Protein AF-A0A7K2D8E0-F1 (afdb_monomer)

Mean predicted aligned error: 11.56 Å

Sequence (394 aa):
MEWSEFSDLEVPSVHTKPTLLSQLGIDHLDCWTKNYVSATRFSSDRERFVIASQWPTYLDTWDGRSASDAAWLDQLLENPPSISLSITTNLVDWETIDIPIPRPEGLHASLHAAPRLVGMSLSEPGWLLELRTVTYMNLFSLMPTDIRESAHTIEPRRDGPWHDESTGESGMTVEWWTDEASRDLHTRFVSWEELGTTEELYDDYGFVDGRIDHPSSRISGSIIAASWGESSKQFDLPDGYTCCNTVWTESGYVRLSDRSAGGYKIWAFGPSNIFLSSDGGTTWDVLGPITQENAPITSIRAVNSGVVAFRDLREEYAWALEDDPDLAPPTIYWLGDPDGSNWREIELPEGTALIEWLMARDRAPIDWPHMAVNGNIVLRLGDNGSIERYVVPE

Foldseek 3Di:
DDDFFLVVLVPPCVQPDDVLCVVVVPPPPPVPPPDPRFLWWWFFFQFKTKIKGKPPQDPPPDDPDFLQVVLVVVVRDVDAIWIWMWMDRPSHDIDIDIGGDDFDPPPQPQKDKRWGFDFKADDLFWIKTKIKIFIAGNPLVLDDPVCNVQFPDKDFDLPFDQADPVPRAGFTKMWGDNDPPPPPIDIDTDGCVNSVHDPVRCVQHNDRPPPSDRPQVRIWMKMWIDTVPDDIDIATDDRRFNAEDWYQFPQEIKTWGDQCVVVAPPPGGAAIWIWFDNPHRPDIDTPGGLDPPSQYWRYWFAWVQWIKIKGQCCVVCVVVCVVPVVCRDDIWMWIGGRRRDDIDTDDDDPPDDPQLVCVVVNRHTRTDTQWYDHNQKIWGADPNRGIDIDGRDD

Nearest PDB structures (foldseek):
  4uf7-assembly1_B  TM=4.558E-01  e=5.397E-03  Ghana virus
  7zm5-assembly1_B  TM=4.299E-01  e=6.364E-03  Narmovirus mossmanense
  7zm6-assembly1_A  TM=4.205E-01  e=1.808E-02  Narmovirus narivaense
  4uf7-assembly2_A  TM=2.528E-01  e=2.500E-03  Ghana virus
  8jzb-assembly1_H  TM=2.655E-01  e=8.851E-03  Henipavirus

Solvent-accessible surface area (backbone atoms only — not comparable to full-atom values): 22265 Å² total; per-residue (Å²): 134,88,66,65,41,53,81,72,46,70,66,65,69,85,72,49,78,79,60,60,58,70,74,68,69,62,81,79,50,74,90,62,68,78,70,84,61,60,38,62,44,42,34,13,35,74,62,39,44,38,42,38,28,33,40,69,64,58,72,75,76,66,84,94,55,63,58,65,59,61,34,55,48,63,73,72,53,93,58,76,40,30,33,43,38,35,39,22,69,75,63,73,62,72,51,75,47,79,42,78,52,77,79,70,83,90,61,55,87,59,51,45,75,42,56,32,65,75,42,64,20,31,40,96,68,26,42,37,37,29,32,41,30,40,46,33,35,34,66,60,79,43,45,58,65,77,55,49,77,50,40,71,46,78,44,74,40,92,89,46,56,52,45,42,89,88,79,70,47,55,32,42,27,38,31,34,25,60,40,94,86,71,71,52,73,45,76,48,80,46,41,25,73,81,45,62,51,47,68,68,56,40,73,65,31,38,82,59,93,86,62,87,73,75,59,68,87,32,47,48,30,32,37,41,36,25,44,77,96,52,80,69,47,75,33,67,49,71,91,68,42,88,38,51,39,63,26,39,41,96,50,24,37,29,31,42,37,14,43,41,63,59,80,32,54,97,90,36,82,22,33,23,33,29,32,28,10,72,71,75,49,77,52,75,48,80,76,43,48,82,50,94,54,78,54,63,58,63,38,55,31,25,24,46,82,19,29,38,36,34,25,61,39,53,75,82,36,50,79,53,36,75,80,36,78,81,63,73,58,70,70,48,40,31,43,23,36,38,60,60,42,82,60,38,76,58,86,70,58,90,95,54,54,68,64,60,61,26,46,78,66,68,29,38,67,22,25,35,77,40,31,37,36,47,89,53,35,38,39,38,50,45,98,88,34,38,49,46,80,47,73,57,84,132

Secondary structure (DSSP, 8-state):
----BGGGG---GGGSPP-HHHHTT----TTT-S-----EEEEE-SS-EEEEEEES------SS--THHHHHHHHHH-S--EEEEEEESSSSS-EEEEEE-PPPTT--TTEEEEEEEEEEEEETTEEEEEEEEEEEE-HHHHS-HHHHHH-SEEEE-TT--SB-TTT--BEEEEEEES-TTT--EEEEEEETTTTTS-HHHHHHHS--TT-----GGGEEEEEEEEETTSPPEEEEPPTT--SS-EEEETTEEEEEPPTTTTT--TTS--PPEEEEETTSSS--EEEEES-SS-----EEEEETTEEEEEEETTTTTHHHHTT-TT--PPEEEEEE-TTS-S-EE--PPTT--HHHHHHTTT--BSS-TTEEEETTEEEEE-TTSBEEEEE---

pLDDT: mean 72.3, std 17.08, range [31.12, 95.25]

Radius of gyration: 23.71 Å; Cα contacts (8 Å, |Δi|>4): 802; chains: 1; bounding box: 58×45×67 Å

Structure (mmCIF, N/CA/C/O backbone):
data_AF-A0A7K2D8E0-F1
#
_entry.id   AF-A0A7K2D8E0-F1
#
loop_
_atom_site.group_PDB
_atom_site.id
_atom_site.type_symbol
_atom_site.label_atom_id
_atom_site.label_alt_id
_atom_site.label_comp_id
_atom_site.label_asym_id
_atom_site.label_entity_id
_atom_site.label_seq_id
_atom_site.pdbx_PDB_ins_code
_atom_site.Cartn_x
_atom_site.Cartn_y
_atom_site.Cartn_z
_atom_site.occupancy
_atom_site.B_iso_or_equiv
_atom_site.auth_seq_id
_atom_site.auth_comp_id
_atom_site.auth_asym_id
_atom_site.auth_atom_id
_atom_site.pdbx_PDB_model_num
ATOM 1 N N . MET A 1 1 ? -24.677 -21.317 12.155 1.00 46.38 1 MET A N 1
ATOM 2 C CA . MET A 1 1 ? -23.736 -21.799 11.131 1.00 46.38 1 MET A CA 1
ATOM 3 C C . MET A 1 1 ? -22.365 -21.551 11.735 1.00 46.38 1 MET A C 1
ATOM 5 O O . MET A 1 1 ? -22.127 -20.418 12.130 1.00 46.38 1 MET A O 1
ATOM 9 N N . GLU A 1 2 ? -21.582 -22.591 12.014 1.00 49.22 2 GLU A N 1
ATOM 10 C CA . GLU A 1 2 ? -20.207 -22.420 12.511 1.00 49.22 2 GLU A CA 1
ATOM 11 C C . GLU A 1 2 ? -19.318 -22.253 11.287 1.00 49.22 2 GLU A C 1
ATOM 13 O O . GLU A 1 2 ? -19.386 -23.074 10.379 1.00 49.22 2 GLU A O 1
ATOM 18 N N . TRP A 1 3 ? -18.598 -21.140 11.220 1.00 52.94 3 TRP A N 1
ATOM 19 C CA . TRP A 1 3 ? -17.680 -20.836 10.128 1.00 52.94 3 TRP A CA 1
ATOM 20 C C . TRP A 1 3 ? -16.325 -21.353 10.565 1.00 52.94 3 TRP A C 1
ATOM 22 O O . TRP A 1 3 ? -15.814 -20.907 11.593 1.00 52.94 3 TRP A O 1
ATOM 32 N N . SER A 1 4 ? -15.804 -22.348 9.857 1.00 50.56 4 SER A N 1
ATOM 33 C CA . SER A 1 4 ? -14.534 -22.991 10.207 1.00 50.56 4 SER A CA 1
ATOM 34 C C . SER A 1 4 ? -13.412 -22.612 9.248 1.00 50.56 4 SER A C 1
ATOM 36 O O . SER A 1 4 ? -12.246 -22.659 9.639 1.00 50.56 4 SER A O 1
ATOM 38 N N . GLU A 1 5 ? -13.752 -22.194 8.026 1.00 51.50 5 GLU A N 1
ATOM 39 C CA . GLU A 1 5 ? -12.798 -21.864 6.970 1.00 51.50 5 GLU A CA 1
ATOM 40 C C . GLU A 1 5 ? -13.210 -20.592 6.207 1.00 51.50 5 GLU A C 1
ATOM 42 O O . GLU A 1 5 ? -14.383 -20.251 6.096 1.00 51.50 5 GLU A O 1
ATOM 47 N N . PHE A 1 6 ? -12.240 -19.875 5.639 1.00 50.50 6 PHE A N 1
ATOM 48 C CA . PHE A 1 6 ? -12.451 -18.675 4.816 1.00 50.50 6 PHE A CA 1
ATOM 49 C C . PHE A 1 6 ? -13.244 -18.973 3.534 1.00 50.50 6 PHE A C 1
ATOM 51 O O . PHE A 1 6 ? -13.951 -18.111 3.019 1.00 50.50 6 PHE A O 1
ATOM 58 N N . SER A 1 7 ? -13.160 -20.206 3.033 1.00 55.97 7 SER A N 1
ATOM 59 C CA . SER A 1 7 ? -13.989 -20.733 1.942 1.00 55.97 7 SER A CA 1
ATOM 60 C C . SER A 1 7 ? -15.489 -20.705 2.266 1.00 55.97 7 SER A C 1
ATOM 62 O O . SER A 1 7 ? -16.292 -20.628 1.337 1.00 55.97 7 SER A O 1
ATOM 64 N N . ASP A 1 8 ? -15.869 -20.697 3.550 1.00 59.88 8 ASP A N 1
ATOM 65 C CA . ASP A 1 8 ? -17.265 -20.620 4.000 1.00 59.88 8 ASP A CA 1
ATOM 66 C C . ASP A 1 8 ? -17.866 -19.209 3.838 1.00 59.88 8 ASP A C 1
ATOM 68 O O . ASP A 1 8 ? -19.081 -19.047 3.918 1.00 59.88 8 ASP A O 1
ATOM 72 N N . LEU A 1 9 ? -17.035 -18.182 3.610 1.00 60.72 9 LEU A N 1
ATOM 73 C CA . LEU A 1 9 ? -17.459 -16.779 3.486 1.00 60.72 9 LEU A CA 1
ATOM 74 C C . LEU A 1 9 ? -18.095 -16.439 2.127 1.00 60.72 9 LEU A C 1
ATOM 76 O O . LEU A 1 9 ? -18.490 -15.292 1.914 1.00 60.72 9 LEU A O 1
ATOM 80 N N . GLU A 1 10 ? -18.110 -17.399 1.192 1.00 67.56 10 GLU A N 1
ATOM 81 C CA . GLU A 1 10 ? -18.559 -17.224 -0.200 1.00 67.56 10 GLU A CA 1
ATOM 82 C C . GLU A 1 10 ? -17.992 -15.946 -0.859 1.00 67.56 10 GLU A C 1
ATOM 84 O O . GLU A 1 10 ? -18.647 -15.309 -1.685 1.00 67.56 10 GLU A O 1
ATOM 89 N N . VAL A 1 11 ? -16.761 -15.556 -0.482 1.00 66.44 11 VAL A N 1
ATOM 90 C CA . VAL A 1 11 ? -16.103 -14.333 -0.969 1.00 66.44 11 VAL A CA 1
ATOM 91 C C . VAL A 1 11 ? -16.124 -14.305 -2.500 1.00 66.44 11 VAL A C 1
ATOM 93 O O . VAL A 1 11 ? -15.814 -15.329 -3.123 1.00 66.44 11 VAL A O 1
ATOM 96 N N . PRO A 1 12 ? -16.425 -13.151 -3.131 1.00 71.38 12 PRO A N 1
ATOM 97 C CA . PRO A 1 12 ? -16.430 -13.041 -4.581 1.00 71.38 12 PRO A CA 1
ATOM 98 C C . PRO A 1 12 ? -15.147 -13.594 -5.212 1.00 71.38 12 PRO A C 1
ATOM 100 O O . PRO A 1 12 ? -14.034 -13.300 -4.771 1.00 71.38 12 PRO A O 1
ATOM 103 N N . SER A 1 13 ? -15.292 -14.360 -6.298 1.00 69.06 13 SER A N 1
ATOM 104 C CA . SER A 1 13 ? -14.170 -15.048 -6.951 1.00 69.06 13 SER A CA 1
ATOM 105 C C . SER A 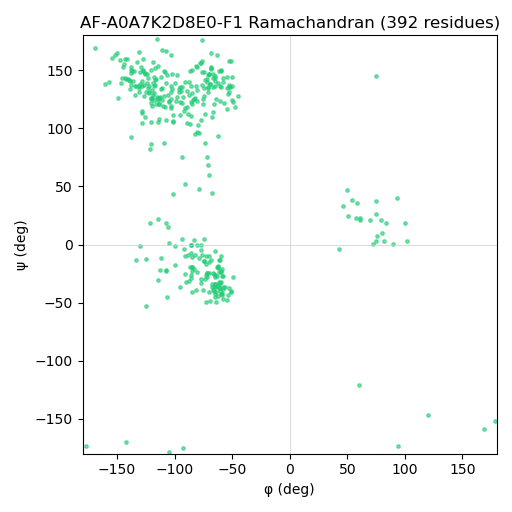1 13 ? -13.093 -14.104 -7.493 1.00 69.06 13 SER A C 1
ATOM 107 O O . SER A 1 13 ? -12.003 -14.557 -7.820 1.00 69.06 13 SER A O 1
ATOM 109 N N . VAL A 1 14 ? -13.362 -12.801 -7.583 1.00 64.06 14 VAL A N 1
ATOM 110 C CA . VAL A 1 14 ? -12.371 -11.780 -7.958 1.00 64.06 14 VAL A CA 1
ATOM 111 C C . VAL A 1 14 ? -11.166 -11.743 -7.005 1.00 64.06 14 VAL A C 1
ATOM 113 O O . VAL A 1 14 ? -10.062 -11.427 -7.431 1.00 64.06 14 VAL A O 1
ATOM 116 N N . HIS A 1 15 ? -11.354 -12.158 -5.745 1.00 64.00 15 HIS A N 1
ATOM 117 C CA . HIS A 1 15 ? -10.278 -12.289 -4.752 1.00 64.00 15 HIS A CA 1
ATOM 118 C C . HIS A 1 15 ? -9.505 -13.603 -4.873 1.00 64.00 15 HIS A C 1
ATOM 120 O O . HIS A 1 15 ? -8.493 -13.800 -4.200 1.00 64.00 15 HIS A O 1
ATOM 126 N N . THR A 1 16 ? -9.979 -14.533 -5.706 1.00 56.34 16 THR A N 1
ATOM 127 C CA . THR A 1 16 ? -9.264 -15.782 -5.966 1.00 56.34 16 THR A CA 1
ATOM 128 C C . THR A 1 16 ? -8.176 -15.534 -7.002 1.00 56.34 16 THR A C 1
ATOM 130 O O . THR A 1 16 ? -8.393 -14.840 -7.993 1.00 56.34 16 THR A O 1
ATOM 133 N N . LYS A 1 17 ? -6.984 -16.094 -6.764 1.00 50.19 17 LYS A N 1
ATOM 134 C CA . LYS A 1 17 ? -5.814 -15.959 -7.639 1.00 50.19 17 LYS A CA 1
ATOM 135 C C . LYS A 1 17 ? -6.207 -16.220 -9.103 1.00 50.19 17 LYS A C 1
ATOM 137 O O . LYS A 1 17 ? -6.579 -17.355 -9.420 1.00 50.19 17 LYS A O 1
ATOM 142 N N . PRO A 1 18 ? -6.063 -15.244 -10.016 1.00 46.47 18 PRO A N 1
ATOM 143 C CA . PRO A 1 18 ? -6.202 -15.523 -11.433 1.00 46.47 18 PRO A CA 1
ATOM 144 C C . PRO A 1 18 ? -5.140 -16.543 -11.823 1.00 46.47 18 PRO A C 1
ATOM 146 O O . PRO A 1 18 ? -3.940 -16.372 -11.589 1.00 46.47 18 PRO A O 1
ATOM 149 N N . THR A 1 19 ? -5.595 -17.655 -12.380 1.00 45.53 19 THR A N 1
ATOM 150 C CA . THR A 1 19 ? -4.777 -18.817 -12.724 1.00 45.53 19 THR A CA 1
ATOM 151 C C . THR A 1 19 ? -4.022 -18.578 -14.035 1.00 45.53 19 THR A C 1
ATOM 153 O O . THR A 1 19 ? -4.026 -19.413 -14.928 1.00 45.53 19 THR A O 1
ATOM 156 N N . LEU A 1 20 ? -3.363 -17.424 -14.177 1.00 44.28 20 LEU A N 1
ATOM 157 C CA . LEU A 1 20 ? -2.624 -17.093 -15.395 1.00 44.28 20 LEU A CA 1
ATOM 158 C C . LEU A 1 20 ? -1.443 -18.063 -15.588 1.00 44.28 20 LEU A C 1
ATOM 160 O O . LEU A 1 20 ? -1.258 -18.616 -16.664 1.00 44.28 20 LEU A O 1
ATOM 164 N N . LEU A 1 21 ? -0.719 -18.378 -14.508 1.00 44.28 21 LEU A N 1
ATOM 165 C CA . LEU A 1 21 ? 0.444 -19.278 -14.544 1.00 44.28 21 LEU A CA 1
ATOM 166 C C . LEU A 1 21 ? 0.081 -20.738 -14.877 1.00 44.28 21 LEU A C 1
ATOM 168 O O . LEU A 1 21 ? 0.787 -21.382 -15.648 1.00 44.28 21 LEU A O 1
ATOM 172 N N . SER A 1 22 ? -1.040 -21.252 -14.356 1.00 41.25 22 SER A N 1
ATOM 173 C CA . SER A 1 22 ? -1.494 -22.618 -14.667 1.00 41.25 22 SER A CA 1
ATOM 174 C C . SER A 1 22 ? -2.144 -22.723 -16.048 1.00 41.25 22 SER A C 1
ATOM 176 O O . SER A 1 22 ? -2.091 -23.776 -16.672 1.00 41.25 22 SER A O 1
ATOM 178 N N . GLN A 1 23 ? -2.769 -21.648 -16.543 1.00 39.78 23 GLN A N 1
ATOM 179 C CA . GLN A 1 23 ? -3.340 -21.612 -17.895 1.00 39.78 23 GLN A CA 1
ATOM 180 C C . GLN A 1 23 ? -2.255 -21.563 -18.980 1.00 39.78 23 GLN A C 1
ATOM 182 O O . GLN A 1 23 ? -2.492 -22.031 -20.091 1.00 39.78 23 GLN A O 1
ATOM 187 N N . LEU A 1 24 ? -1.059 -21.065 -18.647 1.00 43.53 24 LEU A N 1
ATOM 188 C CA . LEU A 1 24 ? 0.113 -21.048 -19.528 1.00 43.53 24 LEU A CA 1
ATOM 189 C C . LEU A 1 24 ? 0.939 -22.350 -19.489 1.00 43.53 24 LEU A C 1
ATOM 191 O O . LEU A 1 24 ? 1.928 -22.458 -20.207 1.00 43.53 24 LEU A O 1
ATOM 195 N N . GLY A 1 25 ? 0.543 -23.351 -18.689 1.00 37.59 25 GLY A N 1
ATOM 196 C CA . GLY A 1 25 ? 1.203 -24.665 -18.642 1.00 37.59 25 GLY A CA 1
ATOM 197 C C . GLY A 1 25 ? 2.604 -24.662 -18.017 1.00 37.59 25 GLY A C 1
ATOM 198 O O . GLY A 1 25 ? 3.393 -25.570 -18.277 1.00 37.59 25 GLY 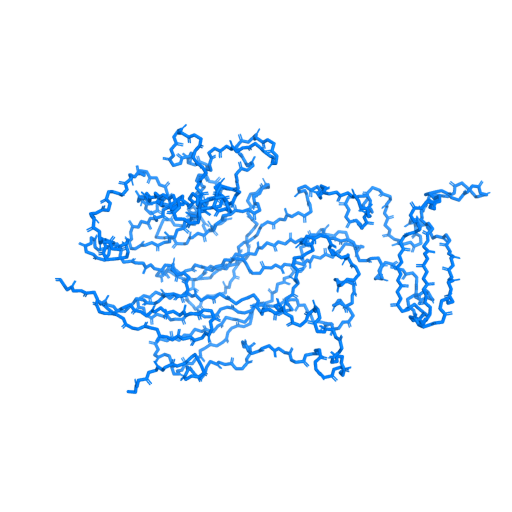A O 1
ATOM 199 N N . ILE A 1 26 ? 2.930 -23.650 -17.208 1.00 43.81 26 ILE A N 1
ATOM 200 C CA . ILE A 1 26 ? 4.245 -23.498 -16.575 1.00 43.81 26 ILE A CA 1
ATOM 201 C C . ILE A 1 26 ? 4.200 -24.135 -15.175 1.00 43.81 26 ILE A C 1
ATOM 203 O O . ILE A 1 26 ? 4.138 -23.450 -14.158 1.00 43.81 26 ILE A O 1
ATOM 207 N N . ASP A 1 27 ? 4.219 -25.470 -15.131 1.00 36.69 27 ASP A N 1
ATOM 208 C CA . ASP A 1 27 ? 4.170 -26.275 -13.892 1.00 36.69 27 ASP A CA 1
ATOM 209 C C . ASP A 1 27 ? 5.555 -26.496 -13.242 1.00 36.69 27 ASP A C 1
ATOM 211 O O . ASP A 1 27 ? 5.667 -27.158 -12.213 1.00 36.69 27 ASP A O 1
ATOM 215 N N . HIS A 1 28 ? 6.640 -25.982 -13.831 1.00 37.72 28 HIS A N 1
ATOM 216 C CA . HIS A 1 28 ? 8.012 -26.352 -13.440 1.00 37.72 28 HIS A CA 1
ATOM 217 C C . HIS A 1 28 ? 8.769 -25.308 -12.617 1.00 37.72 28 HIS A C 1
ATOM 219 O O . HIS A 1 28 ? 9.903 -25.549 -12.206 1.00 37.72 28 HIS A O 1
ATOM 225 N N . LEU A 1 29 ? 8.145 -24.177 -12.298 1.00 41.16 29 LEU A N 1
ATOM 226 C CA . LEU A 1 29 ? 8.737 -23.175 -11.416 1.00 41.16 29 LEU A CA 1
ATOM 227 C C . LEU A 1 29 ? 8.350 -23.428 -9.951 1.00 41.16 29 LEU A C 1
ATOM 229 O O . LEU A 1 29 ? 7.904 -22.525 -9.251 1.00 41.16 29 LEU A O 1
ATOM 233 N N . ASP A 1 30 ? 8.560 -24.648 -9.450 1.00 32.50 30 ASP A N 1
ATOM 234 C CA . ASP A 1 30 ? 8.298 -25.021 -8.045 1.00 32.50 30 ASP A CA 1
ATOM 235 C C . ASP A 1 30 ? 9.131 -24.211 -7.022 1.00 32.50 30 ASP A C 1
ATOM 237 O O . ASP A 1 30 ? 8.821 -24.163 -5.829 1.00 32.50 30 ASP A O 1
ATOM 241 N N . CYS A 1 31 ? 10.163 -23.498 -7.487 1.00 32.06 31 CYS A N 1
ATOM 242 C CA . CYS A 1 31 ? 10.923 -22.521 -6.697 1.00 32.06 31 CYS A CA 1
ATOM 243 C C . CYS A 1 31 ? 10.294 -21.103 -6.688 1.00 32.06 31 CYS A C 1
ATOM 245 O O . CYS A 1 31 ? 10.781 -20.224 -5.974 1.00 32.06 31 CYS A O 1
ATOM 247 N N . TRP A 1 32 ? 9.245 -20.873 -7.488 1.00 34.53 32 TRP A N 1
ATOM 248 C CA . TRP A 1 32 ? 8.574 -19.585 -7.739 1.00 34.53 32 TRP A CA 1
ATOM 249 C C . TRP A 1 32 ? 7.058 -19.646 -7.458 1.00 34.53 32 TRP A C 1
ATOM 251 O O . TRP A 1 32 ? 6.395 -18.616 -7.370 1.00 34.53 32 TRP A O 1
ATOM 261 N N . THR A 1 33 ? 6.493 -20.845 -7.278 1.00 33.16 33 THR A N 1
ATOM 262 C CA . THR A 1 33 ? 5.084 -21.074 -6.907 1.00 33.16 33 THR A CA 1
ATOM 263 C C . THR A 1 33 ? 4.782 -20.757 -5.442 1.00 33.16 33 THR A C 1
ATOM 265 O O . THR A 1 33 ? 3.614 -20.588 -5.079 1.00 33.16 33 THR A O 1
ATOM 268 N N . LYS A 1 34 ? 5.805 -20.604 -4.594 1.00 31.91 34 LYS A N 1
ATOM 269 C CA . LYS A 1 34 ? 5.631 -20.134 -3.218 1.00 31.91 34 LYS A CA 1
ATOM 270 C C . LYS A 1 34 ? 5.506 -18.608 -3.200 1.00 31.91 34 LYS A C 1
ATOM 272 O O . LYS A 1 34 ? 6.501 -17.898 -3.147 1.00 31.91 34 LYS A O 1
ATOM 277 N N . ASN A 1 35 ? 4.254 -18.151 -3.169 1.00 35.12 35 ASN A N 1
ATOM 278 C CA . ASN A 1 35 ? 3.815 -16.844 -2.661 1.00 35.12 35 ASN A CA 1
ATOM 279 C C . ASN A 1 35 ? 3.679 -15.671 -3.652 1.00 35.12 35 ASN A C 1
ATOM 281 O O . ASN A 1 35 ? 3.859 -14.524 -3.258 1.00 35.12 35 ASN A O 1
ATOM 285 N N . TYR A 1 36 ? 3.172 -15.901 -4.870 1.00 36.22 36 TYR A N 1
ATOM 286 C CA . TYR A 1 36 ? 2.266 -14.903 -5.475 1.00 36.22 36 TYR A CA 1
ATOM 287 C C . TYR A 1 36 ? 0.930 -14.946 -4.716 1.00 36.22 36 TYR A C 1
ATOM 289 O O . TYR A 1 36 ? -0.067 -15.479 -5.210 1.00 36.22 36 TYR A O 1
ATOM 297 N N . VAL A 1 37 ? 0.950 -14.509 -3.457 1.00 45.16 37 VAL A N 1
ATOM 298 C CA . VAL A 1 37 ? -0.265 -14.218 -2.699 1.00 45.16 37 VAL A CA 1
ATOM 299 C C . VAL A 1 37 ? -0.755 -12.896 -3.269 1.00 45.16 37 VAL A C 1
ATOM 301 O O . VAL A 1 37 ? 0.005 -11.926 -3.275 1.00 45.16 37 VAL A O 1
ATOM 304 N N . SER A 1 38 ? -1.979 -12.865 -3.805 1.00 52.81 38 SER A N 1
ATOM 305 C CA . SER A 1 38 ? -2.643 -11.606 -4.148 1.00 52.81 38 SER A CA 1
ATOM 306 C C . SER A 1 38 ? -2.435 -10.648 -2.979 1.00 52.81 38 SER A C 1
ATOM 308 O O . SER A 1 38 ? -2.675 -11.052 -1.840 1.00 52.81 38 SER A O 1
ATOM 310 N N . ALA A 1 39 ? -1.938 -9.428 -3.215 1.00 64.12 39 ALA A N 1
ATOM 311 C CA . ALA A 1 39 ? -1.820 -8.438 -2.153 1.00 64.12 39 ALA A CA 1
ATOM 312 C C . ALA A 1 39 ? -3.246 -8.156 -1.676 1.00 64.12 39 ALA A C 1
ATOM 314 O O . ALA A 1 39 ? -3.986 -7.405 -2.307 1.00 64.12 39 ALA A O 1
ATOM 315 N N . THR A 1 40 ? -3.648 -8.888 -0.640 1.00 72.44 40 THR A N 1
ATOM 316 C CA . THR A 1 40 ? -5.016 -8.964 -0.154 1.00 72.44 40 THR A CA 1
ATOM 317 C C . THR A 1 40 ? -4.998 -8.422 1.252 1.00 72.44 40 THR A C 1
ATOM 319 O O . THR A 1 40 ? -4.207 -8.863 2.090 1.00 72.44 40 THR A O 1
ATOM 322 N N . ARG A 1 41 ? -5.826 -7.417 1.498 1.00 79.56 41 ARG A N 1
ATOM 323 C CA . ARG A 1 41 ? -5.969 -6.786 2.802 1.00 79.56 41 ARG A CA 1
ATOM 324 C C . ARG A 1 41 ? -7.376 -7.018 3.313 1.00 79.56 41 ARG A C 1
ATOM 326 O O . ARG A 1 41 ? -8.335 -6.991 2.548 1.00 79.56 41 ARG A O 1
ATOM 333 N N . PHE A 1 42 ? -7.458 -7.233 4.617 1.00 80.12 42 PHE A N 1
ATOM 334 C CA .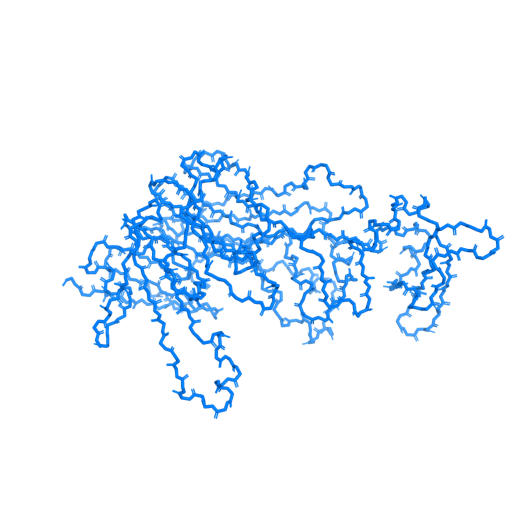 PHE A 1 42 ? -8.691 -7.468 5.351 1.00 80.12 42 PHE A CA 1
ATOM 335 C C . PHE A 1 42 ? -8.758 -6.445 6.467 1.00 80.12 42 PHE A C 1
ATOM 337 O O . PHE A 1 42 ? -7.777 -6.268 7.190 1.00 80.12 42 PHE A O 1
ATOM 344 N N . SER A 1 43 ? -9.895 -5.788 6.594 1.00 82.12 43 SER A N 1
ATOM 345 C CA . SER A 1 43 ? -10.182 -4.853 7.673 1.00 82.12 43 SER A CA 1
ATOM 346 C C . SER A 1 43 ? -11.691 -4.807 7.843 1.00 82.12 43 SER A C 1
ATOM 348 O O . SER A 1 43 ? -12.449 -5.225 6.962 1.00 82.12 43 SER A O 1
ATOM 350 N N . SER A 1 44 ? -12.141 -4.340 8.990 1.00 79.31 44 SER A N 1
ATOM 351 C CA . SER A 1 44 ? -13.565 -4.284 9.291 1.00 79.31 44 SER A CA 1
ATOM 352 C C . SER A 1 44 ? -13.833 -3.307 10.408 1.00 79.31 44 SER A C 1
ATOM 354 O O . SER A 1 44 ? -13.140 -3.344 11.420 1.00 79.31 44 SER A O 1
ATOM 356 N N . ASP A 1 45 ? -14.889 -2.527 10.249 1.00 78.44 45 ASP A N 1
ATOM 357 C CA . ASP A 1 45 ? -15.451 -1.737 11.327 1.00 78.44 45 ASP A CA 1
ATOM 358 C C . ASP A 1 45 ? -16.578 -2.534 12.023 1.00 78.44 45 ASP A C 1
ATOM 360 O O . ASP A 1 45 ? -16.825 -3.708 11.732 1.00 78.44 45 ASP A O 1
ATOM 364 N N . ARG A 1 46 ? -17.272 -1.903 12.976 1.00 72.25 46 ARG A N 1
ATOM 365 C CA . ARG A 1 46 ? -18.382 -2.525 13.721 1.00 72.25 46 ARG A CA 1
ATOM 366 C C . ARG A 1 46 ? -19.546 -3.005 12.842 1.00 72.25 46 ARG A C 1
ATOM 368 O O . ARG A 1 46 ? -20.347 -3.815 13.305 1.00 72.25 46 ARG A O 1
ATOM 375 N N . GLU A 1 47 ? -19.677 -2.477 11.630 1.00 80.12 47 GLU A N 1
ATOM 376 C CA . GLU A 1 47 ? -20.796 -2.696 10.714 1.00 80.12 47 GLU A CA 1
ATOM 377 C C . GLU A 1 47 ? -20.397 -3.450 9.441 1.00 80.12 47 GLU A C 1
ATOM 379 O O . GLU A 1 47 ? -21.234 -4.140 8.861 1.00 80.12 47 GLU A O 1
ATOM 384 N N . ARG A 1 48 ? -19.154 -3.294 8.978 1.00 85.06 48 ARG A N 1
ATOM 385 C CA . ARG A 1 48 ? -18.680 -3.705 7.655 1.00 85.06 48 ARG A CA 1
ATOM 386 C C . ARG A 1 48 ? -17.432 -4.554 7.765 1.00 85.06 48 ARG A C 1
ATOM 388 O O . ARG A 1 48 ? -16.508 -4.232 8.501 1.00 85.06 48 ARG A O 1
ATOM 395 N N . PHE A 1 49 ? -17.363 -5.574 6.927 1.00 82.88 49 PHE A N 1
ATOM 396 C CA . PHE A 1 49 ? -16.154 -6.320 6.631 1.00 82.88 49 PHE A CA 1
ATOM 397 C C . PHE A 1 49 ? -15.730 -6.044 5.192 1.00 82.88 49 PHE A C 1
ATOM 399 O O . PHE A 1 49 ? -16.563 -6.050 4.282 1.00 82.88 49 PHE A O 1
ATOM 406 N N . VAL A 1 50 ? -14.441 -5.777 4.995 1.00 86.81 50 VAL A N 1
ATOM 407 C CA . VAL A 1 50 ? -13.901 -5.333 3.713 1.00 86.81 50 VAL A CA 1
ATOM 408 C C . VAL A 1 50 ? -12.678 -6.153 3.332 1.00 86.81 50 VAL A C 1
ATOM 410 O O . VAL A 1 50 ? -11.773 -6.375 4.140 1.00 86.81 50 VAL A O 1
ATOM 413 N N . ILE A 1 51 ? -12.650 -6.574 2.070 1.00 85.06 51 ILE A N 1
ATOM 414 C CA . ILE A 1 51 ? -11.531 -7.259 1.432 1.00 85.06 51 ILE A CA 1
ATOM 415 C C . ILE A 1 51 ? -11.079 -6.421 0.246 1.00 85.06 51 ILE A C 1
ATOM 417 O O . ILE A 1 51 ? -11.877 -6.122 -0.636 1.00 85.06 51 ILE A O 1
ATOM 421 N N . ALA A 1 52 ? -9.800 -6.077 0.194 1.00 86.81 52 ALA A N 1
ATOM 422 C CA . ALA A 1 52 ? -9.194 -5.437 -0.965 1.00 86.81 52 ALA A CA 1
ATOM 423 C C . ALA A 1 52 ? -8.167 -6.382 -1.580 1.00 86.81 52 ALA A C 1
ATOM 425 O O . ALA A 1 52 ? -7.243 -6.788 -0.880 1.00 86.81 52 ALA A O 1
ATOM 426 N N . SER A 1 53 ? -8.292 -6.698 -2.867 1.00 81.38 53 SER A N 1
ATOM 427 C CA . SER A 1 53 ? -7.305 -7.479 -3.617 1.00 81.38 53 SER A CA 1
ATOM 428 C C . SER A 1 53 ? -6.809 -6.697 -4.818 1.00 81.38 53 SER A C 1
ATOM 430 O O . SER A 1 53 ? -7.610 -6.213 -5.618 1.00 81.38 53 SER A O 1
ATOM 432 N N . GLN A 1 54 ? -5.496 -6.609 -4.983 1.00 78.69 54 GLN A N 1
ATOM 433 C CA . GLN A 1 54 ? -4.910 -5.993 -6.166 1.00 78.69 54 GLN A CA 1
ATOM 434 C C . GLN A 1 54 ? -4.649 -7.009 -7.282 1.00 78.69 54 GLN A C 1
ATOM 436 O O . GLN A 1 54 ? -4.120 -8.097 -7.030 1.00 78.69 54 GLN A O 1
ATOM 441 N N . TRP A 1 55 ? -4.926 -6.600 -8.520 1.00 71.75 55 TRP A N 1
ATOM 442 C CA . TRP A 1 55 ? -4.516 -7.298 -9.730 1.00 71.75 55 TRP A CA 1
ATOM 443 C C . TRP A 1 55 ? -3.917 -6.333 -10.771 1.00 71.75 55 TRP A C 1
ATOM 445 O O . TRP A 1 55 ? -4.487 -5.271 -11.002 1.00 71.75 55 TRP A O 1
ATOM 455 N N . PRO A 1 56 ? -2.798 -6.675 -11.428 1.00 65.38 56 PRO A N 1
ATOM 456 C CA . PRO A 1 56 ? -1.871 -7.740 -11.053 1.00 65.38 56 PRO A CA 1
ATOM 457 C C . PRO A 1 56 ? -1.211 -7.485 -9.696 1.00 65.38 56 PRO A C 1
ATOM 459 O O . PRO A 1 56 ? -1.141 -6.358 -9.206 1.00 65.38 56 PRO A O 1
ATOM 462 N N . THR A 1 57 ? -0.639 -8.538 -9.124 1.00 57.62 57 THR A N 1
ATOM 463 C CA . THR A 1 57 ? 0.379 -8.374 -8.090 1.00 57.62 57 THR A CA 1
ATOM 464 C C . THR A 1 57 ? 1.741 -8.197 -8.723 1.00 57.62 57 THR A C 1
ATOM 466 O O . THR A 1 57 ? 2.311 -9.157 -9.244 1.00 57.62 57 THR A O 1
ATOM 469 N N . TYR A 1 58 ? 2.288 -6.996 -8.610 1.00 55.47 58 TYR A N 1
ATOM 470 C CA . TYR A 1 58 ? 3.711 -6.791 -8.810 1.00 55.47 58 TYR A CA 1
ATOM 471 C C . TYR A 1 58 ? 4.414 -7.276 -7.537 1.00 55.47 58 TYR A C 1
ATOM 473 O O . TYR A 1 58 ? 4.261 -6.683 -6.467 1.00 55.47 58 TYR A O 1
ATOM 481 N N . LEU A 1 59 ? 5.087 -8.428 -7.614 1.00 48.66 59 LEU A N 1
ATOM 482 C CA . LEU A 1 59 ? 5.970 -8.868 -6.536 1.00 48.66 59 LEU A CA 1
ATOM 483 C C . LEU A 1 59 ? 7.069 -7.819 -6.366 1.00 48.66 59 LEU A C 1
ATOM 485 O O . LEU A 1 59 ? 7.631 -7.348 -7.354 1.00 48.66 59 LEU A O 1
ATOM 489 N N . ASP A 1 60 ? 7.371 -7.477 -5.115 1.00 39.56 60 ASP A N 1
ATOM 490 C CA . ASP A 1 60 ? 8.553 -6.688 -4.788 1.00 39.56 60 ASP A CA 1
ATOM 491 C C . ASP A 1 60 ? 9.777 -7.315 -5.465 1.00 39.56 60 ASP A C 1
ATOM 493 O O . ASP A 1 60 ? 10.120 -8.478 -5.252 1.00 39.56 60 ASP A O 1
ATOM 497 N N . THR A 1 61 ? 10.462 -6.489 -6.240 1.00 39.25 61 THR A N 1
ATOM 498 C CA . THR A 1 61 ? 11.813 -6.666 -6.766 1.00 39.25 61 THR A CA 1
ATOM 499 C C . THR A 1 61 ? 12.881 -6.623 -5.653 1.00 39.25 61 THR A C 1
ATOM 501 O O . THR A 1 61 ? 13.905 -5.969 -5.813 1.00 39.25 61 THR A O 1
ATOM 504 N N . TRP A 1 62 ? 12.675 -7.288 -4.510 1.00 34.38 62 TRP A N 1
ATOM 505 C CA . TRP A 1 62 ? 13.675 -7.428 -3.434 1.00 34.38 62 TRP A CA 1
ATOM 506 C C . TRP A 1 62 ? 13.466 -8.767 -2.717 1.00 34.38 62 TRP A C 1
ATOM 508 O O . TRP A 1 62 ? 12.352 -9.082 -2.323 1.00 34.38 62 TRP A O 1
ATOM 518 N N . ASP A 1 63 ? 14.436 -9.665 -2.558 1.00 31.12 63 ASP A N 1
ATOM 519 C CA . ASP A 1 63 ? 15.876 -9.541 -2.324 1.00 31.12 63 ASP A CA 1
ATOM 520 C C . ASP A 1 63 ? 16.627 -10.410 -3.364 1.00 31.12 63 ASP A C 1
ATOM 522 O O . ASP A 1 63 ? 16.435 -11.629 -3.429 1.00 31.12 63 ASP A O 1
ATOM 526 N N . GLY A 1 64 ? 17.408 -9.790 -4.257 1.00 34.34 64 GLY A N 1
ATOM 527 C CA . GLY A 1 64 ? 18.222 -10.512 -5.249 1.00 34.34 64 GLY A CA 1
ATOM 528 C C . GLY A 1 64 ? 17.492 -11.141 -6.451 1.00 34.34 64 GLY A C 1
ATOM 529 O O . GLY A 1 64 ? 18.008 -12.109 -7.010 1.00 34.34 64 GLY A O 1
ATOM 530 N N . ARG A 1 65 ? 16.322 -10.632 -6.875 1.00 39.75 65 ARG A N 1
ATOM 531 C CA . ARG A 1 65 ? 15.610 -11.117 -8.084 1.00 39.75 65 ARG A CA 1
ATOM 532 C C . ARG A 1 65 ? 15.328 -10.005 -9.100 1.00 39.75 65 ARG A C 1
ATOM 534 O O . ARG A 1 65 ? 15.188 -8.840 -8.740 1.00 39.75 65 ARG A O 1
ATOM 541 N N . SER A 1 66 ? 15.353 -10.378 -10.376 1.00 39.00 66 SER A N 1
ATOM 542 C CA . SER A 1 66 ? 15.656 -9.525 -11.528 1.00 39.00 66 SER A CA 1
ATOM 543 C C . SER A 1 66 ? 14.455 -8.763 -12.098 1.00 39.00 66 SER A C 1
ATOM 545 O O . SER A 1 66 ? 13.327 -9.247 -12.122 1.00 39.00 66 SER A O 1
ATOM 547 N N . ALA A 1 67 ? 14.719 -7.579 -12.663 1.00 36.59 67 ALA A N 1
ATOM 548 C CA . ALA A 1 67 ? 13.743 -6.767 -13.404 1.00 36.59 67 ALA A CA 1
ATOM 549 C C . ALA A 1 67 ? 13.141 -7.476 -14.641 1.00 36.59 67 ALA A C 1
ATOM 551 O O . ALA A 1 67 ? 12.175 -6.986 -15.226 1.00 36.59 67 ALA A O 1
ATOM 552 N N . SER A 1 68 ? 13.689 -8.631 -15.032 1.00 40.06 68 SER A N 1
ATOM 553 C CA . SER A 1 68 ? 13.142 -9.510 -16.069 1.00 40.06 68 SER A CA 1
ATOM 554 C C . SER A 1 68 ? 11.788 -10.131 -15.693 1.00 40.06 68 SER A C 1
ATOM 556 O O . SER A 1 68 ? 10.987 -10.391 -16.587 1.00 40.06 68 SER A O 1
ATOM 558 N N . ASP A 1 69 ? 11.465 -10.276 -14.403 1.00 46.06 69 ASP A N 1
ATOM 559 C CA . ASP A 1 69 ? 10.171 -10.830 -13.968 1.00 46.06 69 ASP A CA 1
ATOM 560 C C . ASP A 1 69 ? 9.028 -9.815 -14.140 1.00 46.06 69 ASP A C 1
ATOM 562 O O . ASP A 1 69 ? 7.937 -10.150 -14.607 1.00 46.06 69 ASP A O 1
ATOM 566 N N . ALA A 1 70 ? 9.299 -8.539 -13.839 1.00 45.34 70 ALA A N 1
ATOM 567 C CA . ALA A 1 70 ? 8.379 -7.432 -14.104 1.00 45.34 70 ALA A CA 1
ATOM 568 C C . ALA A 1 70 ? 8.167 -7.233 -15.616 1.00 45.34 70 ALA A C 1
ATOM 570 O O . ALA A 1 70 ? 7.059 -6.942 -16.069 1.00 45.34 70 ALA A O 1
ATOM 571 N N . ALA A 1 71 ? 9.220 -7.486 -16.401 1.00 45.97 71 ALA A N 1
ATOM 572 C CA . ALA A 1 71 ? 9.190 -7.413 -17.850 1.00 45.97 71 ALA A CA 1
ATOM 573 C C . ALA A 1 71 ? 8.259 -8.433 -18.515 1.00 45.97 71 ALA A C 1
ATOM 575 O O . ALA A 1 71 ? 7.592 -8.119 -19.504 1.00 45.97 71 ALA A O 1
ATOM 576 N N . TRP A 1 72 ? 8.199 -9.633 -17.943 1.00 48.25 72 TRP A N 1
ATOM 577 C CA . TRP A 1 72 ? 7.328 -10.717 -18.381 1.00 48.25 72 TRP A CA 1
ATOM 578 C C . TRP A 1 72 ? 5.865 -10.513 -17.948 1.00 48.25 72 TRP A C 1
ATOM 580 O O . TRP A 1 72 ? 4.945 -10.851 -18.690 1.00 48.25 72 TRP A O 1
ATOM 590 N N . LEU A 1 73 ? 5.624 -9.888 -16.788 1.00 49.72 73 LEU A N 1
ATOM 591 C CA . LEU A 1 73 ? 4.271 -9.540 -16.334 1.00 49.72 73 LEU A CA 1
ATOM 592 C C . LEU A 1 73 ? 3.606 -8.484 -17.235 1.00 49.72 73 LEU A C 1
ATOM 594 O O . LEU A 1 73 ? 2.424 -8.608 -17.553 1.00 49.72 73 LEU A O 1
ATOM 598 N N . ASP A 1 74 ? 4.358 -7.476 -17.686 1.00 51.84 74 ASP A N 1
ATOM 599 C CA . ASP A 1 74 ? 3.845 -6.425 -18.580 1.00 51.84 74 ASP A CA 1
ATOM 600 C C . ASP A 1 74 ? 3.344 -6.979 -19.929 1.00 51.84 74 ASP A C 1
ATOM 602 O O . ASP A 1 74 ? 2.374 -6.456 -20.479 1.00 51.84 74 ASP A O 1
ATOM 606 N N . GLN A 1 75 ? 3.947 -8.063 -20.441 1.00 50.50 75 GLN A N 1
ATOM 607 C CA . GLN A 1 75 ? 3.445 -8.782 -21.625 1.00 50.50 75 GLN A CA 1
ATOM 608 C C . GLN A 1 75 ? 2.083 -9.437 -21.388 1.00 50.50 75 GLN A C 1
ATOM 610 O O . GLN A 1 75 ? 1.284 -9.566 -22.311 1.00 50.50 75 GLN A O 1
ATOM 615 N N . LEU A 1 76 ? 1.842 -9.905 -20.167 1.00 46.69 76 LEU A N 1
ATOM 616 C CA . LEU A 1 76 ? 0.708 -10.763 -19.851 1.00 46.69 76 LEU A CA 1
ATOM 617 C C . LEU A 1 76 ? -0.572 -10.002 -19.554 1.00 46.69 76 LEU A C 1
ATOM 619 O O . LEU A 1 76 ? -1.658 -10.579 -19.626 1.00 46.69 76 LEU A O 1
ATOM 623 N N . LEU A 1 77 ? -0.452 -8.742 -19.152 1.00 52.91 77 LEU A N 1
ATOM 624 C CA . LEU A 1 77 ? -1.557 -8.113 -18.463 1.00 52.91 77 LEU A CA 1
ATOM 625 C C . LEU A 1 77 ? -2.457 -7.308 -19.369 1.00 52.91 77 LEU A C 1
ATOM 627 O O . LEU A 1 77 ? -3.648 -7.368 -19.091 1.00 52.91 77 LEU A O 1
ATOM 631 N N . GLU A 1 78 ? -1.958 -6.611 -20.402 1.00 54.53 78 GLU A N 1
ATOM 632 C CA . GLU A 1 78 ? -2.694 -5.693 -21.320 1.00 54.53 78 GLU A CA 1
ATOM 633 C C . GLU A 1 78 ? -3.714 -4.725 -20.656 1.00 54.53 78 GLU A C 1
ATOM 635 O O . GLU A 1 78 ? -4.293 -3.859 -21.308 1.00 54.53 78 GLU A O 1
ATOM 640 N N . ASN A 1 79 ? -3.909 -4.828 -19.346 1.00 57.88 79 ASN A N 1
ATOM 641 C CA . ASN A 1 79 ? -4.939 -4.248 -18.519 1.00 57.88 79 ASN A CA 1
ATOM 642 C C . ASN A 1 79 ? -4.225 -3.440 -17.437 1.00 57.88 79 ASN A C 1
ATOM 644 O O . ASN A 1 79 ? -3.259 -3.929 -16.837 1.00 57.88 79 ASN A O 1
ATOM 648 N N . PRO A 1 80 ? -4.684 -2.210 -17.178 1.00 68.31 80 PRO A N 1
ATOM 649 C CA . PRO A 1 80 ? -4.120 -1.392 -16.122 1.00 68.31 80 PRO A CA 1
ATOM 650 C C . PRO A 1 80 ? -4.312 -2.078 -14.763 1.00 68.31 80 PRO A C 1
ATOM 652 O O . PRO A 1 80 ? -5.309 -2.783 -14.572 1.00 68.31 80 PRO A O 1
ATOM 655 N N . PRO A 1 81 ? -3.396 -1.859 -13.807 1.00 77.12 81 PRO A N 1
ATOM 656 C CA . PRO A 1 81 ? -3.587 -2.359 -12.462 1.00 77.12 81 PRO A CA 1
ATOM 657 C C . PRO A 1 81 ? -4.874 -1.825 -11.841 1.00 77.12 81 PRO A C 1
ATOM 659 O O . PRO A 1 81 ? -5.248 -0.669 -12.033 1.00 77.12 81 PRO A O 1
ATOM 662 N N . SER A 1 82 ? -5.538 -2.673 -11.068 1.00 83.56 82 SER A N 1
ATOM 663 C CA . SER A 1 82 ? -6.763 -2.356 -10.352 1.00 83.56 82 SER A CA 1
ATOM 664 C C . SER A 1 82 ? -6.778 -2.995 -8.969 1.00 83.56 82 SER A C 1
ATOM 666 O O . SER A 1 82 ? -6.070 -3.965 -8.689 1.00 83.56 82 SER A O 1
ATOM 668 N N . ILE A 1 83 ? -7.612 -2.452 -8.089 1.00 87.75 83 ILE A N 1
ATOM 669 C CA . ILE A 1 83 ? -7.969 -3.075 -6.818 1.00 87.75 83 ILE A CA 1
ATOM 670 C C . ILE A 1 83 ? -9.451 -3.399 -6.840 1.00 87.75 83 ILE A C 1
ATOM 672 O O . ILE A 1 83 ? -10.271 -2.514 -7.055 1.00 87.75 83 ILE A O 1
ATOM 676 N N . SER A 1 84 ? -9.788 -4.649 -6.560 1.00 88.06 84 SER A N 1
ATOM 677 C CA . SER A 1 84 ? -11.157 -5.052 -6.279 1.00 88.06 84 SER A CA 1
ATOM 678 C C . SER A 1 84 ? -11.394 -4.948 -4.778 1.00 88.06 84 SER A C 1
ATOM 680 O O . SER A 1 84 ? -10.745 -5.624 -3.980 1.00 88.06 84 SER A O 1
ATOM 682 N N . LEU A 1 85 ? -12.317 -4.076 -4.391 1.00 91.31 85 LEU A N 1
ATOM 683 C CA . LEU A 1 85 ? -12.758 -3.862 -3.020 1.00 91.31 85 LEU A CA 1
ATOM 684 C C . LEU A 1 85 ? -14.110 -4.550 -2.843 1.00 91.31 85 LEU A C 1
ATOM 686 O O . LEU A 1 85 ? -15.063 -4.206 -3.532 1.00 91.31 85 LEU A O 1
ATOM 690 N N . SER A 1 86 ? -14.213 -5.542 -1.963 1.00 88.75 86 SER A N 1
ATOM 691 C CA . SER A 1 86 ? -15.482 -6.189 -1.623 1.00 88.75 86 SER A CA 1
ATOM 692 C C . SER A 1 86 ? -15.895 -5.902 -0.196 1.00 88.75 86 SER A C 1
ATOM 694 O O . SER A 1 86 ? -15.117 -6.105 0.731 1.00 88.75 86 SER A O 1
ATOM 696 N N . ILE A 1 87 ? -17.122 -5.420 -0.045 1.00 90.00 87 ILE A N 1
ATOM 697 C CA . ILE A 1 87 ? -17.688 -4.893 1.192 1.00 90.00 87 ILE A CA 1
ATOM 698 C C . ILE A 1 87 ? -18.937 -5.701 1.524 1.00 90.00 87 ILE A C 1
ATOM 700 O O . ILE A 1 87 ? -19.770 -5.967 0.659 1.00 90.00 87 ILE A O 1
ATOM 704 N N . THR A 1 88 ? -19.093 -6.068 2.789 1.00 85.38 88 THR A N 1
ATOM 705 C CA . THR A 1 88 ? -20.295 -6.739 3.288 1.00 85.38 88 THR A CA 1
ATOM 706 C C . THR A 1 88 ? -20.610 -6.288 4.707 1.00 85.38 88 THR A C 1
ATOM 708 O O . THR A 1 88 ? -19.716 -5.911 5.457 1.00 85.38 88 THR A O 1
ATOM 711 N N . THR A 1 89 ? -21.882 -6.341 5.095 1.00 84.38 89 THR A N 1
ATOM 712 C CA . THR A 1 89 ? -22.348 -6.070 6.470 1.00 84.38 89 THR A CA 1
ATOM 713 C C . THR A 1 89 ? -22.879 -7.317 7.174 1.00 84.38 89 THR A C 1
ATOM 715 O O . THR A 1 89 ? -23.116 -7.317 8.380 1.00 84.38 89 THR A O 1
ATOM 718 N N . ASN A 1 90 ? -23.081 -8.399 6.422 1.00 76.06 90 ASN A N 1
ATOM 719 C CA . ASN A 1 90 ? -23.665 -9.647 6.908 1.00 76.06 90 ASN A CA 1
ATOM 720 C C . ASN A 1 90 ? -22.834 -10.879 6.531 1.00 76.06 90 ASN A C 1
ATOM 722 O O . ASN A 1 90 ? -23.206 -11.984 6.922 1.00 76.06 90 ASN A O 1
ATOM 726 N N . LEU A 1 91 ? -21.725 -10.678 5.805 1.00 72.25 91 LEU A N 1
ATOM 727 C CA . LEU A 1 91 ? -20.822 -11.714 5.314 1.00 72.25 91 LEU A CA 1
ATOM 728 C C . LEU A 1 91 ? -21.512 -12.722 4.364 1.00 72.25 91 LEU A C 1
ATOM 730 O O . LEU A 1 91 ? -21.048 -13.844 4.199 1.00 72.25 91 LEU A O 1
ATOM 734 N N . VAL A 1 92 ? -22.625 -12.313 3.743 1.00 73.38 92 VAL A N 1
ATOM 735 C CA . VAL A 1 92 ? -23.412 -13.096 2.775 1.00 73.38 92 VAL A CA 1
ATOM 736 C C . VAL A 1 92 ? -23.566 -12.314 1.473 1.00 73.38 92 VAL A C 1
ATOM 738 O O . VAL A 1 92 ? -23.228 -12.802 0.401 1.00 73.38 92 VAL A O 1
ATOM 741 N N . ASP A 1 93 ? -24.046 -11.076 1.567 1.00 82.44 93 ASP A N 1
ATOM 742 C CA . ASP A 1 93 ? -24.205 -10.185 0.427 1.00 82.44 93 ASP A CA 1
ATOM 743 C C . ASP A 1 93 ? -22.956 -9.314 0.300 1.00 82.44 93 ASP A C 1
ATOM 745 O O . ASP A 1 93 ? -22.596 -8.588 1.233 1.00 82.44 93 ASP A O 1
ATOM 749 N N . TRP A 1 94 ? -22.302 -9.386 -0.857 1.00 85.88 94 TRP A N 1
ATOM 750 C CA . TRP A 1 94 ? -21.078 -8.648 -1.146 1.00 85.88 94 TRP A CA 1
ATOM 751 C C . TRP A 1 94 ? -21.318 -7.613 -2.243 1.00 85.88 94 TRP A C 1
ATOM 753 O O . TRP A 1 94 ? -21.764 -7.940 -3.342 1.00 85.88 94 TRP A O 1
ATOM 763 N N . GLU A 1 95 ? -20.978 -6.364 -1.951 1.00 91.12 95 GLU A N 1
ATOM 764 C CA . GLU A 1 95 ? -20.786 -5.326 -2.957 1.00 91.12 95 GLU A CA 1
ATOM 765 C C . GLU A 1 95 ? -19.322 -5.349 -3.397 1.00 91.12 95 GLU A C 1
ATOM 767 O O . GLU A 1 95 ? -18.436 -5.363 -2.547 1.00 91.12 95 GLU A O 1
ATOM 772 N N . THR A 1 96 ? -19.055 -5.341 -4.704 1.00 89.81 96 THR A N 1
ATOM 773 C CA . THR A 1 96 ? -17.692 -5.275 -5.248 1.00 89.81 96 THR A CA 1
ATOM 774 C C . THR A 1 96 ? -17.514 -4.006 -6.072 1.00 89.81 96 THR A C 1
ATOM 776 O O . THR A 1 96 ? -18.317 -3.717 -6.958 1.00 89.81 96 THR A O 1
ATOM 779 N N . ILE A 1 97 ? -16.439 -3.274 -5.791 1.00 91.38 97 ILE A N 1
ATOM 780 C CA . ILE A 1 97 ? -16.031 -2.049 -6.474 1.00 91.38 97 ILE A CA 1
ATOM 781 C C . ILE A 1 97 ? -14.648 -2.285 -7.076 1.00 91.38 97 ILE A C 1
ATOM 783 O O . ILE A 1 97 ? -13.717 -2.637 -6.353 1.00 91.38 97 ILE A O 1
ATOM 787 N N . ASP A 1 98 ? -14.500 -2.052 -8.377 1.00 89.31 98 ASP A N 1
ATOM 788 C CA . ASP A 1 98 ? -13.198 -2.086 -9.041 1.00 89.31 98 ASP A CA 1
ATOM 789 C C . ASP A 1 98 ? -12.618 -0.672 -9.135 1.00 89.31 98 ASP A C 1
ATOM 791 O O . ASP A 1 98 ? -13.221 0.243 -9.699 1.00 89.31 98 ASP A O 1
ATOM 795 N N . ILE A 1 99 ? -11.429 -0.500 -8.570 1.00 90.69 99 ILE A N 1
ATOM 796 C CA . ILE A 1 99 ? -10.711 0.766 -8.477 1.00 90.69 99 ILE A CA 1
ATOM 797 C C . ILE A 1 99 ? -9.539 0.706 -9.460 1.00 90.69 99 ILE A C 1
ATOM 799 O O . ILE A 1 99 ? -8.571 -0.012 -9.196 1.00 90.69 99 ILE A O 1
ATOM 803 N N . PRO A 1 100 ? -9.585 1.428 -10.591 1.00 87.75 100 PRO A N 1
ATOM 804 C CA . PRO A 1 100 ? -8.445 1.501 -11.494 1.00 87.75 100 PRO A CA 1
ATOM 805 C C . PRO A 1 100 ? -7.307 2.289 -10.837 1.00 87.75 100 PRO A C 1
ATOM 807 O O . PRO A 1 100 ? -7.540 3.339 -10.240 1.00 87.75 100 PRO A O 1
ATOM 810 N N . ILE A 1 101 ? -6.074 1.808 -10.985 1.00 84.50 101 ILE A N 1
ATOM 811 C CA . ILE A 1 101 ? -4.873 2.520 -10.551 1.00 84.50 101 ILE A CA 1
ATOM 812 C C . ILE A 1 101 ? -4.240 3.165 -11.791 1.00 84.50 101 ILE A C 1
ATOM 814 O O . ILE A 1 101 ? -3.680 2.457 -12.636 1.00 84.50 101 ILE A O 1
ATOM 818 N N . PRO A 1 102 ? -4.341 4.495 -11.952 1.00 80.31 102 PRO A N 1
ATOM 819 C CA . PRO A 1 102 ? -3.759 5.168 -13.101 1.00 80.31 102 PRO A CA 1
ATOM 820 C C . PRO A 1 102 ? -2.227 5.128 -13.044 1.00 80.31 102 PRO A C 1
ATOM 822 O O . PRO A 1 102 ? -1.615 5.116 -11.975 1.00 80.31 102 PRO A O 1
ATOM 825 N N . ARG A 1 103 ? -1.594 5.162 -14.222 1.00 78.94 103 ARG A N 1
ATOM 826 C CA . ARG A 1 103 ? -0.157 5.440 -14.325 1.00 78.94 103 ARG A CA 1
ATOM 827 C C . ARG A 1 103 ? 0.117 6.830 -13.725 1.00 78.94 103 ARG A C 1
ATOM 829 O O . ARG A 1 103 ? -0.623 7.754 -14.068 1.00 78.94 103 ARG A O 1
ATOM 836 N N . PRO A 1 104 ? 1.172 7.000 -12.907 1.00 77.50 104 PRO A N 1
ATOM 837 C CA . PRO A 1 104 ? 1.554 8.308 -12.385 1.00 77.50 104 PRO A CA 1
ATOM 838 C C . PRO A 1 104 ? 1.710 9.351 -13.497 1.00 77.50 104 PRO A C 1
ATOM 840 O O . PRO A 1 104 ? 2.303 9.073 -14.547 1.00 77.50 104 PRO A O 1
ATOM 843 N N . GLU A 1 105 ? 1.175 10.550 -13.272 1.00 80.62 105 GLU A N 1
ATOM 844 C CA . GLU A 1 105 ? 1.295 11.653 -14.225 1.00 80.62 105 GLU A CA 1
ATOM 845 C C . GLU A 1 105 ? 2.758 12.091 -14.380 1.00 80.62 105 GLU A C 1
ATOM 847 O O . GLU A 1 105 ? 3.545 12.058 -13.438 1.00 80.62 105 GLU A O 1
ATOM 852 N N . GLY A 1 106 ? 3.145 12.494 -15.593 1.00 81.38 106 GLY A N 1
ATOM 853 C CA . GLY A 1 106 ? 4.503 12.978 -15.870 1.00 81.38 106 GLY A CA 1
ATOM 854 C C . GLY A 1 106 ? 5.592 11.899 -15.881 1.00 81.38 106 GLY A C 1
ATOM 855 O O . GLY A 1 106 ? 6.751 12.221 -16.141 1.00 81.38 106 GLY A O 1
ATOM 856 N N . LEU A 1 107 ? 5.243 10.627 -15.660 1.00 82.81 107 LEU A N 1
ATOM 857 C CA . LEU A 1 107 ? 6.195 9.527 -15.745 1.00 82.81 107 LEU A CA 1
ATOM 858 C C . LEU A 1 107 ? 6.729 9.385 -17.178 1.00 82.81 107 LEU A C 1
ATOM 860 O O . LEU A 1 107 ? 5.950 9.226 -18.122 1.00 82.81 107 LEU A O 1
ATOM 864 N N . HIS A 1 108 ? 8.056 9.405 -17.338 1.00 86.94 108 HIS A N 1
ATOM 865 C CA . HIS A 1 108 ? 8.705 9.268 -18.644 1.00 86.94 108 HIS A CA 1
ATOM 866 C C . HIS A 1 108 ? 8.244 7.994 -19.371 1.00 86.94 108 HIS A C 1
ATOM 868 O O . HIS A 1 108 ? 8.013 6.968 -18.734 1.00 86.94 108 HIS A O 1
ATOM 874 N N . ALA A 1 109 ? 8.117 8.045 -20.702 1.00 84.19 109 ALA A N 1
ATOM 875 C CA . ALA A 1 109 ? 7.503 6.978 -21.498 1.00 84.19 109 ALA A CA 1
ATOM 876 C C . ALA A 1 109 ? 8.193 5.612 -21.330 1.00 84.19 109 ALA A C 1
ATOM 878 O O . ALA A 1 109 ? 7.492 4.605 -21.264 1.00 84.19 109 ALA A O 1
ATOM 879 N N . SER A 1 110 ? 9.525 5.603 -21.192 1.00 81.81 110 SER A N 1
ATOM 880 C CA . SER A 1 110 ? 10.347 4.401 -20.963 1.00 81.81 110 SER A CA 1
ATOM 881 C C . SER A 1 110 ? 10.231 3.801 -19.555 1.00 81.81 110 SER A C 1
ATOM 883 O O . SER A 1 110 ? 10.737 2.707 -19.313 1.00 81.81 110 SER A O 1
ATOM 885 N N . LEU A 1 111 ? 9.591 4.504 -18.617 1.00 80.81 111 LEU A N 1
ATOM 886 C CA . LEU A 1 111 ? 9.428 4.057 -17.239 1.00 80.81 111 LEU A CA 1
ATOM 887 C C . LEU A 1 111 ? 8.060 3.423 -17.011 1.00 80.81 111 LEU A C 1
ATOM 889 O O . LEU A 1 111 ? 7.038 3.855 -17.545 1.00 80.81 111 LEU A O 1
ATOM 893 N N . HIS A 1 112 ? 8.059 2.428 -16.142 1.00 77.88 112 HIS A N 1
ATOM 894 C CA . HIS A 1 112 ? 6.896 1.685 -15.698 1.00 77.88 112 HIS A CA 1
ATOM 895 C C . HIS A 1 112 ? 6.664 1.954 -14.214 1.00 77.88 112 HIS A C 1
ATOM 897 O O . HIS A 1 112 ? 7.595 2.270 -13.472 1.00 77.88 112 HIS A O 1
ATOM 903 N N . ALA A 1 113 ? 5.409 1.828 -13.792 1.00 78.62 113 ALA A N 1
ATOM 904 C CA . ALA A 1 113 ? 5.006 1.946 -12.402 1.00 78.62 113 ALA A CA 1
ATOM 905 C C . ALA A 1 113 ? 4.349 0.639 -11.962 1.00 78.62 113 ALA A C 1
ATOM 907 O O . ALA A 1 113 ? 3.387 0.182 -12.576 1.00 78.62 113 ALA A O 1
ATOM 908 N N . ALA A 1 114 ? 4.873 0.063 -10.889 1.00 76.88 114 ALA A N 1
ATOM 909 C CA . ALA A 1 114 ? 4.348 -1.114 -10.220 1.00 76.88 114 ALA A CA 1
ATOM 910 C C . ALA A 1 114 ? 3.766 -0.682 -8.866 1.00 76.88 114 ALA A C 1
ATOM 912 O O . ALA A 1 114 ? 4.492 -0.662 -7.866 1.00 76.88 114 ALA A O 1
ATOM 913 N N . PRO A 1 115 ? 2.488 -0.263 -8.810 1.00 79.38 115 PRO A N 1
ATOM 914 C CA . PRO A 1 115 ? 1.814 -0.023 -7.541 1.00 79.38 115 PRO A CA 1
ATOM 915 C C . PRO A 1 115 ? 1.634 -1.344 -6.791 1.00 79.38 115 PRO A C 1
ATOM 917 O O . PRO A 1 115 ? 1.398 -2.383 -7.401 1.00 79.38 115 PRO A O 1
ATOM 920 N N . ARG A 1 116 ? 1.686 -1.309 -5.464 1.00 79.38 116 ARG A N 1
ATOM 921 C CA . ARG A 1 116 ? 1.416 -2.443 -4.582 1.00 79.38 116 ARG A CA 1
ATOM 922 C C . ARG A 1 116 ? 0.504 -2.013 -3.446 1.00 79.38 116 ARG A C 1
ATOM 924 O O . ARG A 1 116 ? 0.828 -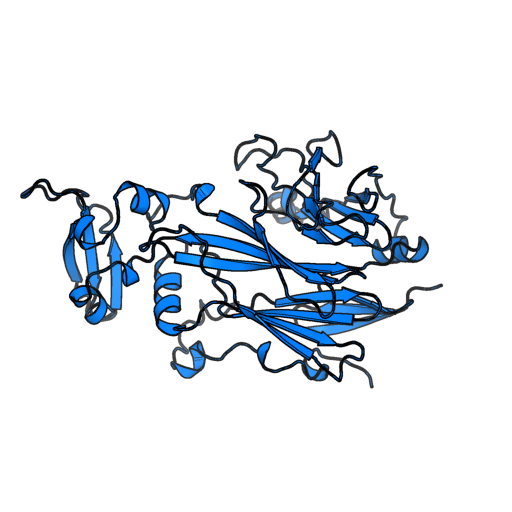1.072 -2.729 1.00 79.38 116 ARG A O 1
ATOM 931 N N . LEU A 1 117 ? -0.586 -2.742 -3.230 1.00 80.94 117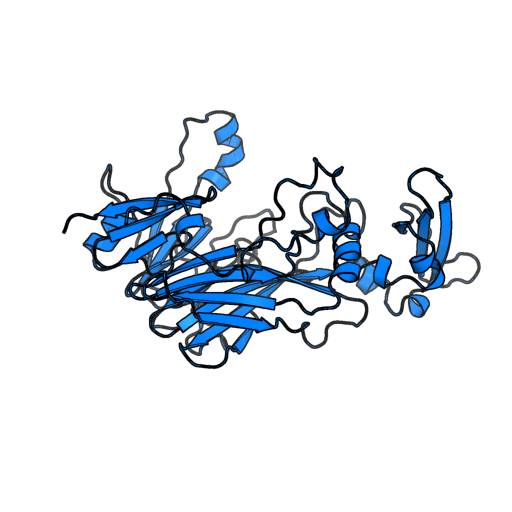 LEU A N 1
ATOM 932 C CA . LEU A 1 117 ? -1.448 -2.584 -2.065 1.00 80.94 117 LEU A CA 1
ATOM 933 C C . LEU A 1 117 ? -0.696 -3.019 -0.804 1.00 80.94 117 LEU A C 1
ATOM 935 O O . LEU A 1 117 ? -0.423 -4.203 -0.592 1.00 80.94 117 LEU A O 1
ATOM 939 N N . VAL A 1 118 ? -0.359 -2.051 0.044 1.00 79.81 118 VAL A N 1
ATOM 940 C CA . VAL A 1 118 ? 0.421 -2.269 1.270 1.00 79.81 118 VAL A CA 1
ATOM 941 C C . VAL A 1 118 ? -0.386 -2.035 2.537 1.00 79.81 118 VAL A C 1
ATOM 943 O O . VAL A 1 118 ? -0.057 -2.643 3.554 1.00 79.81 118 VAL A O 1
ATOM 946 N N . GLY A 1 119 ? -1.480 -1.279 2.478 1.00 82.38 119 GLY A N 1
ATOM 947 C CA . GLY A 1 119 ? -2.324 -0.999 3.637 1.00 82.38 119 GLY A CA 1
ATOM 948 C C . GLY A 1 119 ? -3.793 -0.844 3.272 1.00 82.38 119 GLY A C 1
ATOM 949 O O . GLY A 1 119 ? -4.143 -0.585 2.124 1.00 82.38 119 GLY A O 1
ATOM 950 N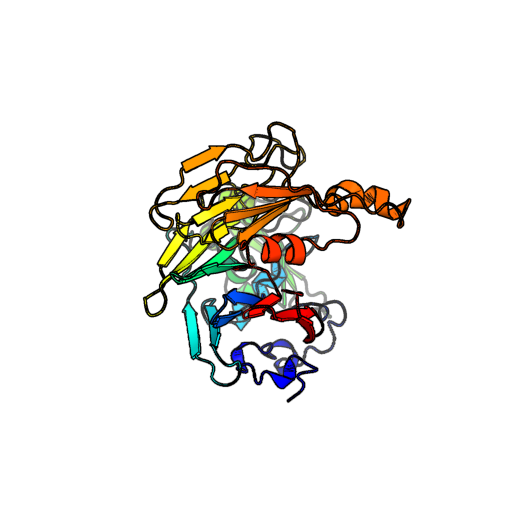 N . MET A 1 120 ? -4.649 -1.026 4.268 1.00 87.88 120 MET A N 1
ATOM 951 C CA . MET A 1 120 ? -6.065 -0.695 4.216 1.00 87.88 120 MET A CA 1
ATOM 952 C C . MET A 1 120 ? -6.455 -0.179 5.590 1.00 87.88 120 MET A C 1
ATOM 954 O O . MET A 1 120 ? -5.940 -0.698 6.576 1.00 87.88 120 MET A O 1
ATOM 958 N N . SER A 1 121 ? -7.334 0.816 5.621 1.00 89.38 121 SER A N 1
ATOM 959 C CA . SER A 1 121 ? -7.911 1.372 6.831 1.00 89.38 121 SER A CA 1
ATOM 960 C C . SER A 1 121 ? -9.388 1.658 6.647 1.00 89.38 121 SER A C 1
ATOM 962 O O . SER A 1 121 ? -9.800 2.111 5.580 1.00 89.38 121 SER A O 1
ATOM 964 N N . LEU A 1 122 ? -10.184 1.392 7.677 1.00 88.69 122 LEU A N 1
ATOM 965 C CA . LEU A 1 122 ? -11.605 1.717 7.705 1.00 88.69 122 LEU A CA 1
ATOM 966 C C . LEU A 1 122 ? -11.886 2.723 8.809 1.00 88.69 122 LEU A C 1
ATOM 968 O O . LEU A 1 122 ? -11.194 2.773 9.824 1.00 88.69 122 LEU A O 1
ATOM 972 N N . SER A 1 123 ? -12.929 3.509 8.600 1.00 85.88 123 SER A N 1
ATOM 973 C CA . SER A 1 123 ? -13.446 4.460 9.565 1.00 85.88 123 SER A CA 1
ATOM 974 C C . SER A 1 123 ? -14.944 4.646 9.334 1.00 85.88 123 SER A C 1
ATOM 976 O O . SER A 1 123 ? -15.462 4.317 8.265 1.00 85.88 123 SER A O 1
ATOM 978 N N . GLU A 1 124 ? -15.657 5.208 10.311 1.00 83.19 124 GLU A N 1
ATOM 979 C CA . GLU A 1 124 ? -17.081 5.529 10.140 1.00 83.19 124 GLU A CA 1
ATOM 980 C C . GLU A 1 124 ? -17.344 6.347 8.857 1.00 83.19 124 GLU A C 1
ATOM 982 O O . GLU A 1 124 ? -18.291 6.022 8.138 1.00 83.19 124 GLU A O 1
ATOM 987 N N . PRO A 1 125 ? -16.501 7.333 8.478 1.00 85.44 125 PRO A N 1
ATOM 988 C CA . PRO A 1 125 ? -16.708 8.083 7.247 1.00 85.44 125 PRO A CA 1
ATOM 989 C C . PRO A 1 125 ? -16.463 7.293 5.956 1.00 85.44 125 PRO A C 1
ATOM 991 O O . PRO A 1 125 ? -17.004 7.697 4.926 1.00 85.44 125 PRO A O 1
ATOM 994 N N . GLY A 1 126 ? -15.651 6.227 5.957 1.00 91.75 126 GLY A N 1
ATOM 995 C CA . GLY A 1 126 ? -15.220 5.589 4.712 1.00 91.75 126 GLY A CA 1
ATOM 996 C C . GLY A 1 126 ? -14.089 4.567 4.824 1.00 91.75 126 GLY A C 1
ATOM 997 O O . GLY A 1 126 ? -13.803 4.008 5.881 1.00 91.75 126 GLY A O 1
ATOM 998 N N . TRP A 1 127 ? -13.429 4.337 3.692 1.00 92.81 127 TRP A N 1
ATOM 999 C CA . TRP A 1 127 ? -12.300 3.421 3.551 1.00 92.81 127 TRP A CA 1
ATOM 1000 C C . TRP A 1 127 ? -11.097 4.107 2.901 1.00 92.81 127 TRP A C 1
ATOM 1002 O O . TRP A 1 127 ? -11.231 5.001 2.067 1.00 92.81 127 TRP A O 1
ATOM 1012 N N . LEU A 1 128 ? -9.904 3.649 3.264 1.00 93.69 128 LEU A N 1
ATOM 1013 C CA . LEU A 1 128 ? -8.620 4.098 2.741 1.00 93.69 128 LEU A CA 1
ATOM 1014 C C . LEU A 1 128 ? -7.784 2.878 2.352 1.00 93.69 128 LEU A C 1
ATOM 1016 O O . LEU A 1 128 ? -7.704 1.900 3.088 1.00 93.69 128 LEU A O 1
ATOM 1020 N N . LEU A 1 129 ? -7.139 2.944 1.197 1.00 92.12 129 LEU A N 1
ATOM 1021 C CA . LEU A 1 129 ? -6.180 1.973 0.687 1.00 92.12 129 LEU A CA 1
ATOM 1022 C C . LEU A 1 129 ? -4.835 2.673 0.546 1.00 92.12 129 LEU A C 1
ATOM 1024 O O . LEU A 1 129 ? -4.772 3.798 0.058 1.00 92.12 129 LEU A O 1
ATOM 1028 N N . GLU A 1 130 ? -3.761 2.011 0.949 1.00 88.81 130 GLU A N 1
ATOM 1029 C CA . GLU A 1 130 ? -2.405 2.538 0.823 1.00 88.81 130 GLU A CA 1
ATOM 1030 C C . GLU A 1 130 ? -1.641 1.757 -0.240 1.00 88.81 130 GLU A C 1
ATOM 1032 O O . GLU A 1 130 ? -1.567 0.523 -0.202 1.00 88.81 130 GLU A O 1
ATOM 1037 N N . LEU A 1 131 ? -1.059 2.497 -1.178 1.00 84.94 131 LEU A N 1
ATOM 1038 C CA . LEU A 1 131 ? -0.242 1.995 -2.264 1.00 84.94 131 LEU A CA 1
ATOM 1039 C C . LEU A 1 131 ? 1.217 2.400 -2.067 1.00 84.94 131 LEU A C 1
ATOM 1041 O O . LEU A 1 131 ? 1.528 3.568 -1.832 1.00 84.94 131 LEU A O 1
ATOM 1045 N N . ARG A 1 132 ? 2.121 1.444 -2.267 1.00 80.81 132 ARG A N 1
ATOM 1046 C CA . ARG A 1 132 ? 3.542 1.698 -2.506 1.00 80.81 132 ARG A CA 1
ATOM 1047 C C . ARG A 1 132 ? 3.822 1.466 -3.980 1.00 80.81 132 ARG A C 1
ATOM 1049 O O . ARG A 1 132 ? 3.572 0.372 -4.469 1.00 80.81 132 ARG A O 1
ATOM 1056 N N . THR A 1 133 ? 4.355 2.456 -4.676 1.00 78.88 133 THR A N 1
ATOM 1057 C CA . THR A 1 133 ? 4.624 2.374 -6.111 1.00 78.88 133 THR A CA 1
ATOM 1058 C C . THR A 1 133 ? 6.116 2.348 -6.360 1.00 78.88 133 THR A C 1
ATOM 1060 O O . THR A 1 133 ? 6.839 3.243 -5.928 1.00 78.88 133 THR A O 1
ATOM 1063 N N . VAL A 1 134 ? 6.574 1.320 -7.072 1.00 76.69 134 VAL A N 1
ATOM 1064 C CA . VAL A 1 134 ? 7.949 1.235 -7.563 1.00 76.69 134 VAL A CA 1
ATOM 1065 C C . VAL A 1 134 ? 7.981 1.684 -9.015 1.00 76.69 134 VAL A C 1
ATOM 1067 O O . VAL A 1 134 ? 7.252 1.161 -9.856 1.00 76.69 134 VAL A O 1
ATOM 1070 N N . THR A 1 135 ? 8.849 2.640 -9.308 1.00 78.81 135 THR A N 1
ATOM 1071 C CA . THR A 1 135 ? 9.166 3.073 -10.662 1.00 78.81 135 THR A CA 1
ATOM 1072 C C . THR A 1 135 ? 10.403 2.333 -11.150 1.00 78.81 135 THR A C 1
ATOM 1074 O O . THR A 1 135 ? 11.413 2.262 -10.446 1.00 78.81 135 THR A O 1
ATOM 1077 N N . TYR A 1 136 ? 10.339 1.783 -12.358 1.00 74.75 136 TYR A N 1
ATOM 1078 C CA . TYR A 1 136 ? 11.421 0.983 -12.926 1.00 74.75 136 TYR A CA 1
ATOM 1079 C C . TYR A 1 136 ? 11.459 1.084 -14.450 1.00 74.75 136 TYR A C 1
ATOM 1081 O O . TYR A 1 136 ? 10.501 1.523 -15.086 1.00 74.75 136 TYR A O 1
ATOM 1089 N N . MET A 1 137 ? 12.575 0.661 -15.039 1.00 77.56 137 MET A N 1
ATOM 1090 C CA . MET A 1 137 ? 12.706 0.501 -16.482 1.00 77.56 137 MET A CA 1
ATOM 1091 C C . MET A 1 137 ? 12.655 -0.979 -16.847 1.00 77.56 137 MET A C 1
ATOM 1093 O O . MET A 1 137 ? 13.452 -1.787 -16.370 1.00 77.56 137 MET A O 1
ATOM 1097 N N . ASN A 1 138 ? 11.704 -1.329 -17.705 1.00 73.69 138 ASN A N 1
ATOM 1098 C CA . ASN A 1 138 ? 11.551 -2.672 -18.235 1.00 73.69 138 ASN A CA 1
ATOM 1099 C C . ASN A 1 138 ? 12.443 -2.817 -19.477 1.00 73.69 138 ASN A C 1
ATOM 1101 O O . ASN A 1 138 ? 12.099 -2.318 -20.549 1.00 73.69 138 ASN A O 1
ATOM 1105 N N . LEU A 1 139 ? 13.584 -3.502 -19.335 1.00 72.88 139 LEU A N 1
ATOM 1106 C CA . LEU A 1 139 ? 14.541 -3.677 -20.431 1.00 72.88 139 LEU A CA 1
ATOM 1107 C C . LEU A 1 139 ? 13.899 -4.348 -21.651 1.00 72.88 139 LEU A C 1
ATOM 1109 O O . LEU A 1 139 ? 14.170 -3.942 -22.775 1.00 72.88 139 LEU A O 1
ATOM 1113 N N . PHE A 1 140 ? 13.015 -5.327 -21.437 1.00 72.19 140 PHE A N 1
ATOM 1114 C CA . PHE A 1 140 ? 12.338 -6.008 -22.533 1.00 72.19 140 PHE A CA 1
ATOM 1115 C C . PHE A 1 140 ? 11.443 -5.045 -23.307 1.00 72.19 140 PHE A C 1
ATOM 1117 O O . PHE A 1 140 ? 11.560 -4.978 -24.521 1.00 72.19 140 PHE A O 1
ATOM 1124 N N . SER A 1 141 ? 10.591 -4.269 -22.631 1.00 74.19 141 SER A N 1
ATOM 1125 C CA . SER A 1 141 ? 9.705 -3.286 -23.282 1.00 74.19 141 SER A CA 1
ATOM 1126 C C . SER A 1 141 ? 10.462 -2.154 -23.972 1.00 74.19 141 SER A C 1
ATOM 1128 O O . SER A 1 141 ? 9.970 -1.600 -24.953 1.00 74.19 141 SER A O 1
ATOM 1130 N N . LEU A 1 142 ? 11.658 -1.834 -23.479 1.00 79.06 142 LEU A N 1
ATOM 1131 C CA . LEU A 1 142 ? 12.540 -0.823 -24.050 1.00 79.06 142 LEU A CA 1
ATOM 1132 C C . LEU A 1 142 ? 13.193 -1.277 -25.365 1.00 79.06 142 LEU A C 1
ATOM 1134 O O . LEU A 1 142 ? 13.581 -0.440 -26.176 1.00 79.06 142 LEU A O 1
ATOM 1138 N N . MET A 1 143 ? 13.355 -2.588 -25.577 1.00 83.06 143 MET A N 1
ATOM 1139 C CA . MET A 1 143 ? 14.110 -3.085 -26.724 1.00 83.06 143 MET A CA 1
ATOM 1140 C C . MET A 1 143 ? 13.388 -2.870 -28.064 1.00 83.06 143 MET A C 1
ATOM 1142 O O . MET A 1 143 ? 12.161 -3.010 -28.156 1.00 83.06 143 MET A O 1
ATOM 1146 N N . PRO A 1 144 ? 14.154 -2.636 -29.148 1.00 85.62 144 PRO A N 1
ATOM 1147 C CA . PRO A 1 144 ? 13.645 -2.689 -30.512 1.00 85.62 144 PRO A CA 1
ATOM 1148 C C . PRO A 1 144 ? 12.857 -3.975 -30.792 1.00 85.62 144 PRO A C 1
ATOM 1150 O O . PRO A 1 144 ? 13.176 -5.054 -30.286 1.00 85.62 144 PRO A O 1
ATOM 1153 N N . THR A 1 145 ? 11.801 -3.863 -31.600 1.00 82.88 145 THR A N 1
ATOM 1154 C CA . THR A 1 145 ? 10.873 -4.972 -31.882 1.00 82.88 145 THR A CA 1
ATOM 1155 C C . THR A 1 145 ? 11.574 -6.215 -32.436 1.00 82.88 145 THR A C 1
ATOM 1157 O O . THR A 1 145 ? 11.214 -7.320 -32.051 1.00 82.88 145 THR A O 1
ATOM 1160 N N . ASP A 1 146 ? 12.607 -6.057 -33.265 1.00 82.19 146 ASP A N 1
ATOM 1161 C CA . ASP A 1 146 ? 13.389 -7.169 -33.821 1.00 82.19 146 ASP A CA 1
ATOM 1162 C C . ASP A 1 146 ? 14.121 -7.991 -32.746 1.00 82.19 146 ASP A C 1
ATOM 1164 O O . ASP A 1 146 ? 14.206 -9.219 -32.842 1.00 82.19 146 ASP A O 1
ATOM 1168 N N . ILE A 1 147 ? 14.600 -7.334 -31.686 1.00 83.56 147 ILE A N 1
ATOM 1169 C CA . ILE A 1 147 ? 15.193 -8.013 -30.530 1.00 83.56 147 ILE A CA 1
ATOM 1170 C C . ILE A 1 147 ? 14.084 -8.681 -29.711 1.00 83.56 147 ILE A C 1
ATOM 1172 O O . ILE A 1 147 ? 14.170 -9.872 -29.428 1.00 83.56 147 ILE A O 1
ATOM 1176 N N . ARG A 1 148 ? 13.003 -7.956 -29.386 1.00 79.56 148 ARG A N 1
ATOM 1177 C CA . ARG A 1 148 ? 11.893 -8.476 -28.560 1.00 79.56 148 ARG A CA 1
ATOM 1178 C C . ARG A 1 148 ? 11.225 -9.716 -29.149 1.00 79.56 148 ARG A C 1
ATOM 1180 O O . ARG A 1 148 ? 10.902 -10.635 -28.411 1.00 79.56 148 ARG A O 1
ATOM 1187 N N . GLU A 1 149 ? 11.006 -9.746 -30.460 1.00 78.75 149 GLU A N 1
ATOM 1188 C CA . GLU A 1 149 ? 10.337 -10.869 -31.131 1.00 78.75 149 GLU A CA 1
ATOM 1189 C C . GLU A 1 149 ? 11.204 -12.132 -31.202 1.00 78.75 149 GLU A C 1
ATOM 1191 O O . GLU A 1 149 ? 10.672 -13.235 -31.318 1.00 78.75 149 GLU A O 1
ATOM 1196 N N . SER A 1 150 ? 12.530 -11.981 -31.147 1.00 78.75 150 SER A N 1
ATOM 1197 C CA . SER A 1 150 ? 13.470 -13.103 -31.217 1.00 78.75 150 SER A CA 1
ATOM 1198 C C . SER A 1 150 ? 13.995 -13.546 -29.853 1.00 78.75 150 SER A C 1
ATOM 1200 O O . SER A 1 150 ? 14.519 -14.652 -29.743 1.00 78.75 150 SER A O 1
ATOM 1202 N N . ALA A 1 151 ? 13.864 -12.715 -28.821 1.00 72.19 151 ALA A N 1
ATOM 1203 C CA . ALA A 1 151 ? 14.420 -12.975 -27.506 1.00 72.19 151 ALA A CA 1
ATOM 1204 C C . ALA A 1 151 ? 13.490 -13.790 -26.603 1.00 72.19 151 ALA A C 1
ATOM 1206 O O . ALA A 1 151 ? 12.350 -13.417 -26.337 1.00 72.19 151 ALA A O 1
ATOM 1207 N N . HIS A 1 152 ? 14.041 -14.858 -26.036 1.00 71.00 152 HIS A N 1
ATOM 1208 C CA . HIS A 1 152 ? 13.516 -15.523 -24.851 1.00 71.00 152 HIS A CA 1
ATOM 1209 C C . HIS A 1 152 ? 13.938 -14.793 -23.564 1.00 71.00 152 HIS A C 1
ATOM 1211 O O . HIS A 1 152 ? 13.150 -14.637 -22.635 1.00 71.00 152 HIS A O 1
ATOM 1217 N N . THR A 1 153 ? 15.180 -14.306 -23.515 1.00 70.31 153 THR A N 1
ATOM 1218 C CA . THR A 1 153 ? 15.744 -13.559 -22.379 1.00 70.31 153 THR A CA 1
ATOM 1219 C C . THR A 1 153 ? 16.636 -12.442 -22.905 1.00 70.31 153 THR A C 1
ATOM 1221 O O . THR A 1 153 ? 17.327 -12.654 -23.900 1.00 70.31 153 THR A O 1
ATOM 1224 N N . ILE A 1 154 ? 16.617 -11.272 -22.256 1.00 74.19 154 ILE A N 1
ATOM 1225 C CA . ILE A 1 154 ? 17.398 -10.079 -22.622 1.00 74.19 154 ILE A CA 1
ATOM 1226 C C . ILE A 1 154 ? 18.101 -9.557 -21.373 1.00 74.19 154 ILE A C 1
ATOM 1228 O O . ILE A 1 154 ? 17.453 -9.349 -20.346 1.00 74.19 154 ILE A O 1
ATOM 1232 N N . GLU A 1 155 ? 19.399 -9.295 -21.475 1.00 74.94 155 GLU A N 1
ATOM 1233 C CA . GLU A 1 155 ? 20.214 -8.768 -20.385 1.00 74.94 155 GLU A CA 1
ATOM 1234 C C . GLU A 1 155 ? 21.153 -7.655 -20.878 1.00 74.94 155 GLU A C 1
ATOM 1236 O O . GLU A 1 155 ? 21.592 -7.660 -22.034 1.00 74.94 155 GLU A O 1
ATOM 1241 N N . PRO A 1 156 ? 21.487 -6.677 -20.018 1.00 77.19 156 PRO A N 1
ATOM 1242 C CA . PRO A 1 156 ? 22.569 -5.754 -20.311 1.00 77.19 156 PRO A CA 1
ATOM 1243 C C . PRO A 1 156 ? 23.902 -6.505 -20.216 1.00 77.19 156 PRO A C 1
ATOM 1245 O O . PRO A 1 156 ? 24.147 -7.243 -19.259 1.00 77.19 156 PRO A O 1
ATOM 1248 N N . ARG A 1 157 ? 24.805 -6.301 -21.177 1.00 76.19 157 ARG A N 1
ATOM 1249 C CA . ARG A 1 157 ? 26.128 -6.929 -21.130 1.00 76.19 157 ARG A CA 1
ATOM 1250 C C . ARG A 1 157 ? 26.925 -6.363 -19.952 1.00 76.19 157 ARG A C 1
ATOM 1252 O O . ARG A 1 157 ? 27.309 -5.197 -19.975 1.00 76.19 157 ARG A O 1
ATOM 1259 N N . ARG A 1 158 ? 27.227 -7.205 -18.957 1.00 65.88 158 ARG A N 1
ATOM 1260 C CA . ARG A 1 158 ? 27.860 -6.820 -17.675 1.00 65.88 158 ARG A CA 1
ATOM 1261 C C . ARG A 1 158 ? 29.141 -5.986 -17.814 1.00 65.88 158 ARG A C 1
ATOM 1263 O O . ARG A 1 158 ? 29.326 -5.032 -17.068 1.00 65.88 158 ARG A O 1
ATOM 1270 N N . ASP A 1 159 ? 29.988 -6.338 -18.780 1.00 64.50 159 ASP A N 1
ATOM 1271 C CA . ASP A 1 159 ? 31.250 -5.647 -19.093 1.00 64.50 159 ASP A CA 1
ATOM 1272 C C . ASP A 1 159 ? 31.208 -4.984 -20.487 1.00 64.50 159 ASP A C 1
ATOM 1274 O O . ASP A 1 159 ? 32.235 -4.796 -21.143 1.00 64.50 159 ASP A O 1
ATOM 1278 N N . GLY A 1 160 ? 30.004 -4.715 -21.002 1.00 59.03 160 GLY A N 1
ATOM 1279 C CA . GLY A 1 160 ? 29.803 -4.101 -22.309 1.00 59.03 160 GLY A CA 1
ATOM 1280 C C . GLY A 1 160 ? 30.095 -2.602 -22.277 1.00 59.03 160 GLY A C 1
ATOM 1281 O O . GLY A 1 160 ? 29.879 -1.956 -21.252 1.00 59.03 160 GLY A O 1
ATOM 1282 N N . PRO A 1 161 ? 30.580 -2.014 -23.382 1.00 58.50 161 PRO A N 1
ATOM 1283 C CA . PRO A 1 161 ? 30.810 -0.583 -23.413 1.00 58.50 161 PRO A CA 1
ATOM 1284 C C . PRO A 1 161 ? 29.465 0.171 -23.437 1.00 58.50 161 PRO A C 1
ATOM 1286 O O . PRO A 1 161 ? 28.558 -0.178 -24.197 1.00 58.50 161 PRO A O 1
ATOM 1289 N N . TRP A 1 162 ? 29.362 1.219 -22.613 1.00 66.81 162 TRP A N 1
ATOM 1290 C CA . TRP A 1 162 ? 28.256 2.199 -22.598 1.00 66.81 162 TRP A CA 1
ATOM 1291 C C . TRP A 1 162 ? 28.358 3.227 -23.738 1.00 66.81 162 TRP A C 1
ATOM 1293 O O . TRP A 1 162 ? 27.525 4.117 -23.900 1.00 66.81 162 TRP A O 1
ATOM 1303 N N . HIS A 1 163 ? 29.402 3.102 -24.556 1.00 70.31 163 HIS A N 1
ATOM 1304 C CA . HIS A 1 163 ? 29.638 3.921 -25.732 1.00 70.31 163 HIS A CA 1
ATOM 1305 C C . HIS A 1 163 ? 30.119 3.032 -26.876 1.00 70.31 163 HIS A C 1
ATOM 1307 O O . HIS A 1 163 ? 30.971 2.168 -26.679 1.00 70.31 163 HIS A O 1
ATOM 1313 N N . ASP A 1 164 ? 29.622 3.250 -28.084 1.00 69.19 164 ASP A N 1
ATOM 1314 C CA . ASP A 1 164 ? 30.183 2.613 -29.268 1.00 69.19 164 ASP A CA 1
ATOM 1315 C C . ASP A 1 164 ? 31.522 3.284 -29.602 1.00 69.19 164 ASP A C 1
ATOM 1317 O O . ASP A 1 164 ? 31.582 4.449 -29.991 1.00 69.19 164 ASP A O 1
ATOM 1321 N N . GLU A 1 165 ? 32.625 2.550 -29.450 1.00 67.00 165 GLU A N 1
ATOM 1322 C CA . GLU A 1 165 ? 33.979 3.064 -29.694 1.00 67.00 165 GLU A CA 1
ATOM 1323 C C . GLU A 1 165 ? 34.219 3.494 -31.155 1.00 67.00 165 GLU A C 1
ATOM 1325 O O . GLU A 1 165 ? 35.145 4.260 -31.431 1.00 67.00 165 GLU A O 1
ATOM 1330 N N . SER A 1 166 ? 33.411 3.001 -32.099 1.00 69.75 166 SER A N 1
ATOM 1331 C CA . SER A 1 166 ? 33.557 3.267 -33.532 1.00 69.75 166 SER A CA 1
ATOM 1332 C C . SER A 1 166 ? 32.780 4.496 -34.008 1.00 69.75 166 SER A C 1
ATOM 1334 O O . SER A 1 166 ? 33.239 5.192 -34.919 1.00 69.75 166 SER A O 1
ATOM 1336 N N . THR A 1 167 ? 31.637 4.785 -33.385 1.00 73.31 167 THR A N 1
ATOM 1337 C CA . THR A 1 167 ? 30.751 5.908 -33.740 1.00 73.31 167 THR A CA 1
ATOM 1338 C C . THR A 1 167 ? 30.793 7.043 -32.713 1.00 73.31 167 THR A C 1
ATOM 1340 O O . THR A 1 167 ? 30.508 8.190 -33.055 1.00 73.31 167 THR A O 1
ATOM 1343 N N . GLY A 1 168 ? 31.207 6.754 -31.477 1.00 75.75 168 GLY A N 1
ATOM 1344 C CA . GLY A 1 168 ? 31.161 7.668 -30.337 1.00 75.75 168 GLY A CA 1
ATOM 1345 C C . GLY A 1 168 ? 29.760 7.849 -29.744 1.00 75.75 168 GLY A C 1
ATOM 1346 O O . GLY A 1 168 ? 29.581 8.717 -28.891 1.00 75.75 168 GLY A O 1
ATOM 1347 N N . GLU A 1 169 ? 28.767 7.079 -30.198 1.00 81.69 169 GLU A N 1
ATOM 1348 C CA . GLU A 1 169 ? 27.396 7.149 -29.689 1.00 81.69 169 GLU A CA 1
ATOM 1349 C C . GLU A 1 169 ? 27.299 6.559 -28.277 1.00 81.69 169 GLU A C 1
ATOM 1351 O O . GLU A 1 169 ? 27.919 5.539 -27.980 1.00 81.69 169 GLU A O 1
ATOM 1356 N N . SER A 1 170 ? 26.511 7.193 -27.398 1.00 85.19 170 SER A N 1
ATOM 1357 C CA . SER A 1 170 ? 26.209 6.650 -26.066 1.00 85.19 170 SER A CA 1
ATOM 1358 C C . SER A 1 170 ? 24.986 5.731 -26.121 1.00 85.19 170 SER A C 1
ATOM 1360 O O . SER A 1 170 ? 24.006 6.014 -26.820 1.00 85.19 170 SER A O 1
ATOM 1362 N N . GLY A 1 171 ? 25.049 4.623 -25.393 1.00 86.62 171 GLY A N 1
ATOM 1363 C CA . GLY A 1 171 ? 24.036 3.580 -25.416 1.00 86.62 171 GLY A CA 1
ATOM 1364 C C . GLY A 1 171 ? 24.397 2.413 -24.513 1.00 86.62 171 GLY A C 1
ATOM 1365 O O . GLY A 1 171 ? 25.122 2.551 -23.532 1.00 86.62 171 GLY A O 1
ATOM 1366 N N . MET A 1 172 ? 23.904 1.234 -24.864 1.00 84.94 172 MET A N 1
ATOM 1367 C CA . MET A 1 172 ? 24.162 0.009 -24.125 1.00 84.94 172 MET A CA 1
ATOM 1368 C C . MET A 1 172 ? 24.367 -1.152 -25.087 1.00 84.94 172 MET A C 1
ATOM 1370 O O . MET A 1 172 ? 23.685 -1.281 -26.102 1.00 84.94 172 MET A O 1
ATOM 1374 N N . THR A 1 173 ? 25.297 -2.039 -24.746 1.00 85.38 173 THR A N 1
ATOM 1375 C CA . THR A 1 173 ? 25.373 -3.347 -25.396 1.00 8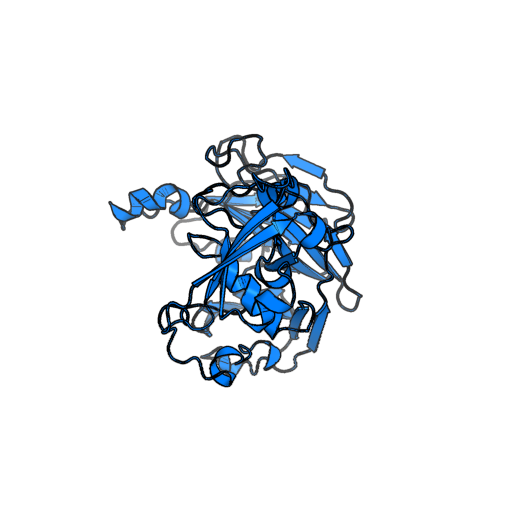5.38 173 THR A CA 1
ATOM 1376 C C . THR A 1 173 ? 24.421 -4.308 -24.694 1.00 85.38 173 THR A C 1
ATOM 1378 O O . THR A 1 173 ? 24.570 -4.554 -23.498 1.00 85.38 173 THR A O 1
ATOM 1381 N N . VAL A 1 174 ? 23.467 -4.863 -25.436 1.00 83.06 174 VAL A N 1
ATOM 1382 C CA . VAL A 1 174 ? 22.513 -5.862 -24.943 1.00 83.06 174 VAL A CA 1
ATOM 1383 C C . VAL A 1 174 ? 22.840 -7.243 -25.491 1.00 83.06 174 VAL A C 1
ATOM 1385 O O . VAL A 1 174 ? 23.315 -7.390 -26.621 1.00 83.06 174 VAL A O 1
ATOM 1388 N N . GLU A 1 175 ? 22.583 -8.249 -24.667 1.00 84.25 175 GLU A N 1
ATOM 1389 C CA . GLU A 1 175 ? 22.735 -9.666 -24.967 1.00 84.25 175 GLU A CA 1
ATOM 1390 C C . GLU A 1 175 ? 21.364 -10.338 -24.867 1.00 84.25 175 GLU A C 1
ATOM 1392 O O . GLU A 1 175 ? 20.588 -10.050 -23.955 1.00 84.25 175 GLU A O 1
ATOM 1397 N N . TRP A 1 176 ? 21.030 -11.203 -25.826 1.00 81.75 176 TRP A N 1
ATOM 1398 C CA . TRP A 1 176 ? 19.788 -11.971 -25.768 1.00 81.75 176 TRP A CA 1
ATOM 1399 C C . TRP A 1 176 ? 19.950 -13.373 -26.335 1.00 81.75 176 TRP A C 1
ATOM 1401 O O . TRP A 1 176 ? 20.815 -13.636 -27.172 1.00 81.75 176 TRP A O 1
ATOM 1411 N N . TRP A 1 177 ? 19.085 -14.273 -25.877 1.00 80.31 177 TRP A N 1
ATOM 1412 C CA . TRP A 1 177 ? 19.058 -15.674 -26.289 1.00 80.31 177 TRP A CA 1
ATOM 1413 C C . TRP A 1 177 ? 17.724 -16.000 -26.937 1.00 80.31 177 TRP A C 1
ATOM 1415 O O . TRP A 1 177 ? 16.683 -15.559 -26.453 1.00 80.31 177 TRP A O 1
ATOM 1425 N N . THR A 1 178 ? 17.747 -16.779 -28.016 1.00 77.44 178 THR A N 1
ATOM 1426 C CA . THR A 1 178 ? 16.535 -17.169 -28.762 1.00 77.44 178 THR A CA 1
ATOM 1427 C C . THR A 1 178 ? 15.830 -18.395 -28.173 1.00 77.44 178 THR A C 1
ATOM 1429 O O . THR A 1 178 ? 14.650 -18.613 -28.434 1.00 77.44 178 THR A O 1
ATOM 1432 N N . ASP A 1 179 ? 16.540 -19.186 -27.365 1.00 68.25 179 ASP A N 1
ATOM 1433 C CA . ASP A 1 179 ? 16.039 -20.367 -26.655 1.00 68.25 179 ASP A CA 1
ATOM 1434 C C . ASP A 1 179 ? 16.942 -20.649 -25.436 1.00 68.25 179 ASP A C 1
ATOM 1436 O O . ASP A 1 179 ? 18.170 -20.537 -25.521 1.00 68.25 179 ASP A O 1
ATOM 1440 N N . GLU A 1 180 ? 16.339 -21.035 -24.309 1.00 57.34 180 GLU A N 1
ATOM 1441 C CA . GLU A 1 180 ? 17.016 -21.393 -23.056 1.00 57.34 180 GLU A CA 1
ATOM 1442 C C . GLU A 1 180 ? 17.981 -22.583 -23.248 1.00 57.34 180 GLU A C 1
ATOM 1444 O O . GLU A 1 180 ? 19.052 -22.647 -22.637 1.00 57.34 180 GLU A O 1
ATOM 1449 N N . ALA A 1 181 ? 17.650 -23.513 -24.154 1.00 59.22 181 ALA A N 1
ATOM 1450 C CA . ALA A 1 181 ? 18.443 -24.717 -24.397 1.00 59.22 181 ALA A CA 1
ATOM 1451 C C . ALA A 1 181 ? 19.591 -24.524 -25.405 1.00 59.22 181 ALA A C 1
ATOM 1453 O O . ALA A 1 181 ? 20.601 -25.234 -25.337 1.00 59.22 181 ALA A O 1
ATOM 1454 N N . SER A 1 182 ? 19.449 -23.596 -26.357 1.00 61.22 182 SER A N 1
ATOM 1455 C CA . SER A 1 182 ? 20.323 -23.516 -27.538 1.00 61.22 182 SER A CA 1
ATOM 1456 C C . SER A 1 182 ? 21.635 -22.764 -27.291 1.00 61.22 182 SER A C 1
ATOM 1458 O O . SER A 1 182 ? 22.601 -22.975 -28.028 1.00 61.22 182 SER A O 1
ATOM 1460 N N . ARG A 1 183 ? 21.692 -21.912 -26.251 1.00 62.72 183 ARG A N 1
ATOM 1461 C CA . ARG A 1 183 ? 22.792 -20.955 -25.994 1.00 62.72 183 ARG A CA 1
ATOM 1462 C C . ARG A 1 183 ? 23.141 -20.085 -27.210 1.00 62.72 183 ARG A C 1
ATOM 1464 O O . ARG A 1 183 ? 24.274 -19.613 -27.316 1.00 62.72 183 ARG A O 1
ATOM 1471 N N . ASP A 1 184 ? 22.194 -19.885 -28.122 1.00 81.62 184 ASP A N 1
ATOM 1472 C CA . ASP A 1 184 ? 22.362 -19.015 -29.282 1.00 81.62 184 ASP A CA 1
ATOM 1473 C C . ASP A 1 184 ? 22.323 -17.556 -28.817 1.00 81.62 184 ASP A C 1
ATOM 1475 O O . ASP A 1 184 ? 21.260 -16.947 -28.702 1.00 81.62 184 ASP A O 1
ATOM 1479 N N . LEU A 1 185 ? 23.499 -17.059 -28.428 1.00 84.06 185 LEU A N 1
ATOM 1480 C CA . LEU A 1 185 ? 23.705 -15.721 -27.895 1.00 84.06 185 LEU A CA 1
ATOM 1481 C C . LEU A 1 185 ? 23.845 -14.720 -29.039 1.00 84.06 185 LEU A C 1
ATOM 1483 O O . LEU A 1 185 ? 24.753 -14.821 -29.868 1.00 84.06 185 LEU A O 1
ATOM 1487 N N . HIS A 1 186 ? 23.005 -13.697 -29.001 1.00 87.69 186 HIS A N 1
ATOM 1488 C CA . HIS A 1 186 ? 23.075 -12.532 -29.865 1.00 87.69 186 HIS A CA 1
ATOM 1489 C C . HIS A 1 186 ? 23.527 -11.322 -29.055 1.00 87.69 186 HIS A C 1
ATOM 1491 O O . HIS A 1 186 ? 23.244 -11.207 -27.863 1.00 87.69 186 HIS A O 1
ATOM 1497 N N . THR A 1 187 ? 24.242 -10.407 -29.703 1.00 88.06 187 THR A N 1
ATOM 1498 C CA . THR A 1 187 ? 24.750 -9.190 -29.063 1.00 88.06 187 THR A CA 1
ATOM 1499 C C . THR A 1 187 ? 24.590 -8.015 -30.008 1.00 88.06 187 THR A C 1
ATOM 1501 O O . THR A 1 187 ? 24.947 -8.108 -31.185 1.00 88.06 187 THR A O 1
ATOM 1504 N N . ARG A 1 188 ? 24.087 -6.892 -29.495 1.00 89.00 188 ARG A N 1
ATOM 1505 C CA . ARG A 1 188 ? 23.896 -5.668 -30.276 1.00 89.00 188 ARG A CA 1
ATOM 1506 C C . ARG A 1 188 ? 24.109 -4.436 -29.404 1.00 89.00 188 ARG A C 1
ATOM 1508 O O . ARG A 1 188 ? 23.661 -4.399 -28.264 1.00 89.00 188 ARG A O 1
ATOM 1515 N N . PHE A 1 189 ? 24.779 -3.426 -29.954 1.00 88.88 189 PHE A N 1
ATOM 1516 C CA . PHE A 1 189 ? 24.766 -2.085 -29.376 1.00 88.88 189 PHE A CA 1
ATOM 1517 C C . PHE A 1 189 ? 23.481 -1.362 -29.792 1.00 88.88 189 PHE A C 1
ATOM 1519 O O . PHE A 1 189 ? 23.113 -1.384 -30.969 1.00 88.88 189 PHE A O 1
ATOM 1526 N N . VAL A 1 190 ? 22.814 -0.744 -28.823 1.00 89.12 190 VAL A N 1
ATOM 1527 C CA . VAL A 1 190 ? 21.601 0.059 -28.999 1.00 89.12 190 VAL A CA 1
ATOM 1528 C C . VAL A 1 190 ? 21.832 1.430 -28.370 1.00 89.12 190 VAL A C 1
ATOM 1530 O O . VAL A 1 190 ? 22.269 1.526 -27.222 1.00 89.12 190 VAL A O 1
ATOM 1533 N N . SER A 1 191 ? 21.586 2.499 -29.128 1.00 90.44 191 SER A N 1
ATOM 1534 C CA . SER A 1 191 ? 21.791 3.866 -28.637 1.00 90.44 191 SER A CA 1
ATOM 1535 C C . SER A 1 191 ? 20.661 4.292 -27.698 1.00 90.44 191 SER A C 1
ATOM 1537 O O . SER A 1 191 ? 19.538 3.794 -27.789 1.00 90.44 191 SER A O 1
ATOM 1539 N N . TRP A 1 192 ? 20.919 5.255 -26.810 1.00 89.75 192 TRP A N 1
ATOM 1540 C CA . TRP A 1 192 ? 19.862 5.793 -25.940 1.00 89.75 192 TRP A CA 1
ATOM 1541 C C . TRP A 1 192 ? 18.705 6.424 -26.724 1.00 89.75 192 TRP A C 1
ATOM 1543 O O . TRP A 1 192 ? 17.551 6.321 -26.310 1.00 89.75 192 TRP A O 1
ATOM 1553 N N . GLU A 1 193 ? 19.010 7.019 -27.881 1.00 90.19 193 GLU A N 1
ATOM 1554 C CA . GLU A 1 193 ? 18.010 7.546 -28.811 1.00 90.19 193 GLU A CA 1
ATOM 1555 C C . GLU A 1 193 ? 17.139 6.427 -29.396 1.00 90.19 193 GLU A C 1
ATOM 1557 O O . GLU A 1 193 ? 15.916 6.559 -29.403 1.00 90.19 193 GLU A O 1
ATOM 1562 N N . GLU A 1 194 ? 17.740 5.310 -29.824 1.00 90.69 194 GLU A N 1
ATOM 1563 C CA . GLU A 1 194 ? 16.998 4.145 -30.321 1.00 90.69 194 GLU A CA 1
ATOM 1564 C C . GLU A 1 194 ? 16.075 3.557 -29.243 1.00 90.69 194 GLU A C 1
ATOM 1566 O O . GLU A 1 194 ? 14.943 3.171 -29.531 1.00 90.69 194 GLU A O 1
ATOM 1571 N N . LEU A 1 195 ? 16.536 3.548 -27.993 1.00 87.44 195 LEU A N 1
ATOM 1572 C CA . LEU A 1 195 ? 15.761 3.106 -26.835 1.00 87.44 195 LEU A CA 1
ATOM 1573 C C . LEU A 1 195 ? 14.711 4.133 -26.375 1.00 87.44 195 LEU A C 1
ATOM 1575 O O . LEU A 1 195 ? 13.906 3.835 -25.494 1.00 87.44 195 LEU A O 1
ATOM 1579 N N . GLY A 1 196 ? 14.719 5.352 -26.926 1.00 89.81 196 GLY A N 1
ATOM 1580 C CA . GLY A 1 196 ? 13.826 6.429 -26.504 1.00 89.81 196 GLY A CA 1
ATOM 1581 C C . GLY A 1 196 ? 1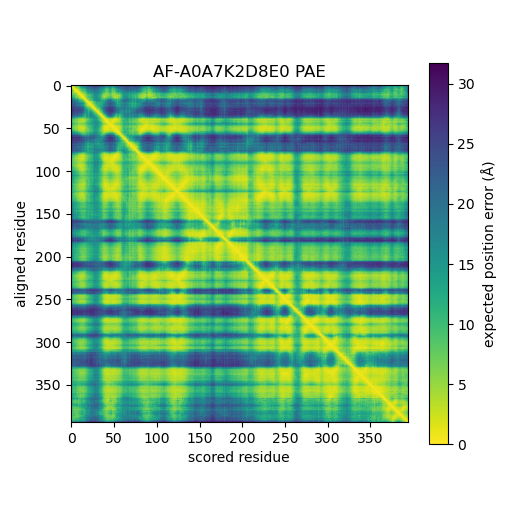3.969 6.779 -25.019 1.00 89.81 196 GLY A C 1
ATOM 1582 O O . GLY A 1 196 ? 12.970 7.067 -24.362 1.00 89.81 196 GLY A O 1
ATOM 1583 N N . THR A 1 197 ? 15.185 6.707 -24.468 1.00 90.00 197 THR A N 1
ATOM 1584 C CA . THR A 1 197 ? 15.492 6.981 -23.053 1.00 90.00 197 THR A CA 1
ATOM 1585 C C . THR A 1 197 ? 16.837 7.709 -22.915 1.00 90.00 197 THR A C 1
ATOM 1587 O O . THR A 1 197 ? 17.398 8.172 -23.905 1.00 90.00 197 THR A O 1
ATOM 1590 N N . THR A 1 198 ? 17.360 7.858 -21.697 1.00 88.12 198 THR A N 1
ATOM 1591 C CA . THR A 1 198 ? 18.697 8.416 -21.436 1.00 88.12 198 THR A CA 1
ATOM 1592 C C . THR A 1 198 ? 19.525 7.491 -20.548 1.00 88.12 198 THR A C 1
ATOM 1594 O O . THR A 1 198 ? 18.973 6.668 -19.817 1.00 88.12 198 THR A O 1
ATOM 1597 N N . GLU A 1 199 ? 20.847 7.668 -20.589 1.00 83.44 199 GLU A N 1
ATOM 1598 C CA . GLU A 1 199 ? 21.798 7.003 -19.688 1.00 83.44 199 GLU A CA 1
ATOM 1599 C C . GLU A 1 199 ? 21.444 7.250 -18.219 1.00 83.44 199 GLU A C 1
ATOM 1601 O O . GLU A 1 199 ? 21.306 6.303 -17.457 1.00 83.44 199 GLU A O 1
ATOM 1606 N N . GLU A 1 200 ? 21.180 8.510 -17.859 1.00 83.00 200 GLU A N 1
ATOM 1607 C CA . GLU A 1 200 ? 20.786 8.921 -16.505 1.00 83.00 200 GLU A CA 1
ATOM 1608 C C . GLU A 1 200 ? 19.519 8.194 -16.036 1.00 83.00 200 GLU A C 1
ATOM 1610 O O . GLU A 1 200 ? 19.501 7.626 -14.949 1.00 83.00 200 GLU A O 1
ATOM 1615 N N . LEU A 1 201 ? 18.477 8.124 -16.875 1.00 82.75 201 LEU A N 1
ATOM 1616 C CA . LEU A 1 201 ? 17.254 7.395 -16.532 1.00 82.75 201 LEU A CA 1
ATOM 1617 C C . LEU A 1 201 ? 17.494 5.888 -16.410 1.00 82.75 201 LEU A C 1
ATOM 1619 O O . LEU A 1 201 ? 16.870 5.236 -15.575 1.00 82.75 201 LEU A O 1
ATOM 1623 N N . TYR A 1 202 ? 18.360 5.308 -17.242 1.00 79.88 202 TYR A N 1
ATOM 1624 C CA . TYR A 1 202 ? 18.688 3.888 -17.143 1.00 79.88 202 TYR A CA 1
ATOM 1625 C C . TYR A 1 202 ? 19.511 3.586 -15.884 1.00 79.88 202 TYR A C 1
ATOM 1627 O O . TYR A 1 202 ? 19.223 2.618 -15.186 1.00 79.88 202 TYR A O 1
ATOM 1635 N N . ASP A 1 203 ? 20.477 4.431 -15.533 1.00 76.62 203 ASP A N 1
ATOM 1636 C CA . ASP A 1 203 ? 21.217 4.336 -14.273 1.00 76.62 203 ASP A CA 1
ATOM 1637 C C . ASP A 1 203 ? 20.282 4.451 -13.061 1.00 76.62 203 ASP A C 1
ATOM 1639 O O . ASP A 1 203 ? 20.387 3.683 -12.094 1.00 76.62 203 ASP A O 1
ATOM 1643 N N . ASP A 1 204 ? 19.330 5.381 -13.139 1.00 74.25 204 ASP A N 1
ATOM 1644 C CA . ASP A 1 204 ? 18.414 5.695 -12.054 1.00 74.25 204 ASP A CA 1
ATOM 1645 C C . ASP A 1 204 ? 17.243 4.739 -11.934 1.00 74.25 204 ASP A C 1
ATOM 1647 O O . ASP A 1 204 ? 16.756 4.623 -10.819 1.00 74.25 204 ASP A O 1
ATOM 1651 N N . TYR A 1 205 ? 16.815 4.025 -12.986 1.00 74.50 205 TYR A N 1
ATOM 1652 C CA . TYR A 1 205 ? 15.616 3.157 -12.970 1.00 74.50 205 TYR A CA 1
ATOM 1653 C C . TYR A 1 205 ? 15.801 1.755 -13.573 1.00 74.50 205 TYR A C 1
ATOM 1655 O O . TYR A 1 205 ? 14.954 0.883 -13.367 1.00 74.50 205 TYR A O 1
ATOM 1663 N N . GLY A 1 206 ? 16.896 1.507 -14.287 1.00 71.88 206 GLY A N 1
ATOM 1664 C CA . GLY A 1 206 ? 17.235 0.214 -14.878 1.00 71.88 206 GLY A CA 1
ATOM 1665 C C . GLY A 1 206 ? 17.765 -0.807 -13.871 1.00 71.88 206 GLY A C 1
ATOM 1666 O O . GLY A 1 206 ? 17.937 -0.529 -12.674 1.00 71.88 206 GLY A O 1
ATOM 1667 N N . PHE A 1 207 ? 18.006 -2.019 -14.374 1.00 62.47 207 PHE A N 1
ATOM 1668 C CA . PHE A 1 207 ? 18.626 -3.118 -13.639 1.00 62.47 207 PHE A CA 1
ATOM 1669 C C . PHE A 1 207 ? 20.146 -3.052 -13.801 1.00 62.47 207 PHE A C 1
ATOM 1671 O O . PHE A 1 207 ? 20.661 -3.173 -14.912 1.00 62.47 207 PHE A O 1
ATOM 1678 N N . VAL A 1 208 ? 20.861 -2.880 -12.690 1.00 51.88 208 VAL A N 1
ATOM 1679 C CA . VAL A 1 208 ? 22.320 -3.004 -12.639 1.00 51.88 208 VAL A CA 1
ATOM 1680 C C . VAL A 1 208 ? 22.638 -4.105 -11.634 1.00 51.88 208 VAL A C 1
ATOM 1682 O O . VAL A 1 208 ? 22.492 -3.899 -10.428 1.00 51.88 208 VAL A O 1
ATOM 1685 N N . ASP A 1 209 ? 23.030 -5.281 -12.135 1.00 41.91 209 ASP A N 1
ATOM 1686 C CA . ASP A 1 209 ? 23.485 -6.407 -11.310 1.00 41.91 209 ASP A CA 1
ATOM 1687 C C . ASP A 1 209 ? 24.542 -5.917 -10.299 1.00 41.91 209 ASP A C 1
ATOM 1689 O O . ASP A 1 209 ? 25.553 -5.318 -10.672 1.00 41.91 209 ASP A O 1
ATOM 1693 N N . GLY A 1 210 ? 24.283 -6.120 -9.006 1.00 36.38 210 GLY A N 1
ATOM 1694 C CA . GLY A 1 210 ? 25.188 -5.735 -7.920 1.00 36.38 210 GLY A CA 1
ATOM 1695 C C . GLY A 1 210 ? 25.030 -4.322 -7.337 1.00 36.38 210 GLY A C 1
ATOM 1696 O O . GLY A 1 210 ? 25.752 -4.003 -6.389 1.00 36.38 210 GLY A O 1
ATOM 1697 N N . ARG A 1 211 ? 24.095 -3.477 -7.805 1.00 41.16 211 ARG A N 1
ATOM 1698 C CA . ARG A 1 211 ? 23.695 -2.276 -7.040 1.00 41.16 211 ARG A CA 1
ATOM 1699 C C . ARG A 1 211 ? 22.672 -2.682 -5.974 1.00 41.16 211 ARG A C 1
ATOM 1701 O O . ARG A 1 211 ? 21.484 -2.784 -6.251 1.00 41.16 211 ARG A O 1
ATOM 1708 N N . ILE A 1 212 ? 23.163 -2.931 -4.760 1.00 36.97 212 ILE A N 1
ATOM 1709 C CA . ILE A 1 212 ? 22.347 -3.288 -3.581 1.00 36.97 212 ILE A CA 1
ATOM 1710 C C . ILE A 1 212 ? 21.415 -2.126 -3.177 1.00 36.97 212 ILE A C 1
ATOM 1712 O O . ILE A 1 212 ? 20.330 -2.355 -2.648 1.00 36.97 212 ILE A O 1
ATOM 1716 N N . ASP A 1 213 ? 21.793 -0.886 -3.500 1.00 45.56 213 ASP A N 1
ATOM 1717 C CA . ASP A 1 213 ? 21.044 0.315 -3.138 1.00 45.56 213 ASP A CA 1
ATOM 1718 C C . ASP A 1 213 ? 20.236 0.841 -4.338 1.00 45.56 213 ASP A C 1
ATOM 1720 O O . ASP A 1 213 ? 20.783 1.449 -5.262 1.00 45.56 213 ASP A O 1
ATOM 1724 N N . HIS A 1 214 ? 18.916 0.635 -4.329 1.00 49.59 214 HIS A N 1
ATOM 1725 C CA . HIS A 1 214 ? 18.017 1.377 -5.216 1.00 49.59 214 HIS A CA 1
ATOM 1726 C C . HIS A 1 214 ? 17.859 2.817 -4.697 1.00 49.59 214 HIS A C 1
ATOM 1728 O O . HIS A 1 214 ? 17.647 3.001 -3.495 1.00 49.59 214 HIS A O 1
ATOM 1734 N N . PRO A 1 215 ? 17.933 3.851 -5.557 1.00 55.94 215 PRO A N 1
ATOM 1735 C CA . PRO A 1 215 ? 17.713 5.220 -5.115 1.00 55.94 215 PRO A CA 1
ATOM 1736 C C . PRO A 1 215 ? 16.285 5.385 -4.581 1.00 55.94 215 PRO A C 1
ATOM 1738 O O . PRO A 1 215 ? 15.326 4.859 -5.151 1.00 55.94 215 PRO A O 1
ATOM 1741 N N . SER A 1 216 ? 16.135 6.131 -3.483 1.00 54.56 216 SER A N 1
ATOM 1742 C CA . SER A 1 216 ? 14.841 6.358 -2.821 1.00 54.56 216 SER A CA 1
ATOM 1743 C C . SER A 1 216 ? 13.807 7.021 -3.735 1.00 54.56 216 SER A C 1
ATOM 1745 O O . SER A 1 216 ? 12.613 6.847 -3.520 1.00 54.56 216 SER A O 1
ATOM 1747 N N . SER A 1 217 ? 14.252 7.720 -4.785 1.00 58.84 217 SER A N 1
ATOM 1748 C CA . SER A 1 217 ? 13.405 8.300 -5.834 1.00 58.84 217 SER A CA 1
ATOM 1749 C C . SER A 1 217 ? 12.613 7.265 -6.641 1.00 58.84 217 SER A C 1
ATOM 1751 O O . SER A 1 217 ? 11.613 7.626 -7.255 1.00 58.84 217 SER A O 1
ATOM 1753 N N . ARG A 1 218 ? 13.003 5.979 -6.634 1.00 69.38 218 ARG A N 1
ATOM 1754 C CA . ARG A 1 218 ? 12.237 4.917 -7.311 1.00 69.38 218 ARG A CA 1
ATOM 1755 C C . ARG A 1 218 ? 10.945 4.555 -6.591 1.00 69.38 218 ARG A C 1
ATOM 1757 O O . ARG A 1 218 ? 10.120 3.871 -7.187 1.00 69.38 218 ARG A O 1
ATOM 1764 N N . ILE A 1 219 ? 10.774 4.928 -5.325 1.00 73.12 219 ILE A N 1
ATOM 1765 C CA . ILE A 1 219 ? 9.652 4.458 -4.514 1.00 73.12 219 ILE A CA 1
ATOM 1766 C C . ILE A 1 219 ? 8.830 5.653 -4.048 1.00 73.12 219 ILE A C 1
ATOM 1768 O O . ILE A 1 219 ? 9.330 6.514 -3.328 1.00 73.12 219 ILE A O 1
ATOM 1772 N N . SER A 1 220 ? 7.548 5.660 -4.398 1.00 77.56 220 SER A N 1
ATOM 1773 C CA . SER A 1 220 ? 6.573 6.625 -3.895 1.00 77.56 220 SER A CA 1
ATOM 1774 C C . SER A 1 220 ? 5.453 5.931 -3.123 1.00 77.56 220 SER A C 1
ATOM 1776 O O . SER A 1 220 ? 5.202 4.733 -3.282 1.00 77.56 220 SER A O 1
ATOM 1778 N N . GLY A 1 221 ? 4.795 6.683 -2.244 1.00 81.81 221 GLY A N 1
ATOM 1779 C CA . GLY A 1 221 ? 3.593 6.252 -1.541 1.00 81.81 221 GLY A CA 1
ATOM 1780 C C . GLY A 1 221 ? 2.390 7.057 -2.018 1.00 81.81 221 GLY A C 1
ATOM 1781 O O . GLY A 1 221 ? 2.512 8.249 -2.276 1.00 81.81 221 GLY A O 1
ATOM 1782 N N . SER A 1 222 ? 1.223 6.428 -2.105 1.00 87.31 222 SER A N 1
ATOM 1783 C CA . SER A 1 222 ? -0.047 7.129 -2.309 1.00 87.31 222 SER A CA 1
ATOM 1784 C C . SER A 1 222 ? -1.162 6.458 -1.516 1.00 87.31 222 SER A C 1
ATOM 1786 O O . SER A 1 222 ? -1.056 5.295 -1.128 1.00 87.31 222 SER A O 1
ATOM 1788 N N . ILE A 1 223 ? -2.237 7.193 -1.266 1.00 90.62 223 ILE A N 1
ATOM 1789 C CA . ILE A 1 223 ? -3.468 6.666 -0.684 1.00 90.62 223 ILE A CA 1
ATOM 1790 C C . ILE A 1 223 ? -4.616 6.834 -1.670 1.00 90.62 223 ILE A C 1
ATOM 1792 O O . ILE A 1 223 ? -4.694 7.836 -2.376 1.00 90.62 223 ILE A O 1
ATOM 1796 N N . ILE A 1 224 ? -5.523 5.864 -1.698 1.00 93.50 224 ILE A N 1
ATOM 1797 C CA . ILE A 1 224 ? -6.813 5.956 -2.377 1.00 93.50 224 ILE A CA 1
ATOM 1798 C C . ILE A 1 224 ? -7.886 5.867 -1.302 1.00 93.50 224 ILE A C 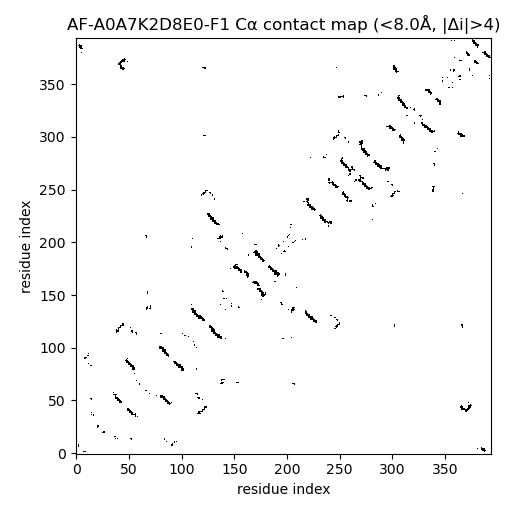1
ATOM 1800 O O . ILE A 1 224 ? -7.941 4.876 -0.583 1.00 93.50 224 ILE A O 1
ATOM 1804 N N . ALA A 1 225 ? -8.734 6.881 -1.179 1.00 94.00 225 ALA A N 1
ATOM 1805 C CA . ALA A 1 225 ? -9.756 6.925 -0.141 1.00 94.00 225 ALA A CA 1
ATOM 1806 C C . ALA A 1 225 ? -11.107 7.373 -0.695 1.00 94.00 225 ALA A C 1
ATOM 1808 O O . ALA A 1 225 ? -11.173 8.173 -1.634 1.00 94.00 225 ALA A O 1
ATOM 1809 N N . ALA A 1 226 ? -12.184 6.873 -0.097 1.00 94.19 226 ALA A N 1
ATOM 1810 C CA . ALA A 1 226 ? -13.541 7.316 -0.385 1.00 94.19 226 ALA A CA 1
ATOM 1811 C C . ALA A 1 226 ? -14.405 7.268 0.870 1.00 94.19 226 ALA A C 1
ATOM 1813 O O . ALA A 1 226 ? -14.317 6.328 1.663 1.00 94.19 226 ALA A O 1
ATOM 1814 N N . SER A 1 227 ? -15.300 8.245 0.999 1.00 92.94 227 SER A N 1
ATOM 1815 C CA . SER A 1 227 ? -16.431 8.097 1.904 1.00 92.94 227 SER A CA 1
ATOM 1816 C C . SER A 1 227 ? -17.403 7.039 1.387 1.00 92.94 227 SER A C 1
ATOM 1818 O O . SER A 1 227 ? -17.487 6.791 0.181 1.00 92.94 227 SER A O 1
ATOM 1820 N N . TRP A 1 228 ? -18.142 6.396 2.291 1.00 91.06 228 TRP A N 1
ATOM 1821 C CA . TRP A 1 228 ? -19.100 5.357 1.907 1.00 91.06 228 TRP A CA 1
ATOM 1822 C C . TRP A 1 228 ? -20.129 5.891 0.896 1.00 91.06 228 TRP A C 1
ATOM 1824 O O . TRP A 1 228 ? -20.850 6.846 1.174 1.00 91.06 228 TRP A O 1
ATOM 1834 N N . GLY A 1 229 ? -20.203 5.257 -0.279 1.00 87.94 229 GLY A N 1
ATOM 1835 C CA . GLY A 1 229 ? -21.104 5.652 -1.368 1.00 87.94 229 GLY A CA 1
ATOM 1836 C C . GLY A 1 229 ? -20.607 6.804 -2.253 1.00 87.94 229 GLY A C 1
ATOM 1837 O O . GLY A 1 229 ? -21.330 7.213 -3.162 1.00 87.94 229 GLY A O 1
ATOM 1838 N N . GLU A 1 230 ? -19.397 7.321 -2.027 1.00 92.19 230 GLU A N 1
ATOM 1839 C CA . GLU A 1 230 ? -18.780 8.358 -2.858 1.00 92.19 230 GLU A CA 1
ATOM 1840 C C . GLU A 1 230 ? -17.698 7.797 -3.795 1.00 92.19 230 GLU A C 1
ATOM 1842 O O . GLU A 1 230 ? -17.190 6.689 -3.623 1.00 92.19 230 GLU A O 1
ATOM 1847 N N . SER A 1 231 ? -17.327 8.578 -4.813 1.00 91.25 231 SER A N 1
ATOM 1848 C CA . SER A 1 231 ? -16.182 8.259 -5.671 1.00 91.25 231 SER A CA 1
ATOM 1849 C C . SER A 1 231 ? -14.864 8.398 -4.915 1.00 91.25 231 SER A C 1
ATOM 1851 O O . SER A 1 231 ? -14.641 9.383 -4.209 1.00 91.25 231 SER A O 1
ATOM 1853 N N . SER A 1 232 ? -13.958 7.448 -5.137 1.00 93.25 232 SER A N 1
ATOM 1854 C CA . SER A 1 232 ? -12.619 7.488 -4.564 1.00 93.25 232 SER A CA 1
ATOM 1855 C C . SER A 1 232 ? -11.761 8.608 -5.141 1.00 93.25 232 SER A C 1
ATOM 1857 O O . SER A 1 232 ? -11.888 8.977 -6.311 1.00 93.25 232 SER A O 1
ATOM 1859 N N . LYS A 1 233 ? -10.830 9.095 -4.326 1.00 92.19 233 LYS A N 1
ATOM 1860 C CA . LYS A 1 233 ? -9.780 10.040 -4.710 1.00 92.19 233 LYS A CA 1
ATOM 1861 C C . LYS A 1 233 ? -8.420 9.474 -4.334 1.00 92.19 233 LYS A C 1
ATOM 1863 O O . LYS A 1 233 ? -8.304 8.784 -3.323 1.00 92.19 233 LYS A O 1
ATOM 1868 N N . GLN A 1 234 ? -7.414 9.783 -5.143 1.00 90.44 234 GLN A N 1
ATOM 1869 C CA . GLN A 1 234 ? -6.028 9.408 -4.893 1.00 90.44 234 GLN A CA 1
ATOM 1870 C C . GLN A 1 234 ? -5.220 10.636 -4.474 1.00 90.44 234 GLN A C 1
ATOM 1872 O O . GLN A 1 234 ? -5.398 11.713 -5.044 1.00 90.44 234 GLN A O 1
ATOM 1877 N N . PHE A 1 235 ? -4.340 10.454 -3.495 1.00 88.38 235 PHE A N 1
ATOM 1878 C CA . PHE A 1 235 ? -3.439 11.482 -2.988 1.00 88.38 235 PHE A CA 1
ATOM 1879 C C . PHE A 1 235 ? -2.042 10.900 -2.839 1.00 88.38 235 PHE A C 1
ATOM 1881 O O . PHE A 1 235 ? -1.885 9.789 -2.326 1.00 88.38 235 PHE A O 1
ATOM 1888 N N . ASP A 1 236 ? -1.035 11.655 -3.253 1.00 85.25 236 ASP A N 1
ATOM 1889 C CA . ASP A 1 236 ? 0.348 11.283 -2.998 1.00 85.25 236 ASP A CA 1
ATOM 1890 C C . ASP A 1 236 ? 0.685 11.515 -1.526 1.00 85.25 236 ASP A C 1
ATOM 1892 O O . ASP A 1 236 ? 0.240 12.474 -0.885 1.00 85.25 236 ASP A O 1
ATOM 1896 N N . LEU A 1 237 ? 1.462 10.593 -0.974 1.00 81.88 237 LEU A N 1
ATOM 1897 C CA . LEU A 1 237 ? 2.046 10.765 0.342 1.00 81.88 237 LEU A CA 1
ATOM 1898 C C . LEU A 1 237 ? 3.258 11.706 0.226 1.00 81.88 237 LEU A C 1
ATOM 1900 O O . LEU A 1 237 ? 3.845 11.806 -0.851 1.00 81.88 237 LEU A O 1
ATOM 1904 N N . PRO A 1 238 ? 3.659 12.389 1.313 1.00 72.69 238 PRO A N 1
ATOM 1905 C CA . PRO A 1 238 ? 4.882 13.195 1.323 1.00 72.69 238 PRO A CA 1
ATOM 1906 C C . PRO A 1 238 ? 6.110 12.405 0.805 1.00 72.69 238 PRO A C 1
ATOM 1908 O O . PRO A 1 238 ? 6.101 11.173 0.831 1.00 72.69 238 PRO A O 1
ATOM 1911 N N . ASP A 1 239 ? 7.165 13.090 0.336 1.00 58.31 239 ASP A N 1
ATOM 1912 C CA . ASP A 1 239 ? 8.353 12.480 -0.305 1.00 58.31 239 ASP A CA 1
ATOM 1913 C C . ASP A 1 239 ? 9.309 11.772 0.678 1.00 58.31 239 ASP A C 1
ATOM 1915 O O . ASP A 1 239 ? 9.795 12.383 1.627 1.00 58.31 239 ASP A O 1
ATOM 1919 N N . GLY A 1 240 ? 9.672 10.509 0.411 1.00 53.97 240 GLY A N 1
ATOM 1920 C CA . GLY A 1 240 ? 10.675 9.756 1.193 1.00 53.97 240 GLY A CA 1
ATOM 1921 C C . GLY A 1 240 ? 10.121 8.764 2.225 1.00 53.97 240 GLY A C 1
ATOM 1922 O O . GLY A 1 240 ? 10.842 8.351 3.131 1.00 53.97 240 GLY A O 1
ATOM 1923 N N . TYR A 1 241 ? 8.853 8.365 2.103 1.00 54.06 241 TYR A N 1
ATOM 1924 C CA . TYR A 1 241 ? 8.143 7.610 3.138 1.00 54.06 241 TYR A CA 1
ATOM 1925 C C . TYR A 1 241 ? 7.636 6.274 2.593 1.00 54.06 241 TYR A C 1
ATOM 1927 O O . TYR A 1 241 ? 6.475 6.149 2.210 1.00 54.06 241 TYR A O 1
ATOM 1935 N N . THR A 1 242 ? 8.505 5.265 2.554 1.00 52.09 242 THR A N 1
ATOM 1936 C CA . THR A 1 242 ? 8.177 3.951 1.970 1.00 52.09 242 THR A CA 1
ATOM 1937 C C . THR A 1 242 ? 7.614 2.954 2.977 1.00 52.09 242 THR A C 1
ATOM 1939 O O . THR A 1 242 ? 7.129 1.889 2.588 1.00 52.09 242 THR A O 1
ATOM 1942 N N . CYS A 1 243 ? 7.666 3.298 4.266 1.00 52.81 243 CYS A N 1
ATOM 1943 C CA . CYS A 1 243 ? 7.237 2.438 5.354 1.00 52.81 243 CYS A CA 1
ATOM 1944 C C . CYS A 1 243 ? 6.335 3.160 6.371 1.00 52.81 243 CYS A C 1
ATOM 1946 O O . CYS A 1 243 ? 6.374 4.383 6.517 1.00 52.81 243 CYS A O 1
ATOM 1948 N N . CYS A 1 244 ? 5.566 2.307 7.056 1.00 63.62 244 CYS A N 1
ATOM 1949 C CA . CYS A 1 244 ? 4.478 2.512 8.011 1.00 63.62 244 CYS A CA 1
ATOM 1950 C C . CYS A 1 244 ? 3.111 2.957 7.456 1.00 63.62 244 CYS A C 1
ATOM 1952 O O . CYS A 1 244 ? 3.006 3.686 6.478 1.00 63.62 244 CYS A O 1
ATOM 1954 N N . ASN A 1 245 ? 2.060 2.457 8.118 1.00 79.50 245 ASN A N 1
ATOM 1955 C CA . ASN A 1 245 ? 0.661 2.571 7.713 1.00 79.50 245 ASN A CA 1
ATOM 1956 C C . ASN A 1 245 ? 0.113 4.000 7.846 1.00 79.50 245 ASN A C 1
ATOM 1958 O O . ASN A 1 245 ? 0.421 4.713 8.806 1.00 79.50 245 ASN A O 1
ATOM 1962 N N . THR A 1 246 ? -0.789 4.361 6.938 1.00 88.38 246 THR A N 1
ATOM 1963 C CA . THR A 1 246 ? -1.756 5.448 7.115 1.00 88.38 246 THR A CA 1
ATOM 1964 C C . THR A 1 246 ? -3.089 4.888 7.605 1.00 88.38 246 THR A C 1
ATOM 1966 O O . THR A 1 246 ? -3.590 3.902 7.068 1.00 88.38 246 THR A O 1
ATOM 1969 N N . VAL A 1 247 ? -3.674 5.528 8.616 1.00 90.44 247 VAL A N 1
ATOM 1970 C CA . VAL A 1 247 ? -4.975 5.162 9.188 1.00 90.44 247 VAL A CA 1
ATOM 1971 C C . VAL A 1 247 ? -5.964 6.315 9.073 1.00 90.44 247 VAL A C 1
ATOM 1973 O O . VAL A 1 247 ? -5.564 7.480 9.103 1.00 90.44 247 VAL A O 1
ATOM 1976 N N . TRP A 1 248 ? -7.255 5.999 8.960 1.00 91.81 248 TRP A N 1
ATOM 1977 C CA . TRP A 1 248 ? -8.325 6.998 8.905 1.00 91.81 248 TRP A CA 1
ATOM 1978 C C . TRP A 1 248 ? -9.058 7.087 10.254 1.00 91.81 248 TRP A C 1
ATOM 1980 O O . TRP A 1 248 ? -9.657 6.121 10.721 1.00 91.81 248 TRP A O 1
ATOM 1990 N N . THR A 1 249 ? -9.028 8.261 10.884 1.00 91.56 249 THR A N 1
ATOM 1991 C CA . THR A 1 249 ? -9.760 8.587 12.118 1.00 91.56 249 THR A CA 1
ATOM 1992 C C . THR A 1 249 ? -10.806 9.682 11.885 1.00 91.56 249 THR A C 1
ATOM 1994 O O . THR A 1 249 ? -10.895 10.272 10.807 1.00 91.56 249 THR A O 1
ATOM 1997 N N . GLU A 1 250 ? -11.577 10.028 12.916 1.00 89.75 250 GLU A N 1
ATOM 1998 C CA . GLU A 1 250 ? -12.498 11.168 12.856 1.00 89.75 250 GLU A CA 1
ATOM 1999 C C . GLU A 1 250 ? -11.801 12.529 12.645 1.00 89.75 250 GLU A C 1
ATOM 2001 O O . GLU A 1 250 ? -12.452 13.486 12.231 1.00 89.75 250 GLU A O 1
ATOM 2006 N N . SER A 1 251 ? -10.491 12.621 12.906 1.00 92.50 251 SER A N 1
ATOM 2007 C CA . SER A 1 251 ? -9.691 13.841 12.715 1.00 92.50 251 SER A CA 1
ATOM 2008 C C . SER A 1 251 ? -9.030 13.930 11.336 1.00 92.50 251 SER A C 1
ATOM 2010 O O . SER A 1 251 ? -8.392 14.939 11.036 1.00 92.50 251 SER A O 1
ATOM 2012 N N . GLY A 1 252 ? -9.166 12.895 10.501 1.00 92.81 252 GLY A N 1
ATOM 2013 C CA . GLY A 1 252 ? -8.555 12.816 9.177 1.00 92.81 252 GLY A CA 1
ATOM 2014 C C . GLY A 1 252 ? -7.609 11.626 9.043 1.00 92.81 252 GLY A C 1
ATOM 2015 O O . GLY A 1 252 ? -7.853 10.555 9.599 1.00 92.81 252 GLY A O 1
ATOM 2016 N N . TYR A 1 253 ? -6.542 11.789 8.264 1.00 92.75 253 TYR A N 1
ATOM 2017 C CA . TYR A 1 253 ? -5.571 10.722 8.028 1.00 92.75 253 TYR A CA 1
ATOM 2018 C C . TYR A 1 253 ? -4.355 10.904 8.922 1.00 92.75 253 TYR A C 1
ATOM 2020 O O . TYR A 1 253 ? -3.686 11.934 8.864 1.00 92.75 253 TYR A O 1
ATOM 2028 N N . VAL A 1 254 ? -4.042 9.883 9.712 1.00 92.12 254 VAL A N 1
ATOM 2029 C CA . VAL A 1 254 ? -2.839 9.847 10.544 1.00 92.12 254 VAL A CA 1
ATOM 2030 C C . VAL A 1 254 ? -1.853 8.886 9.905 1.00 92.12 254 VAL A C 1
ATOM 2032 O O . VAL A 1 254 ? -2.199 7.749 9.589 1.00 92.12 254 VAL A O 1
ATOM 2035 N N . ARG A 1 255 ? -0.618 9.331 9.698 1.00 88.50 255 ARG A N 1
ATOM 2036 C CA . ARG A 1 255 ? 0.447 8.527 9.098 1.00 88.50 255 ARG A CA 1
ATOM 2037 C C . ARG A 1 255 ? 1.645 8.460 10.022 1.00 88.50 255 ARG A C 1
ATOM 2039 O O . ARG A 1 255 ? 2.059 9.464 10.594 1.00 88.50 255 ARG A O 1
ATOM 2046 N N . LEU A 1 256 ? 2.230 7.275 10.103 1.00 83.94 256 LEU A N 1
ATOM 2047 C CA . LEU A 1 256 ? 3.538 7.074 10.699 1.00 83.94 256 LEU A CA 1
ATOM 2048 C C . LEU A 1 256 ? 4.608 7.143 9.605 1.00 83.94 256 LEU A C 1
ATOM 2050 O O . LEU A 1 256 ? 4.434 6.593 8.521 1.00 83.94 256 LEU A O 1
ATOM 2054 N N . SER A 1 257 ? 5.700 7.846 9.876 1.00 75.00 257 SER A N 1
ATOM 2055 C CA . SER A 1 257 ? 6.796 7.998 8.928 1.00 75.00 257 SER A CA 1
ATOM 2056 C C . SER A 1 257 ? 7.665 6.756 8.832 1.00 75.00 257 SER A C 1
ATOM 2058 O O . SER A 1 257 ? 7.823 6.009 9.801 1.00 75.00 257 SER A O 1
ATOM 2060 N N . ASP A 1 258 ? 8.361 6.642 7.704 1.00 65.25 258 ASP A N 1
ATOM 2061 C CA . ASP A 1 258 ? 9.479 5.720 7.578 1.00 65.25 258 ASP A CA 1
ATOM 2062 C C . ASP A 1 258 ? 10.579 6.052 8.605 1.00 65.25 258 ASP A C 1
ATOM 2064 O O . ASP A 1 258 ? 10.760 7.211 8.997 1.00 65.25 258 ASP A O 1
ATOM 2068 N N . ARG A 1 259 ? 11.323 5.027 9.030 1.00 58.88 259 ARG A N 1
ATOM 2069 C CA . ARG A 1 259 ? 12.433 5.092 9.994 1.00 58.88 259 ARG A CA 1
ATOM 2070 C C . ARG A 1 259 ? 13.583 5.982 9.490 1.00 58.88 259 ARG A C 1
ATOM 2072 O O . ARG A 1 259 ? 14.348 6.513 10.294 1.00 58.88 259 ARG A O 1
ATOM 2079 N N . SER A 1 260 ? 13.689 6.164 8.171 1.00 48.62 260 SER A N 1
ATOM 2080 C CA . SER A 1 260 ? 14.689 6.997 7.481 1.00 48.62 260 SER A CA 1
ATOM 2081 C C . SER A 1 260 ? 14.304 8.485 7.386 1.00 48.62 260 SER A C 1
ATOM 2083 O O . SER A 1 260 ? 15.176 9.347 7.244 1.00 48.62 260 SER A O 1
ATOM 2085 N N . ALA A 1 261 ? 13.020 8.825 7.548 1.00 42.03 261 ALA A N 1
ATOM 2086 C CA . ALA A 1 261 ? 12.506 10.189 7.389 1.00 42.03 261 ALA A CA 1
ATOM 2087 C C . ALA A 1 261 ? 12.942 11.168 8.500 1.00 42.03 261 ALA A C 1
ATOM 2089 O O . ALA A 1 261 ? 12.767 12.378 8.370 1.00 42.03 261 ALA A O 1
ATOM 2090 N N . GLY A 1 262 ? 13.556 10.674 9.580 1.00 42.62 262 GLY A N 1
ATOM 2091 C CA . GLY A 1 262 ? 14.173 11.500 10.624 1.00 42.62 262 GLY A CA 1
ATOM 2092 C C . GLY A 1 262 ? 15.509 12.150 10.226 1.00 42.62 262 GLY A C 1
ATOM 2093 O O . GLY A 1 262 ? 16.152 12.763 11.075 1.00 42.62 262 GLY A O 1
ATOM 2094 N N . GLY A 1 263 ? 15.962 12.008 8.972 1.00 38.22 263 GLY A N 1
ATOM 2095 C CA . GLY A 1 263 ? 17.263 12.515 8.510 1.00 38.22 263 GLY A CA 1
ATOM 2096 C C . GLY A 1 263 ? 18.437 11.573 8.803 1.00 38.22 263 GLY A C 1
ATOM 2097 O O . GLY A 1 263 ? 19.596 11.993 8.797 1.00 38.22 263 GLY A O 1
ATOM 2098 N N . TYR A 1 264 ? 18.147 10.298 9.061 1.00 37.66 264 TYR A N 1
ATOM 2099 C CA . TYR A 1 264 ? 19.138 9.269 9.355 1.00 37.66 264 TYR A CA 1
ATOM 2100 C C . TYR A 1 264 ? 19.370 8.398 8.108 1.00 37.66 264 TYR A C 1
ATOM 2102 O O . TYR A 1 264 ? 18.476 8.213 7.286 1.00 37.66 264 TYR A O 1
ATOM 2110 N N . LYS A 1 265 ? 20.604 7.907 7.915 1.00 34.56 265 LYS A N 1
ATOM 2111 C CA . LYS A 1 265 ? 20.959 7.007 6.796 1.00 34.56 265 LYS A CA 1
ATOM 2112 C C . LYS A 1 265 ? 20.011 5.795 6.752 1.00 34.56 265 LYS A C 1
ATOM 2114 O O . LYS A 1 265 ? 19.499 5.412 7.789 1.00 34.56 265 LYS A O 1
ATOM 2119 N N . ILE A 1 266 ? 19.881 5.124 5.603 1.00 38.69 266 ILE A N 1
ATOM 2120 C CA . ILE A 1 266 ? 19.082 3.883 5.430 1.00 38.69 266 ILE A CA 1
ATOM 2121 C C . ILE A 1 266 ? 19.387 2.817 6.515 1.00 38.69 266 ILE A C 1
ATOM 2123 O O . ILE A 1 266 ? 18.515 2.048 6.898 1.00 38.69 266 ILE A O 1
ATOM 2127 N N . TRP A 1 267 ? 20.606 2.832 7.070 1.00 33.97 267 TRP A N 1
ATOM 2128 C CA . TRP A 1 267 ? 21.092 1.936 8.134 1.00 33.97 267 TRP A CA 1
ATOM 2129 C C . TRP A 1 267 ? 21.071 2.541 9.552 1.00 33.97 267 TRP A C 1
ATOM 2131 O O . TRP A 1 267 ? 21.534 1.913 10.501 1.00 33.97 267 TRP A O 1
ATOM 2141 N N . ALA A 1 268 ? 20.647 3.795 9.696 1.00 38.25 268 ALA A N 1
ATOM 2142 C CA . ALA A 1 268 ? 20.614 4.531 10.951 1.00 38.25 268 ALA A CA 1
ATOM 2143 C C . ALA A 1 268 ? 19.157 4.811 11.330 1.00 38.25 268 ALA A C 1
ATOM 2145 O O . ALA A 1 268 ? 18.409 5.440 10.590 1.00 38.25 268 ALA A O 1
ATOM 2146 N N . PHE A 1 269 ? 18.763 4.316 12.497 1.00 51.75 269 PHE A N 1
ATOM 2147 C CA . PHE A 1 269 ? 17.395 4.396 12.990 1.00 51.75 269 PHE A CA 1
ATOM 2148 C C . PHE A 1 269 ? 17.157 5.745 13.680 1.00 51.75 269 PHE A C 1
ATOM 2150 O O . PHE A 1 269 ? 17.889 6.109 14.603 1.00 51.75 269 PHE A O 1
ATOM 2157 N N . GLY A 1 270 ? 16.142 6.482 13.225 1.00 52.50 270 GLY A N 1
ATOM 2158 C CA . GLY A 1 270 ? 15.596 7.657 13.907 1.00 52.50 270 GLY A CA 1
ATOM 2159 C C . GLY A 1 270 ? 14.194 7.394 14.457 1.00 52.50 270 GLY A C 1
ATOM 2160 O O . GLY A 1 270 ? 13.573 6.394 14.087 1.00 52.50 270 GLY A O 1
ATOM 2161 N N . PRO A 1 271 ? 13.671 8.273 15.329 1.00 61.84 271 PRO A N 1
ATOM 2162 C CA . PRO A 1 271 ? 12.291 8.166 15.775 1.00 61.84 271 PRO A CA 1
ATOM 2163 C C . PRO A 1 271 ? 11.338 8.433 14.600 1.00 61.84 271 PRO A C 1
ATOM 2165 O O . PRO A 1 271 ? 11.537 9.370 13.823 1.00 61.84 271 PRO A O 1
ATOM 2168 N N . SER A 1 272 ? 10.301 7.605 14.469 1.00 73.31 272 SER A N 1
ATOM 2169 C CA . SER A 1 272 ? 9.257 7.793 13.460 1.00 73.31 272 SER A CA 1
ATOM 2170 C C . SER A 1 272 ? 8.387 9.001 13.820 1.00 73.31 272 SER A C 1
ATOM 2172 O O . SER A 1 272 ? 7.917 9.116 14.953 1.00 73.31 272 SER A O 1
ATOM 2174 N N . ASN A 1 273 ? 8.154 9.889 12.856 1.00 80.31 273 ASN A N 1
ATOM 2175 C CA . ASN A 1 273 ? 7.272 11.044 13.003 1.00 80.31 273 ASN A CA 1
ATOM 2176 C C . ASN A 1 273 ? 5.815 10.667 12.727 1.00 80.31 273 ASN A C 1
ATOM 2178 O O . ASN A 1 273 ? 5.533 9.809 11.890 1.00 80.31 273 ASN A O 1
ATOM 2182 N N . ILE A 1 274 ? 4.895 11.368 13.381 1.00 86.69 274 ILE A N 1
ATOM 2183 C CA . ILE A 1 274 ? 3.476 11.357 13.050 1.00 86.69 274 ILE A CA 1
ATOM 2184 C C . ILE A 1 274 ? 3.158 12.533 12.133 1.00 86.69 274 ILE A C 1
ATOM 2186 O O . ILE A 1 274 ? 3.595 13.664 12.364 1.00 86.69 274 ILE A O 1
ATOM 2190 N N . PHE A 1 275 ? 2.386 12.237 11.097 1.00 88.75 275 PHE A N 1
ATOM 2191 C CA . PHE A 1 275 ? 1.826 13.199 10.168 1.00 88.75 275 PHE A CA 1
ATOM 2192 C C . PHE A 1 275 ? 0.306 13.162 10.260 1.00 88.75 275 PHE A C 1
ATOM 2194 O O . PHE A 1 275 ? -0.278 12.082 10.375 1.00 88.75 275 PHE A O 1
ATOM 2201 N N . LEU A 1 276 ? -0.323 14.327 10.161 1.00 92.25 276 LEU A N 1
ATOM 2202 C CA . LEU A 1 276 ? -1.772 14.474 10.141 1.00 92.25 276 LEU A CA 1
ATOM 2203 C C . LEU A 1 276 ? -2.203 15.191 8.868 1.00 92.25 276 LEU A C 1
ATOM 2205 O O . LEU A 1 276 ? -1.701 16.267 8.561 1.00 92.25 276 LEU A O 1
ATOM 2209 N N . SER A 1 277 ? -3.187 14.631 8.177 1.00 93.06 277 SER A N 1
ATOM 2210 C CA . SER A 1 277 ? -3.931 15.332 7.142 1.00 93.06 277 SER A CA 1
ATOM 2211 C C . SER A 1 277 ? -5.380 15.512 7.574 1.00 93.06 277 SER A C 1
ATOM 2213 O O . SER A 1 277 ? -6.165 14.564 7.564 1.00 93.06 277 SER A O 1
ATOM 2215 N N . SER A 1 278 ? -5.737 16.738 7.954 1.00 93.00 278 SER A N 1
ATOM 2216 C CA . SER A 1 278 ? -7.100 17.097 8.377 1.00 93.00 278 SER A CA 1
ATOM 2217 C C . SER A 1 278 ? -8.033 17.434 7.205 1.00 93.00 278 SER A C 1
ATOM 2219 O O . SER A 1 278 ? -9.246 17.535 7.382 1.00 93.00 278 SER A O 1
ATOM 2221 N N . ASP A 1 279 ? -7.485 17.582 5.995 1.00 89.50 279 ASP A N 1
ATOM 2222 C CA . ASP A 1 279 ? -8.201 17.953 4.768 1.00 89.50 279 ASP A CA 1
ATOM 2223 C C . ASP A 1 279 ? -8.356 16.786 3.777 1.00 89.50 279 ASP A C 1
ATOM 2225 O O . ASP A 1 279 ? -8.640 16.988 2.593 1.00 89.50 279 ASP A O 1
ATOM 2229 N N . GLY A 1 280 ? -8.196 15.553 4.266 1.00 82.56 280 GLY A N 1
ATOM 2230 C CA . GLY A 1 280 ? -8.419 14.346 3.477 1.00 82.56 280 GLY A CA 1
ATOM 2231 C C . GLY A 1 280 ? -7.309 14.059 2.470 1.00 82.56 280 GLY A C 1
ATOM 2232 O O . GLY A 1 280 ? -7.601 13.574 1.382 1.00 82.56 280 GLY A O 1
ATOM 2233 N N . GLY A 1 281 ? -6.052 14.319 2.832 1.00 83.38 281 GLY A N 1
ATOM 2234 C CA . GLY A 1 281 ? -4.854 13.921 2.089 1.00 83.38 281 GLY A CA 1
ATOM 2235 C C . GLY A 1 281 ? -4.214 15.035 1.263 1.00 83.38 281 GLY A C 1
ATOM 2236 O O . GLY A 1 281 ? -3.240 14.766 0.566 1.00 83.38 281 GLY A O 1
ATOM 2237 N N . THR A 1 282 ? -4.732 16.267 1.318 1.00 86.19 282 THR A N 1
ATOM 2238 C CA . THR A 1 282 ? -4.244 17.373 0.474 1.00 86.19 282 THR A CA 1
ATOM 2239 C C . THR A 1 282 ? -3.030 18.056 1.101 1.00 86.19 282 THR A C 1
ATOM 2241 O O . THR A 1 282 ? -2.069 18.378 0.404 1.00 86.19 282 THR A O 1
ATOM 2244 N N . THR A 1 283 ? -3.049 18.263 2.417 1.00 89.31 283 THR A N 1
ATOM 2245 C CA . THR A 1 283 ? -1.921 18.796 3.187 1.00 89.31 283 THR A CA 1
ATOM 2246 C C . THR A 1 283 ? -1.594 17.886 4.365 1.00 89.31 283 THR A C 1
ATOM 2248 O O . THR A 1 283 ? -2.468 17.204 4.897 1.00 89.31 283 THR A O 1
ATOM 2251 N N . TRP A 1 284 ? -0.314 17.847 4.744 1.00 88.38 284 TRP A N 1
ATOM 2252 C CA . TRP A 1 284 ? 0.205 16.991 5.812 1.00 88.38 284 TRP A CA 1
ATOM 2253 C C . TRP A 1 284 ? 1.010 17.818 6.817 1.00 88.38 284 TRP A C 1
ATOM 2255 O O . TRP A 1 284 ? 2.091 18.317 6.498 1.00 88.38 284 TRP A O 1
ATOM 2265 N N . ASP A 1 285 ? 0.495 17.930 8.037 1.00 89.81 285 ASP A N 1
ATOM 2266 C CA . ASP A 1 285 ? 1.161 18.573 9.165 1.00 89.81 285 ASP A CA 1
ATOM 2267 C C . ASP A 1 285 ? 2.077 17.580 9.885 1.00 89.81 285 ASP A C 1
ATOM 2269 O O . ASP A 1 285 ? 1.693 16.441 10.156 1.00 89.81 285 ASP A O 1
ATOM 2273 N N . VAL A 1 286 ? 3.290 18.014 10.238 1.00 88.12 286 VAL A N 1
ATOM 2274 C CA . VAL A 1 286 ? 4.241 17.201 11.013 1.00 88.12 286 VAL A CA 1
ATOM 2275 C C . VAL A 1 286 ? 3.998 17.423 12.501 1.00 88.12 286 VAL A C 1
ATOM 2277 O O . VAL A 1 286 ? 4.280 18.503 13.021 1.00 88.12 286 VAL A O 1
ATOM 2280 N N . LEU A 1 287 ? 3.518 16.396 13.202 1.00 86.94 287 LEU A N 1
ATOM 2281 C CA . LEU A 1 287 ? 3.275 16.453 14.650 1.00 86.94 287 LEU A CA 1
ATOM 2282 C C . LEU A 1 287 ? 4.523 16.108 15.474 1.00 86.94 287 LEU A C 1
ATOM 2284 O O . LEU A 1 287 ? 4.625 16.483 16.642 1.00 86.94 287 LEU A O 1
ATOM 2288 N N . GLY A 1 288 ? 5.493 15.434 14.854 1.00 83.00 288 GLY A N 1
ATOM 2289 C CA . GLY A 1 288 ? 6.719 14.970 15.499 1.00 83.00 288 GLY A CA 1
ATOM 2290 C C . GLY A 1 288 ? 6.613 13.528 16.001 1.00 83.00 288 GLY A C 1
ATOM 2291 O O . GLY A 1 288 ? 5.647 12.829 15.684 1.00 83.00 288 GLY A O 1
ATOM 2292 N N . PRO A 1 289 ? 7.622 13.036 16.731 1.00 82.50 289 PRO A N 1
ATOM 2293 C CA . PRO A 1 289 ? 7.681 11.635 17.115 1.00 82.50 289 PRO A CA 1
ATOM 2294 C C . PRO A 1 289 ? 6.802 11.311 18.328 1.00 82.50 289 PRO A C 1
ATOM 2296 O O . PRO A 1 289 ? 6.590 12.152 19.201 1.00 82.50 289 PRO A O 1
ATOM 2299 N N . ILE A 1 290 ? 6.350 10.054 18.411 1.00 81.25 290 ILE A N 1
ATOM 2300 C CA . ILE A 1 290 ? 5.570 9.520 19.549 1.00 81.25 290 ILE A CA 1
ATOM 2301 C C . ILE A 1 290 ? 6.371 9.603 20.857 1.00 81.25 290 ILE A C 1
ATOM 2303 O O . ILE A 1 290 ? 5.825 9.898 21.919 1.00 81.25 290 ILE A O 1
ATOM 2307 N N . THR A 1 291 ? 7.679 9.355 20.775 1.00 74.19 291 THR A N 1
ATOM 2308 C CA . THR A 1 291 ? 8.621 9.418 21.895 1.00 74.19 291 THR A CA 1
ATOM 2309 C C . THR A 1 291 ? 9.919 10.093 21.457 1.00 74.19 291 THR A C 1
ATOM 2311 O O . THR A 1 291 ? 10.305 10.030 20.292 1.00 74.19 291 THR A O 1
ATOM 2314 N N . GLN A 1 292 ? 10.591 10.769 22.394 1.00 66.06 292 GLN A N 1
ATOM 2315 C CA . GLN A 1 292 ? 11.907 11.375 22.155 1.00 66.06 292 GLN A CA 1
ATOM 2316 C C . GLN A 1 292 ? 13.052 10.359 22.212 1.00 66.06 292 GLN A C 1
ATOM 2318 O O . GLN A 1 292 ? 14.182 10.682 21.848 1.00 66.06 292 GLN A O 1
ATOM 2323 N N . GLU A 1 293 ? 12.782 9.144 22.685 1.00 63.38 293 GLU A N 1
ATOM 2324 C CA . GLU A 1 293 ? 13.737 8.048 22.597 1.00 63.38 293 GLU A CA 1
ATOM 2325 C C . GLU A 1 293 ? 13.847 7.591 21.137 1.00 63.38 293 GLU A C 1
ATOM 2327 O O . GLU A 1 293 ? 12.857 7.602 20.408 1.00 63.38 293 GLU A O 1
ATOM 2332 N N . ASN A 1 294 ? 15.040 7.168 20.701 1.00 61.94 294 ASN A N 1
ATOM 2333 C CA . ASN A 1 294 ? 15.262 6.561 19.379 1.00 61.94 294 ASN A CA 1
ATOM 2334 C C . ASN A 1 294 ? 14.614 5.162 19.313 1.00 61.94 294 ASN A C 1
ATOM 2336 O O . ASN A 1 294 ? 15.291 4.150 19.154 1.00 61.94 294 ASN A O 1
ATOM 2340 N N . ALA A 1 295 ? 13.302 5.103 19.511 1.00 62.69 295 ALA A N 1
ATOM 2341 C CA . ALA A 1 295 ? 12.498 3.902 19.524 1.00 62.69 295 ALA A CA 1
ATOM 2342 C C . ALA A 1 295 ? 11.778 3.795 18.172 1.00 62.69 295 ALA A C 1
ATOM 2344 O O . ALA A 1 295 ? 10.899 4.616 17.892 1.00 62.69 295 ALA A O 1
ATOM 2345 N N . PRO A 1 296 ? 12.128 2.820 17.315 1.00 67.50 296 PRO A N 1
ATOM 2346 C CA . PRO A 1 296 ? 11.415 2.620 16.064 1.00 67.50 296 PRO A CA 1
ATOM 2347 C C . PRO A 1 296 ? 9.983 2.172 16.362 1.00 67.50 296 PRO A C 1
ATOM 2349 O O . PRO A 1 296 ? 9.761 1.138 16.991 1.00 67.50 296 PRO A O 1
ATOM 2352 N N . ILE A 1 297 ? 9.006 2.946 15.902 1.00 77.31 297 ILE A N 1
ATOM 2353 C CA . ILE A 1 297 ? 7.611 2.512 15.875 1.00 77.31 297 ILE A CA 1
ATOM 2354 C C . ILE A 1 297 ? 7.431 1.721 14.584 1.00 77.31 297 ILE A C 1
ATOM 2356 O O . ILE A 1 297 ? 7.854 2.159 13.515 1.00 77.31 297 ILE A O 1
ATOM 2360 N N . THR A 1 298 ? 6.854 0.528 14.683 1.00 74.38 298 THR A N 1
ATOM 2361 C CA . THR A 1 298 ? 6.717 -0.369 13.532 1.00 74.38 298 THR A CA 1
ATOM 2362 C C . THR A 1 298 ? 5.398 -0.154 12.801 1.00 74.38 298 THR A C 1
ATOM 2364 O O . THR A 1 298 ? 5.308 -0.430 11.606 1.00 74.38 298 THR A O 1
ATOM 2367 N N . SER A 1 299 ? 4.365 0.346 13.488 1.00 79.88 299 SER A N 1
ATOM 2368 C CA . SER A 1 299 ? 3.072 0.609 12.864 1.00 79.88 299 SER A CA 1
ATOM 2369 C C . SER A 1 299 ? 2.111 1.424 13.733 1.00 79.88 299 SER A C 1
ATOM 2371 O O . SER A 1 299 ? 2.310 1.564 14.941 1.00 79.88 299 SER A O 1
ATOM 2373 N N . ILE A 1 300 ? 1.020 1.879 13.107 1.00 87.12 300 ILE A N 1
ATOM 2374 C CA . ILE A 1 300 ? -0.151 2.484 13.756 1.00 87.12 300 ILE A CA 1
ATOM 2375 C C . ILE A 1 300 ? -1.462 1.839 13.283 1.00 87.12 300 ILE A C 1
ATOM 2377 O O . ILE A 1 300 ? -1.530 1.308 12.174 1.00 87.12 300 ILE A O 1
ATOM 2381 N N . ARG A 1 301 ? -2.503 1.867 14.123 1.00 87.81 301 ARG A N 1
ATOM 2382 C CA . ARG A 1 301 ? -3.846 1.305 13.868 1.00 87.81 301 ARG A CA 1
ATOM 2383 C C . ARG A 1 301 ? -4.930 2.242 14.391 1.00 87.81 301 ARG A C 1
ATOM 2385 O O . ARG A 1 301 ? -4.765 2.809 15.473 1.00 87.81 301 ARG A O 1
ATOM 2392 N N . ALA A 1 302 ? -6.042 2.368 13.667 1.00 89.50 302 ALA A N 1
ATOM 2393 C CA . ALA A 1 302 ? -7.198 3.118 14.151 1.00 89.50 302 ALA A CA 1
ATOM 2394 C C . ALA A 1 302 ? -7.973 2.318 15.207 1.00 89.50 302 ALA A C 1
ATOM 2396 O O . ALA A 1 302 ? -8.233 1.118 15.062 1.00 89.50 302 ALA A O 1
ATOM 2397 N N . VAL A 1 303 ? -8.375 3.016 16.264 1.00 89.94 303 VAL A N 1
ATOM 2398 C CA . VAL A 1 303 ? -9.291 2.528 17.297 1.00 89.94 303 VAL A CA 1
ATOM 2399 C C . VAL A 1 303 ? -10.374 3.572 17.528 1.00 89.94 303 VAL A C 1
ATOM 2401 O O . VAL A 1 303 ? -10.221 4.730 17.143 1.00 89.94 303 VAL A O 1
ATOM 2404 N N . ASN A 1 304 ? -11.457 3.200 18.204 1.00 87.88 304 ASN A N 1
ATOM 2405 C CA . ASN A 1 304 ? -12.492 4.162 18.560 1.00 87.88 304 ASN A CA 1
ATOM 2406 C C . ASN A 1 304 ? -11.922 5.348 19.331 1.00 87.88 304 ASN A C 1
ATOM 2408 O O . ASN A 1 304 ? -11.418 5.227 20.455 1.00 87.88 304 ASN A O 1
ATOM 2412 N N . SER A 1 305 ? -12.044 6.509 18.701 1.00 88.81 305 SER A N 1
ATOM 2413 C CA . SER A 1 305 ? -11.570 7.787 19.189 1.00 88.81 305 SER A CA 1
ATOM 2414 C C . SER A 1 305 ? -10.089 7.831 19.564 1.00 88.81 305 SER A C 1
ATOM 2416 O O . SER A 1 305 ? -9.709 8.477 20.547 1.00 88.81 305 SER A O 1
ATOM 2418 N N . GLY A 1 306 ? -9.240 7.161 18.786 1.00 92.88 306 GLY A N 1
ATOM 2419 C CA . GLY A 1 306 ? -7.797 7.289 18.928 1.00 92.88 306 GLY A CA 1
ATOM 2420 C C . GLY A 1 306 ? -6.998 6.496 17.906 1.00 92.88 306 GLY A C 1
ATOM 2421 O O . GLY A 1 306 ? -7.530 5.866 16.992 1.00 92.88 306 GLY A O 1
ATOM 2422 N N . VAL A 1 307 ? -5.688 6.494 18.117 1.00 93.31 307 VAL A N 1
ATOM 2423 C CA . VAL A 1 307 ? -4.737 5.706 17.333 1.00 93.31 307 VAL A CA 1
ATOM 2424 C C . VAL A 1 307 ? -3.865 4.908 18.287 1.00 93.31 307 VAL A C 1
ATOM 2426 O O . VAL A 1 307 ? -3.399 5.431 19.297 1.00 93.31 307 VAL A O 1
ATOM 2429 N N . VAL A 1 308 ? -3.629 3.638 17.976 1.00 92.25 308 VAL A N 1
ATOM 2430 C CA . VAL A 1 308 ? -2.659 2.814 18.700 1.00 92.25 308 VAL A CA 1
ATOM 2431 C C . VAL A 1 308 ? -1.402 2.678 17.866 1.00 92.25 308 VAL A C 1
ATOM 2433 O O . VAL A 1 308 ? -1.472 2.330 16.692 1.00 92.25 308 VAL A O 1
ATOM 2436 N N . ALA A 1 309 ? -0.255 2.920 18.483 1.00 88.81 309 ALA A N 1
ATOM 2437 C CA . ALA A 1 309 ? 1.055 2.674 17.908 1.00 88.81 309 ALA A CA 1
ATOM 2438 C C . ALA A 1 309 ? 1.708 1.494 18.612 1.00 88.81 309 ALA A C 1
ATOM 2440 O O . ALA A 1 309 ? 1.486 1.278 19.805 1.00 88.81 309 ALA A O 1
ATOM 2441 N N . PHE A 1 310 ? 2.541 0.753 17.893 1.00 84.06 310 PHE A N 1
ATOM 2442 C CA . PHE A 1 310 ? 3.314 -0.321 18.495 1.00 84.06 310 PHE A CA 1
ATOM 2443 C C . PHE A 1 310 ? 4.746 -0.362 18.003 1.00 84.06 310 PHE A C 1
ATOM 2445 O O . PHE A 1 310 ? 5.060 -0.034 16.858 1.00 84.06 310 PHE A O 1
ATOM 2452 N N . ARG A 1 311 ? 5.609 -0.797 18.913 1.00 79.75 311 ARG A N 1
ATOM 2453 C CA . ARG A 1 311 ? 7.000 -1.133 18.661 1.00 79.75 311 ARG A CA 1
ATOM 2454 C C . ARG A 1 311 ? 7.155 -2.625 18.863 1.00 79.75 311 ARG A C 1
ATOM 2456 O O . ARG A 1 311 ? 7.118 -3.107 19.994 1.00 79.75 311 ARG A O 1
ATOM 2463 N N . ASP A 1 312 ? 7.324 -3.338 17.758 1.00 72.38 312 ASP A N 1
ATOM 2464 C CA . ASP A 1 312 ? 7.689 -4.747 17.785 1.00 72.38 312 ASP A CA 1
ATOM 2465 C C . ASP A 1 312 ? 9.212 -4.888 17.790 1.00 72.38 312 ASP A C 1
ATOM 2467 O O . ASP A 1 312 ? 9.880 -4.690 16.776 1.00 72.38 312 ASP A O 1
ATOM 2471 N N . LEU A 1 313 ? 9.767 -5.216 18.955 1.00 66.81 313 LEU A N 1
ATOM 2472 C CA . LEU A 1 313 ? 11.202 -5.406 19.117 1.00 66.81 313 LEU A CA 1
ATOM 2473 C C . LEU A 1 313 ? 11.713 -6.680 18.423 1.00 66.81 313 LEU A C 1
ATOM 2475 O O . LEU A 1 313 ? 12.913 -6.800 18.205 1.00 66.81 313 LEU A O 1
ATOM 2479 N N . ARG A 1 314 ? 10.854 -7.629 18.026 1.00 63.06 314 ARG A N 1
ATOM 2480 C CA . ARG A 1 314 ? 11.306 -8.883 17.390 1.00 63.06 314 ARG A CA 1
ATOM 2481 C C . ARG A 1 314 ? 12.054 -8.643 16.081 1.00 63.06 314 ARG A C 1
ATOM 2483 O O . ARG A 1 314 ? 13.009 -9.354 15.800 1.00 63.06 314 ARG A O 1
ATOM 2490 N N . GLU A 1 315 ? 11.669 -7.620 15.319 1.00 54.75 315 GLU A N 1
ATOM 2491 C CA . GLU A 1 315 ? 12.382 -7.227 14.096 1.00 54.75 315 GLU A CA 1
ATOM 2492 C C . GLU A 1 315 ? 13.778 -6.655 14.393 1.00 54.75 315 GLU A C 1
ATOM 2494 O O . GLU A 1 315 ? 14.722 -6.898 13.648 1.00 54.75 315 GLU A O 1
ATOM 2499 N N . GLU A 1 316 ? 13.924 -5.914 15.494 1.00 55.53 316 GLU A N 1
ATOM 2500 C CA . GLU A 1 316 ? 15.190 -5.297 15.918 1.00 55.53 316 GLU A CA 1
ATOM 2501 C C . GLU A 1 316 ? 16.172 -6.339 16.486 1.00 55.53 316 GLU A C 1
ATOM 2503 O O . GLU A 1 316 ? 17.388 -6.201 16.343 1.00 55.53 316 GLU A O 1
ATOM 2508 N N . TYR A 1 317 ? 15.636 -7.412 17.076 1.00 56.66 317 TYR A N 1
ATOM 2509 C CA . TYR A 1 317 ? 16.381 -8.521 17.675 1.00 56.66 317 TYR A CA 1
ATOM 2510 C C . TYR A 1 317 ? 16.361 -9.800 16.826 1.00 56.66 317 TYR A C 1
ATOM 2512 O O . TYR A 1 317 ? 16.740 -10.848 17.335 1.00 56.66 317 TYR A O 1
ATOM 2520 N N . ALA A 1 318 ? 15.971 -9.752 15.546 1.00 58.03 318 ALA A N 1
ATOM 2521 C CA . ALA A 1 318 ? 15.878 -10.947 14.694 1.00 58.03 318 ALA A CA 1
ATOM 2522 C C . ALA A 1 318 ? 17.175 -11.783 14.686 1.00 58.03 318 ALA A C 1
ATOM 2524 O O . ALA A 1 318 ? 17.126 -13.005 14.750 1.00 58.03 318 ALA A O 1
ATOM 2525 N N . TRP A 1 319 ? 18.329 -11.113 14.717 1.00 54.62 319 TRP A N 1
ATOM 2526 C CA . TRP A 1 319 ? 19.656 -11.727 14.821 1.00 54.62 319 TRP A CA 1
ATOM 2527 C C . TRP A 1 319 ? 19.962 -12.325 16.208 1.00 54.62 319 TRP A C 1
ATOM 2529 O O . TRP A 1 319 ? 20.729 -13.272 16.303 1.00 54.62 319 TRP A O 1
ATOM 2539 N N . ALA A 1 320 ? 19.375 -11.797 17.286 1.00 54.50 320 ALA A N 1
ATOM 2540 C CA . ALA A 1 320 ? 19.524 -12.326 18.646 1.00 54.50 320 ALA A CA 1
ATOM 2541 C C . ALA A 1 320 ? 18.521 -13.456 18.952 1.00 54.50 320 ALA A C 1
ATOM 2543 O O . ALA A 1 320 ? 18.811 -14.324 19.769 1.00 54.50 320 ALA A O 1
ATOM 2544 N N . LEU A 1 321 ? 17.369 -13.470 18.270 1.00 56.72 321 LEU A N 1
ATOM 2545 C CA . LEU A 1 321 ? 16.370 -14.545 18.316 1.00 56.72 321 LEU A CA 1
ATOM 2546 C C . LEU A 1 321 ? 16.882 -15.855 17.694 1.00 56.72 321 LEU A C 1
ATOM 2548 O O . LEU A 1 321 ? 16.391 -16.925 18.043 1.00 56.72 321 LEU A O 1
ATOM 2552 N N . GLU A 1 322 ? 17.858 -15.784 16.779 1.00 60.56 322 GLU A N 1
ATOM 2553 C CA . GLU A 1 322 ? 18.549 -16.972 16.252 1.00 60.56 322 GLU A CA 1
ATOM 2554 C C . GLU A 1 322 ? 19.410 -17.661 17.325 1.00 60.56 322 GLU A C 1
ATOM 2556 O O . GLU A 1 322 ? 19.499 -18.891 17.341 1.00 60.56 322 GLU A O 1
ATOM 2561 N N . ASP A 1 323 ? 20.000 -16.880 18.237 1.00 61.12 323 ASP A N 1
ATOM 2562 C CA . ASP A 1 323 ? 20.865 -17.367 19.317 1.00 61.12 323 ASP A CA 1
ATOM 2563 C C . ASP A 1 323 ? 20.081 -17.749 20.588 1.00 61.12 323 ASP A C 1
ATOM 2565 O O . ASP A 1 323 ? 20.480 -18.671 21.305 1.00 61.12 323 ASP A O 1
ATOM 2569 N N . ASP A 1 324 ? 18.963 -17.071 20.865 1.00 62.56 324 ASP A N 1
ATOM 2570 C CA . ASP A 1 324 ? 18.042 -17.387 21.961 1.00 62.56 324 ASP A CA 1
ATOM 2571 C C . ASP A 1 324 ? 16.574 -17.260 21.499 1.00 62.56 324 ASP A C 1
ATOM 2573 O O . ASP A 1 324 ? 15.985 -16.176 21.567 1.00 62.56 324 ASP A O 1
ATOM 2577 N N . PRO A 1 325 ? 15.950 -18.358 21.030 1.00 62.03 325 PRO A N 1
ATOM 2578 C CA . PRO A 1 325 ? 14.577 -18.338 20.527 1.00 62.03 325 PRO A CA 1
ATOM 2579 C C . PRO A 1 325 ? 13.526 -18.092 21.621 1.00 62.03 325 PRO A C 1
ATOM 2581 O O . PRO A 1 325 ? 12.376 -17.794 21.292 1.00 62.03 325 PRO A O 1
ATOM 2584 N N . ASP A 1 326 ? 13.900 -18.194 22.903 1.00 64.19 326 ASP A N 1
ATOM 2585 C CA . ASP A 1 326 ? 13.018 -17.910 24.040 1.00 64.19 326 ASP A CA 1
ATOM 2586 C C . ASP A 1 326 ? 13.057 -16.424 24.446 1.00 64.19 326 ASP A C 1
ATOM 2588 O O . ASP A 1 326 ? 12.231 -15.967 25.246 1.00 64.19 326 ASP A O 1
ATOM 2592 N N . LEU A 1 327 ? 13.981 -15.639 23.878 1.00 61.28 327 LEU A N 1
ATOM 2593 C CA . LEU A 1 327 ? 14.078 -14.200 24.082 1.00 61.28 327 LEU A CA 1
ATOM 2594 C C . LEU A 1 327 ? 12.928 -13.499 23.349 1.00 61.28 327 LEU A C 1
ATOM 2596 O O . LEU A 1 327 ? 13.144 -12.912 22.309 1.00 61.28 327 LEU A O 1
ATOM 2600 N N . ALA A 1 328 ? 11.691 -13.537 23.842 1.00 58.84 328 ALA A N 1
ATOM 2601 C CA . ALA A 1 328 ? 10.596 -12.761 23.253 1.00 58.84 328 ALA A CA 1
ATOM 2602 C C . ALA A 1 328 ? 10.700 -11.294 23.715 1.00 58.84 328 ALA A C 1
ATOM 2604 O O . ALA A 1 328 ? 10.246 -10.986 24.824 1.00 58.84 328 ALA A O 1
ATOM 2605 N N . PRO A 1 329 ? 11.304 -10.364 22.943 1.00 63.31 329 PRO A N 1
ATOM 2606 C CA . PRO A 1 329 ? 11.394 -8.992 23.398 1.00 63.31 329 PRO A CA 1
ATOM 2607 C C . PRO A 1 329 ? 9.978 -8.389 23.463 1.00 63.31 329 PRO A C 1
ATOM 2609 O O . PRO A 1 329 ? 9.122 -8.711 22.630 1.00 63.31 329 PRO A O 1
ATOM 2612 N N . PRO A 1 330 ? 9.695 -7.535 24.459 1.00 71.12 330 PRO A N 1
ATOM 2613 C CA . PRO A 1 330 ? 8.350 -7.028 24.684 1.00 71.12 330 PRO A CA 1
ATOM 2614 C C . PRO A 1 330 ? 7.884 -6.155 23.515 1.00 71.12 330 PRO A C 1
ATOM 2616 O O . PRO A 1 330 ? 8.641 -5.346 22.981 1.00 71.12 330 PRO A O 1
ATOM 2619 N N . THR A 1 331 ? 6.612 -6.280 23.140 1.00 77.50 331 THR A N 1
ATOM 2620 C CA . THR A 1 331 ? 5.955 -5.274 22.300 1.00 77.50 331 THR A CA 1
ATOM 2621 C C . THR A 1 331 ? 5.492 -4.132 23.194 1.00 77.50 331 THR A C 1
ATOM 2623 O O . THR A 1 331 ? 4.779 -4.365 24.171 1.00 77.50 331 THR A O 1
ATOM 2626 N N . ILE A 1 332 ? 5.892 -2.907 22.862 1.00 84.81 332 ILE A N 1
ATOM 2627 C CA . ILE A 1 332 ? 5.458 -1.700 23.575 1.00 84.81 332 ILE A CA 1
ATOM 2628 C C . ILE A 1 332 ? 4.342 -1.047 22.767 1.00 84.81 332 ILE A C 1
ATOM 2630 O O . ILE A 1 332 ? 4.421 -0.987 21.537 1.00 84.81 332 ILE A O 1
ATOM 2634 N N . TYR A 1 333 ? 3.312 -0.564 23.456 1.00 89.00 333 TYR A N 1
ATOM 2635 C CA . TYR A 1 333 ? 2.139 0.040 22.838 1.00 89.00 333 TYR A CA 1
ATOM 2636 C C . TYR A 1 333 ? 1.929 1.459 23.356 1.00 89.00 333 TYR A C 1
ATOM 2638 O O . TYR A 1 333 ? 2.093 1.719 24.546 1.00 89.00 333 TYR A O 1
ATOM 2646 N N . TRP A 1 334 ? 1.490 2.358 22.481 1.00 92.56 334 TRP A N 1
ATOM 2647 C CA . TRP A 1 334 ? 1.054 3.702 22.848 1.00 92.56 334 TRP A CA 1
ATOM 2648 C C . TRP A 1 334 ? -0.353 3.960 22.328 1.00 92.56 334 TRP A C 1
ATOM 2650 O O . TRP A 1 334 ? -0.727 3.470 21.266 1.00 92.56 334 TRP A O 1
ATOM 2660 N N . LEU A 1 335 ? -1.120 4.753 23.067 1.00 93.88 335 LEU A N 1
ATOM 2661 C CA . LEU A 1 335 ? -2.427 5.261 22.669 1.00 93.88 335 LEU A CA 1
ATOM 2662 C C . LEU A 1 335 ? -2.329 6.777 22.495 1.00 93.88 335 LEU A C 1
ATOM 2664 O O . LEU A 1 335 ? -1.986 7.477 23.448 1.00 93.88 335 LEU A O 1
ATOM 2668 N N . GLY A 1 336 ? -2.633 7.255 21.297 1.00 94.12 336 GLY A N 1
ATOM 2669 C CA . GLY A 1 336 ? -2.759 8.665 20.952 1.00 94.12 336 GLY A CA 1
ATOM 2670 C C . GLY A 1 336 ? -4.213 9.065 20.725 1.00 94.12 336 GLY A C 1
ATOM 2671 O O . GLY A 1 336 ? -5.107 8.220 20.588 1.00 94.12 336 GLY A O 1
ATOM 2672 N N . ASP A 1 337 ? -4.433 10.372 20.683 1.00 95.25 337 ASP A N 1
ATOM 2673 C CA . ASP A 1 337 ? -5.698 10.981 20.288 1.00 95.25 337 ASP A CA 1
ATOM 2674 C C . ASP A 1 337 ? -5.967 10.759 18.782 1.00 95.25 337 ASP A C 1
ATOM 2676 O O . ASP A 1 337 ? -5.061 10.367 18.039 1.00 95.25 337 ASP A O 1
ATOM 2680 N N . PRO A 1 338 ? -7.207 10.969 18.298 1.00 93.88 338 PRO A N 1
ATOM 2681 C CA . PRO A 1 338 ? -7.567 10.704 16.902 1.00 93.88 338 PRO A CA 1
ATOM 2682 C C . PRO A 1 338 ? -6.743 11.475 15.874 1.00 93.88 338 PRO A C 1
ATOM 2684 O O . PRO A 1 338 ? -6.586 11.027 14.746 1.00 93.88 338 PRO A O 1
ATOM 2687 N N . ASP A 1 339 ? -6.225 12.639 16.247 1.00 93.94 339 ASP A N 1
ATOM 2688 C CA . ASP A 1 339 ? -5.369 13.465 15.400 1.00 93.94 339 ASP A CA 1
ATOM 2689 C C . ASP A 1 339 ? -3.904 12.993 15.385 1.00 93.94 339 ASP A C 1
ATOM 2691 O O . ASP A 1 339 ? -3.078 13.583 14.700 1.00 93.94 339 ASP A O 1
ATOM 2695 N N . GLY A 1 340 ? -3.570 11.925 16.117 1.00 91.00 340 GLY A N 1
ATOM 2696 C CA . GLY A 1 340 ? -2.204 11.433 16.247 1.00 91.00 340 GLY A CA 1
ATOM 2697 C C . GLY A 1 340 ? -1.356 12.231 17.241 1.00 91.00 340 GLY A C 1
ATOM 2698 O O . GLY A 1 340 ? -0.128 12.182 17.161 1.00 91.00 340 GLY A O 1
ATOM 2699 N N . SER A 1 341 ? -1.974 12.963 18.173 1.00 92.38 341 SER A N 1
ATOM 2700 C CA . SER A 1 341 ? -1.296 13.685 19.257 1.00 92.38 341 SER A CA 1
ATOM 2701 C C . SER A 1 341 ? -1.451 12.995 20.629 1.00 92.38 341 SER A C 1
ATOM 2703 O O . SER A 1 341 ? -2.037 11.919 20.743 1.00 92.38 341 SER A O 1
ATOM 2705 N N . ASN A 1 342 ? -0.887 13.599 21.685 1.00 92.44 342 ASN A N 1
ATOM 2706 C CA . ASN A 1 342 ? -1.071 13.211 23.098 1.00 92.44 342 ASN A CA 1
ATOM 2707 C C . ASN A 1 342 ? -0.863 11.718 23.413 1.00 92.44 342 ASN A C 1
ATOM 2709 O O . ASN A 1 342 ? -1.646 11.089 24.131 1.00 92.44 342 ASN A O 1
ATOM 2713 N N . TRP A 1 343 ? 0.227 11.157 22.900 1.00 91.75 343 TRP A N 1
ATOM 2714 C CA . TRP A 1 343 ? 0.571 9.757 23.108 1.00 91.75 343 TRP A CA 1
ATOM 2715 C C . TRP A 1 343 ? 0.867 9.431 24.570 1.00 91.75 343 TRP A C 1
ATOM 2717 O O . TRP A 1 343 ? 1.610 10.134 25.257 1.00 91.75 343 TRP A O 1
ATOM 2727 N N . ARG A 1 344 ? 0.325 8.303 25.026 1.00 91.94 344 ARG A N 1
ATOM 2728 C CA . ARG A 1 344 ? 0.646 7.687 26.315 1.00 91.94 344 ARG A CA 1
ATOM 2729 C C . ARG A 1 344 ? 0.970 6.219 26.130 1.00 91.94 344 ARG A C 1
ATOM 2731 O O . ARG A 1 344 ? 0.288 5.529 25.378 1.00 91.94 344 ARG A O 1
ATOM 2738 N N . GLU A 1 345 ? 1.991 5.746 26.826 1.00 91.56 345 GLU A N 1
ATOM 2739 C CA . GLU A 1 345 ? 2.307 4.321 26.851 1.00 91.56 345 GLU A CA 1
ATOM 2740 C C . GLU A 1 345 ? 1.171 3.537 27.521 1.00 91.56 345 GLU A C 1
ATOM 2742 O O . GLU A 1 345 ? 0.516 4.017 28.453 1.00 91.56 345 GLU A O 1
ATOM 2747 N N . ILE A 1 346 ? 0.899 2.344 27.002 1.00 91.12 346 ILE A N 1
ATOM 2748 C CA . ILE A 1 346 ? -0.101 1.428 27.532 1.00 91.12 346 ILE A CA 1
ATOM 2749 C C . ILE A 1 346 ? 0.602 0.438 28.456 1.00 91.12 346 ILE A C 1
ATOM 2751 O O . ILE A 1 346 ? 1.312 -0.459 28.009 1.00 91.12 346 ILE A O 1
ATOM 2755 N N . GLU A 1 347 ? 0.320 0.547 29.750 1.00 89.38 347 GLU A N 1
ATOM 2756 C CA . GLU A 1 347 ? 0.667 -0.490 30.717 1.00 89.38 347 GLU A CA 1
ATOM 2757 C C . GLU A 1 347 ? -0.377 -1.617 30.644 1.00 89.38 347 GLU A C 1
ATOM 2759 O O . GLU A 1 347 ? -1.513 -1.483 31.123 1.00 89.38 347 GLU A O 1
ATOM 2764 N N . LEU A 1 348 ? -0.005 -2.723 29.993 1.00 87.19 348 LEU A N 1
ATOM 2765 C CA . LEU A 1 348 ? -0.825 -3.932 29.934 1.00 87.19 348 LEU A CA 1
ATOM 2766 C C . LEU A 1 348 ? -0.653 -4.744 31.228 1.00 87.19 348 LEU A C 1
ATOM 2768 O O . LEU A 1 348 ? 0.474 -5.118 31.559 1.00 87.19 348 LEU A O 1
ATOM 2772 N N . PRO A 1 349 ? -1.741 -5.051 31.961 1.00 86.62 349 PRO A N 1
ATOM 2773 C CA . PRO A 1 349 ? -1.672 -5.985 33.076 1.00 86.62 349 PRO A CA 1
ATOM 2774 C C . PRO A 1 349 ? -1.198 -7.366 32.610 1.00 86.62 349 PRO A C 1
ATOM 2776 O O . PRO A 1 349 ? -1.485 -7.789 31.488 1.00 86.62 349 PRO A O 1
ATOM 2779 N N . GLU A 1 350 ? -0.501 -8.086 33.489 1.00 83.00 350 GLU A N 1
ATOM 2780 C CA . GLU A 1 350 ? 0.005 -9.428 33.194 1.00 83.00 350 GLU A CA 1
ATOM 2781 C C . GLU A 1 350 ? -1.124 -10.350 32.701 1.00 83.00 350 GLU A C 1
ATOM 2783 O O . GLU A 1 350 ? -2.200 -10.421 33.299 1.00 83.00 350 GLU A O 1
ATOM 2788 N N . GLY A 1 351 ? -0.888 -11.028 31.575 1.00 79.69 351 GLY A N 1
ATOM 2789 C CA . GLY A 1 351 ? -1.855 -11.936 30.955 1.00 79.69 351 GLY A CA 1
ATOM 2790 C C . GLY A 1 351 ? -3.025 -11.268 30.221 1.00 79.69 351 GLY A C 1
ATOM 2791 O O . GLY A 1 351 ? -3.883 -11.991 29.727 1.00 79.69 351 GLY A O 1
ATOM 2792 N N . THR A 1 352 ? -3.077 -9.934 30.123 1.00 81.69 352 THR A N 1
ATOM 2793 C CA . THR A 1 352 ? -4.128 -9.217 29.375 1.00 81.69 352 THR A CA 1
ATOM 2794 C C . THR A 1 352 ? -3.687 -8.947 27.939 1.00 81.69 352 THR A C 1
ATOM 2796 O O . THR A 1 352 ? -2.636 -8.342 27.712 1.00 81.69 352 THR A O 1
ATOM 2799 N N . ALA A 1 353 ? -4.499 -9.339 26.955 1.00 83.38 353 ALA A N 1
ATOM 2800 C CA . ALA A 1 353 ? -4.227 -9.002 25.560 1.00 83.38 353 ALA A CA 1
ATOM 2801 C C . ALA A 1 353 ? -4.541 -7.521 25.276 1.00 83.38 353 ALA A C 1
ATOM 2803 O O . ALA A 1 353 ? -5.483 -6.952 25.830 1.00 83.38 353 ALA A O 1
ATOM 2804 N N . LEU A 1 354 ? -3.802 -6.889 24.353 1.00 85.75 354 LEU A N 1
ATOM 2805 C CA . LEU A 1 354 ? -4.026 -5.481 23.987 1.00 85.75 354 LEU A CA 1
ATOM 2806 C C . LEU A 1 354 ? -5.480 -5.205 23.584 1.00 85.75 354 LEU A C 1
ATOM 2808 O O . LEU A 1 354 ? -6.060 -4.211 24.005 1.00 85.75 354 LEU A O 1
ATOM 2812 N N . ILE A 1 355 ? -6.073 -6.087 22.781 1.00 83.06 355 ILE A N 1
ATOM 2813 C CA . ILE A 1 355 ? -7.446 -5.916 22.298 1.00 83.06 355 ILE A CA 1
ATOM 2814 C C . ILE A 1 355 ? -8.442 -5.949 23.456 1.00 83.06 355 ILE A C 1
ATOM 2816 O O . ILE A 1 355 ? -9.338 -5.116 23.497 1.00 83.06 355 ILE A O 1
ATOM 2820 N N . GLU A 1 356 ? -8.264 -6.840 24.431 1.00 82.81 356 GLU A N 1
ATOM 2821 C CA . GLU A 1 356 ? -9.111 -6.880 25.629 1.00 82.81 356 GLU A CA 1
ATOM 2822 C C . GLU A 1 356 ? -8.983 -5.577 26.425 1.00 82.81 356 GLU A C 1
ATOM 2824 O O . GLU A 1 356 ? -9.983 -4.973 26.812 1.00 82.81 356 GLU A O 1
ATOM 2829 N N . TRP A 1 357 ? -7.750 -5.091 26.600 1.00 89.62 357 TRP A N 1
ATOM 2830 C CA . TRP A 1 357 ? -7.478 -3.828 27.283 1.00 89.62 357 TRP A CA 1
ATOM 2831 C C . TRP A 1 357 ? -8.134 -2.626 26.589 1.00 89.62 357 TRP A C 1
ATOM 2833 O O . TRP A 1 357 ? -8.646 -1.730 27.271 1.00 89.62 357 TRP A O 1
ATOM 2843 N N . LEU A 1 358 ? -8.111 -2.616 25.251 1.00 89.12 358 LEU A N 1
ATOM 2844 C CA . LEU A 1 358 ? -8.705 -1.593 24.392 1.00 89.12 358 LEU A CA 1
ATOM 2845 C C . LEU A 1 358 ? -10.236 -1.628 24.453 1.00 89.12 358 LEU A C 1
ATOM 2847 O O . LEU A 1 358 ? -10.870 -0.598 24.686 1.00 89.12 358 LEU A O 1
ATOM 2851 N N . MET A 1 359 ? -10.828 -2.814 24.305 1.00 84.38 359 MET A N 1
ATOM 2852 C CA . MET A 1 359 ? -12.274 -3.025 24.384 1.00 84.38 359 MET A CA 1
ATOM 2853 C C . MET A 1 359 ? -12.833 -2.593 25.744 1.00 84.38 359 MET A C 1
ATOM 2855 O O . MET A 1 359 ? -13.814 -1.858 25.784 1.00 84.38 359 MET A O 1
ATOM 2859 N N . ALA A 1 360 ? -12.154 -2.931 26.846 1.00 86.12 360 ALA A N 1
ATOM 2860 C CA . ALA A 1 360 ? -12.540 -2.533 28.206 1.00 86.12 360 ALA A CA 1
ATOM 2861 C C . ALA A 1 360 ? -12.474 -1.012 28.475 1.00 86.12 360 ALA A C 1
ATOM 2863 O O . ALA A 1 360 ? -12.824 -0.554 29.562 1.00 86.12 360 ALA A O 1
ATOM 2864 N N . ARG A 1 361 ? -11.973 -0.218 27.521 1.00 89.25 361 ARG A N 1
ATOM 2865 C CA . ARG A 1 361 ? -11.821 1.246 27.615 1.00 89.25 361 ARG A CA 1
ATOM 2866 C C . ARG A 1 361 ? -12.573 1.989 26.516 1.00 89.25 361 ARG A C 1
ATOM 2868 O O . ARG A 1 361 ? -12.234 3.134 26.225 1.00 89.25 361 ARG A O 1
ATOM 2875 N N . ASP A 1 362 ? -13.533 1.327 25.872 1.00 86.00 362 ASP A N 1
ATOM 2876 C CA . ASP A 1 362 ? -14.280 1.852 24.725 1.00 86.00 362 ASP A CA 1
ATOM 2877 C C . ASP A 1 362 ? -13.383 2.262 23.539 1.00 86.00 362 ASP A C 1
ATOM 2879 O O . ASP A 1 362 ? -13.784 3.033 22.669 1.00 86.00 362 ASP A O 1
ATOM 2883 N N . ARG A 1 363 ? -12.166 1.704 23.463 1.00 87.31 363 ARG A N 1
ATOM 2884 C CA . ARG A 1 363 ? -11.185 1.910 22.385 1.00 87.31 363 ARG A CA 1
ATOM 2885 C C . ARG A 1 363 ? -11.183 0.739 21.410 1.00 87.31 363 ARG A C 1
ATOM 2887 O O . ARG A 1 363 ? -10.124 0.246 21.040 1.00 87.31 363 ARG A O 1
ATOM 2894 N N . ALA A 1 364 ? -12.364 0.255 21.036 1.00 83.19 364 ALA A N 1
ATOM 2895 C CA . ALA A 1 364 ? -12.486 -0.908 20.164 1.00 83.19 364 ALA A CA 1
ATOM 2896 C C . ALA A 1 364 ? -11.640 -0.742 18.883 1.00 83.19 364 ALA A C 1
ATOM 2898 O O . ALA A 1 364 ? -11.667 0.345 18.297 1.00 83.19 364 ALA A O 1
ATOM 2899 N N . PRO A 1 365 ? -10.901 -1.778 18.452 1.00 82.56 365 PRO A N 1
ATOM 2900 C CA . PRO A 1 365 ? -10.227 -1.775 17.159 1.00 82.56 365 PRO A CA 1
ATOM 2901 C C . PRO A 1 365 ? -11.196 -1.434 16.020 1.00 82.56 365 PRO A C 1
ATOM 2903 O O . PRO A 1 365 ? -12.279 -2.015 15.957 1.00 82.56 365 PRO A O 1
ATOM 2906 N N . ILE A 1 366 ? -10.806 -0.497 15.149 1.00 79.12 366 ILE A N 1
ATOM 2907 C CA . ILE A 1 366 ? -11.537 -0.171 13.910 1.00 79.12 366 ILE A CA 1
ATOM 2908 C C . ILE A 1 366 ? -10.774 -0.718 12.712 1.00 79.12 366 ILE A C 1
ATOM 2910 O O . ILE A 1 366 ? -11.350 -1.326 11.826 1.00 79.12 366 ILE A O 1
ATOM 2914 N N . ASP A 1 367 ? -9.463 -0.507 12.685 1.00 73.38 367 ASP A N 1
ATOM 2915 C CA . ASP A 1 367 ? -8.634 -0.932 11.572 1.00 73.38 367 ASP A CA 1
ATOM 2916 C C . ASP A 1 367 ? -7.569 -1.888 12.074 1.00 73.38 367 ASP A C 1
ATOM 2918 O O . ASP A 1 367 ? -6.472 -1.482 12.463 1.00 73.38 367 ASP A O 1
ATOM 2922 N N . TRP A 1 368 ? -7.931 -3.166 12.138 1.00 75.56 368 TRP A N 1
ATOM 2923 C CA . TRP A 1 368 ? -7.052 -4.213 12.625 1.00 75.56 368 TRP A CA 1
ATOM 2924 C C . TRP A 1 368 ? -6.944 -5.318 11.574 1.00 75.56 368 TRP A C 1
ATOM 2926 O O . TRP A 1 368 ? -7.917 -6.035 11.339 1.00 75.56 368 TRP A O 1
ATOM 2936 N N . PRO A 1 369 ? -5.778 -5.469 10.917 1.00 67.50 369 PRO A N 1
ATOM 2937 C CA . PRO A 1 369 ? -5.613 -6.442 9.853 1.00 67.50 369 PRO A CA 1
ATOM 2938 C C . PRO A 1 369 ? -6.004 -7.842 10.310 1.00 67.50 369 PRO A C 1
ATOM 2940 O O . PRO A 1 369 ? -5.593 -8.281 11.386 1.00 67.50 369 PRO A O 1
ATOM 2943 N N . HIS A 1 370 ? -6.763 -8.542 9.467 1.00 68.31 370 HIS A N 1
ATOM 2944 C CA . HIS A 1 370 ? -7.214 -9.913 9.723 1.00 68.31 370 HIS A CA 1
ATOM 2945 C C . HIS A 1 370 ? -8.086 -10.064 10.976 1.00 68.31 370 HIS A C 1
ATOM 2947 O O . HIS A 1 370 ? -8.201 -11.160 11.522 1.00 68.31 370 HIS A O 1
ATOM 2953 N N . MET A 1 371 ? -8.702 -8.988 11.461 1.00 72.44 371 MET A N 1
ATOM 2954 C CA . MET A 1 371 ? -9.569 -9.044 12.627 1.00 72.44 371 MET A CA 1
ATOM 2955 C C . MET A 1 371 ? -10.835 -8.236 12.410 1.00 72.44 371 MET A C 1
ATOM 2957 O O . MET A 1 371 ? -10.779 -7.147 11.852 1.00 72.44 371 MET A O 1
ATOM 2961 N N . ALA A 1 372 ? -11.952 -8.772 12.900 1.00 71.19 372 ALA A N 1
ATOM 2962 C CA . ALA A 1 372 ? -13.231 -8.088 12.901 1.00 71.19 372 ALA A CA 1
ATOM 2963 C C . ALA A 1 372 ? -13.872 -8.026 14.269 1.00 71.19 372 ALA A C 1
ATOM 2965 O O . ALA A 1 372 ? -13.871 -9.006 15.008 1.00 71.19 372 ALA A O 1
ATOM 2966 N N . VAL A 1 373 ? -14.422 -6.861 14.605 1.00 69.12 373 VAL A N 1
ATOM 2967 C CA . VAL A 1 373 ? -15.039 -6.604 15.904 1.00 69.12 373 VAL A CA 1
ATOM 2968 C C . VAL A 1 373 ? -16.502 -6.255 15.694 1.00 69.12 373 VAL A C 1
ATOM 2970 O O . VAL A 1 373 ? -16.817 -5.254 15.065 1.00 69.12 373 VAL A O 1
ATOM 2973 N N . ASN A 1 374 ? -17.403 -7.050 16.265 1.00 66.69 374 ASN A N 1
ATOM 2974 C CA . ASN A 1 374 ? -18.836 -6.771 16.279 1.00 66.69 374 ASN A CA 1
ATOM 2975 C C . ASN A 1 374 ? -19.357 -6.863 17.717 1.00 66.69 374 ASN A C 1
ATOM 2977 O O . ASN A 1 374 ? -19.490 -7.952 18.282 1.00 66.69 374 ASN A O 1
ATOM 2981 N N . GLY A 1 375 ? -19.618 -5.708 18.332 1.00 70.94 375 GLY A N 1
ATOM 2982 C CA . GLY A 1 375 ? -19.958 -5.639 19.752 1.00 70.94 375 GLY A CA 1
ATOM 2983 C C . GLY A 1 375 ? -18.821 -6.191 20.615 1.00 70.94 375 GLY A C 1
ATOM 2984 O O . GLY A 1 375 ? -17.702 -5.693 20.547 1.00 70.94 375 GLY A O 1
ATOM 2985 N N . ASN A 1 376 ? -19.100 -7.225 21.411 1.00 68.94 376 ASN A N 1
ATOM 2986 C CA . ASN A 1 376 ? -18.113 -7.929 22.237 1.00 68.94 376 ASN A CA 1
ATOM 2987 C C . ASN A 1 376 ? -17.500 -9.166 21.551 1.00 68.94 376 ASN A C 1
ATOM 2989 O O . ASN A 1 376 ? -16.752 -9.915 22.179 1.00 68.94 376 ASN A O 1
ATOM 2993 N N . ILE A 1 377 ? -17.826 -9.418 20.282 1.00 67.75 377 ILE A N 1
ATOM 2994 C CA . ILE A 1 377 ? -17.291 -10.546 19.520 1.00 67.75 377 ILE A CA 1
ATOM 2995 C C . ILE A 1 377 ? -16.101 -10.068 18.697 1.00 67.75 377 ILE A C 1
ATOM 2997 O O . ILE A 1 377 ? -16.200 -9.083 17.966 1.00 67.75 377 ILE A O 1
ATOM 3001 N N . VAL A 1 378 ? -15.006 -10.820 18.774 1.00 72.94 378 VAL A N 1
ATOM 3002 C CA . VAL A 1 378 ? -13.824 -10.651 17.932 1.00 72.94 378 VAL A CA 1
ATOM 3003 C C . VAL A 1 378 ? -13.672 -11.882 17.049 1.00 72.94 378 VAL A C 1
ATOM 3005 O O . VAL A 1 378 ? -13.644 -13.014 17.537 1.00 72.94 378 VAL A O 1
ATOM 3008 N N . LEU A 1 379 ? -13.572 -11.655 15.746 1.00 72.19 379 LEU A N 1
ATOM 3009 C CA . LEU A 1 379 ? -13.189 -12.641 14.749 1.00 72.19 379 LEU A CA 1
ATOM 3010 C C . LEU A 1 379 ? -11.730 -12.396 14.375 1.00 72.19 379 LEU A C 1
ATOM 3012 O O . LEU A 1 379 ? -11.343 -11.257 14.129 1.00 72.19 379 LEU A O 1
ATOM 3016 N N . ARG A 1 380 ? -10.925 -13.452 14.319 1.00 71.62 380 ARG A N 1
ATOM 3017 C CA . ARG A 1 380 ? -9.546 -13.415 13.833 1.00 71.62 380 ARG A CA 1
ATOM 3018 C C . ARG A 1 380 ? -9.414 -14.348 12.641 1.00 71.62 380 ARG A C 1
ATOM 3020 O O . ARG A 1 380 ? -9.852 -15.490 12.695 1.00 71.62 380 ARG A O 1
ATOM 3027 N N . LEU A 1 381 ? -8.791 -13.855 11.586 1.00 66.25 381 LEU A N 1
ATOM 3028 C CA . LEU A 1 381 ? -8.517 -14.581 10.359 1.00 66.25 381 LEU A CA 1
ATOM 3029 C C . LEU A 1 381 ? -7.041 -14.987 10.358 1.00 66.25 381 LEU A C 1
ATOM 3031 O O . LEU A 1 381 ? -6.155 -14.155 10.544 1.00 66.25 381 LEU A O 1
ATOM 3035 N N . GLY A 1 382 ? -6.773 -16.275 10.191 1.00 57.34 382 GLY A N 1
ATOM 3036 C CA . GLY A 1 382 ? -5.429 -16.789 9.958 1.00 57.34 382 GLY A CA 1
ATOM 3037 C C . GLY A 1 382 ? -5.034 -16.644 8.490 1.00 57.34 382 GLY A C 1
ATOM 3038 O O . GLY A 1 382 ? -5.888 -16.686 7.605 1.00 57.34 382 GLY A O 1
ATOM 3039 N N . ASP A 1 383 ? -3.733 -16.550 8.211 1.00 52.81 383 ASP A N 1
ATOM 3040 C CA . ASP A 1 383 ? -3.202 -16.525 6.835 1.00 52.81 383 ASP A CA 1
ATOM 3041 C C . ASP A 1 383 ? -3.484 -17.827 6.060 1.00 52.81 383 ASP A C 1
ATOM 3043 O O . ASP A 1 383 ? -3.467 -17.856 4.833 1.00 52.81 383 ASP A O 1
ATOM 3047 N N . ASN A 1 384 ? -3.777 -18.915 6.777 1.00 51.94 384 ASN A N 1
ATOM 3048 C CA . ASN A 1 384 ? -4.244 -20.192 6.231 1.00 51.94 384 ASN A CA 1
ATOM 3049 C C . ASN A 1 384 ? -5.763 -20.225 5.966 1.00 51.94 384 ASN A C 1
ATOM 3051 O O . ASN A 1 384 ? -6.292 -21.280 5.624 1.00 51.94 384 ASN A O 1
ATOM 3055 N N . GLY A 1 385 ? -6.466 -19.108 6.171 1.00 51.19 385 GLY A N 1
ATOM 3056 C CA . GLY A 1 385 ? -7.913 -19.008 6.029 1.00 51.19 385 GLY A CA 1
ATOM 3057 C C . GLY A 1 385 ? -8.720 -19.533 7.220 1.00 51.19 385 GLY A C 1
ATOM 3058 O O . GLY A 1 385 ? -9.933 -19.654 7.097 1.00 51.19 385 GLY A O 1
ATOM 3059 N N . SER A 1 386 ? -8.124 -19.856 8.373 1.00 57.97 386 SER A N 1
ATOM 3060 C CA . SER A 1 386 ? -8.914 -20.231 9.558 1.00 57.97 386 SER A CA 1
ATOM 3061 C C . SER A 1 386 ? -9.626 -19.018 10.160 1.00 57.97 386 SER A C 1
ATOM 3063 O O . SER A 1 386 ? -9.026 -17.948 10.249 1.00 57.97 386 SER A O 1
ATOM 3065 N N . ILE A 1 387 ? -10.859 -19.187 10.645 1.00 63.22 387 ILE A N 1
ATOM 3066 C CA . ILE A 1 387 ? -11.581 -18.146 11.391 1.00 63.22 387 ILE A CA 1
ATOM 3067 C C . ILE A 1 387 ? -11.684 -18.570 12.852 1.00 63.22 387 ILE A C 1
ATOM 3069 O O . ILE A 1 387 ? -12.293 -19.584 13.183 1.00 63.22 387 ILE A O 1
ATOM 3073 N N . GLU A 1 388 ? -11.108 -17.774 13.742 1.00 70.69 388 GLU A N 1
ATOM 3074 C CA . GLU A 1 388 ? -11.242 -17.943 15.182 1.00 70.69 388 GLU A CA 1
ATOM 3075 C C . GLU A 1 388 ? -12.227 -16.911 15.732 1.00 70.69 388 GLU A C 1
ATOM 3077 O O . GLU A 1 388 ? -12.172 -15.734 15.376 1.00 70.69 388 GLU A O 1
ATOM 3082 N N . ARG A 1 389 ? -13.126 -17.336 16.622 1.00 73.31 389 ARG A N 1
ATOM 3083 C CA . ARG A 1 389 ? -14.112 -16.463 17.266 1.00 73.31 389 ARG A CA 1
ATOM 3084 C C . ARG A 1 389 ? -13.910 -16.460 18.771 1.00 73.31 389 ARG A C 1
ATOM 3086 O O . ARG A 1 389 ? -13.970 -17.512 19.403 1.00 73.31 389 ARG A O 1
ATOM 3093 N N . TYR A 1 390 ? -13.813 -15.269 19.349 1.00 75.56 390 TYR A N 1
ATOM 3094 C CA . TYR A 1 390 ? -13.714 -15.074 20.792 1.00 75.56 390 TYR A CA 1
ATOM 3095 C C . TYR A 1 390 ? -14.727 -14.032 21.263 1.00 75.56 390 TYR A C 1
ATOM 3097 O O . TYR A 1 390 ? -15.088 -13.115 20.525 1.00 75.56 390 TYR A O 1
ATOM 3105 N N . VAL A 1 391 ? -15.215 -14.196 22.491 1.00 71.56 391 VAL A N 1
ATOM 3106 C CA . VAL A 1 391 ? -16.120 -13.244 23.144 1.00 71.56 391 VAL A CA 1
ATOM 3107 C C . VAL A 1 391 ? -15.327 -12.547 24.236 1.00 71.56 391 VAL A C 1
ATOM 3109 O O . VAL A 1 391 ? -14.844 -13.209 25.153 1.00 71.56 391 VAL A O 1
ATOM 3112 N N . VAL A 1 392 ? -15.187 -11.229 24.128 1.00 65.25 392 VAL A N 1
ATOM 3113 C CA . VAL A 1 392 ? -14.581 -10.406 25.174 1.00 65.25 392 VAL A CA 1
ATOM 3114 C C . VAL A 1 392 ? -15.609 -10.270 26.305 1.00 65.25 392 VAL A C 1
ATOM 3116 O O . VAL A 1 392 ? -16.751 -9.892 26.027 1.00 65.25 392 VAL A O 1
ATOM 3119 N N . PRO A 1 393 ? -15.265 -10.626 27.556 1.00 62.81 393 PRO A N 1
ATOM 3120 C CA . PRO A 1 393 ? -16.162 -10.438 28.695 1.00 62.81 393 PRO A CA 1
ATOM 3121 C C . PRO A 1 393 ? -16.565 -8.962 28.844 1.00 62.81 393 PRO A C 1
ATOM 3123 O O . PRO A 1 393 ? -15.723 -8.088 28.645 1.00 62.81 393 PRO A O 1
ATOM 3126 N N . GLU A 1 394 ? -17.838 -8.708 29.170 1.00 56.78 394 GLU A N 1
ATOM 3127 C CA . GLU A 1 394 ? -18.369 -7.358 29.453 1.00 56.78 394 GLU A CA 1
ATOM 3128 C C . GLU A 1 394 ? -17.796 -6.737 30.732 1.00 56.78 394 GLU A C 1
ATOM 3130 O O . GLU A 1 394 ? -17.604 -7.483 31.727 1.00 56.78 394 GLU A O 1
#